Protein 4ZP0 (pdb70)

Secondary structure (DSSP, 8-state):
--S-SSTTHHHHHHHHHHHHHHHHHHTHHHHHHHHHHHTT--TTHHHHHHHHHHHHHTTSHHHHHHHHHHH-HHHHHHHHHHHHHHHHHHGGG--SHHHHHHHHHHHHGGGHHIIIIIHHHHHHHS-HHHHHHHHHHHHHHHHHHHHHHHHHHHHHHTTS-HHHHHHHHHHHHHHHHHHHHHH-----SSTT----HHHHHHHHHHHHT-HHHHHHHHHHHHHHHHHHHHHHHHHIIIIIIS---HHHHHHHHHHHHHHHHHHHHHHHHHGGGT-HHHHHHHHHHHHHHHHHHHHHHHHH-TT-HHHHHHHHHHHHHHHHHHHHHHHHHHHTT--S-HHHHHHHHHHHHHHHHHHHHHHHHHHHHHHHHHHHHHHHHHHHHHHHHHHHHHT-

Organism: Escherichia coli (strain K12) (NCBI:txid83333)

Radius of gyration: 20.48 Å; Cα contacts (8 Å, |Δi|>4): 606; chains: 1; bounding box: 51×46×53 Å

Sequence (392 aa):
ARLGRQALLFPLCLVLYEFSTYIGNDMIQPGMLAVVEQYQAGIDWVPTSMTAYLAGGMFLQWLLGPLSDRIGRRPVMLAGVVWFIVTCLAILLAQNIEQFTLLRFLQGISLCFIGAVGYAAIRESFEEAVCIKITALMANVALIAPLLGPLVGAAWIHVLPWEGMFVLFAALAAISFFGLQRAMPETATRIGEKLSLKELGRDYKLVLKNGRFVAGALALGFVSLPLLAWIAQSPIIIITGEQLSSYEYGLLQVPIFGALIAGNLLLARLTSRRTVRSLIIMGGWPIMIGLLVAAAATVISSHAYLWMTAGLSIYAFGIGLANAGLVRLTLFASDMSKGTVSAAMGMLQMLIFTVGIEISKHAWLNGGNGLFNLFNLVNGILWLSLMVIFLK

B-factor: mean 58.43, std 13.48, range [38.25, 130.11]

GO terms:
  GO:0015385 sodium:proton antiporter activity (F, IDA)
  GO:0015386 potassium:proton antiporter activity (F, IDA)
  GO:0005886 plasma membrane (C, IDA)
  GO:1990961 xenobiotic detoxification by transmembrane export across the plasma membrane (P, IDA)
  GO:1990961 xenobiotic detoxification by transmembrane export across the plasma membrane (P, IMP)
  GO:0046677 response to antibiotic (P, IMP)

Foldseek 3Di:
DADDDPLVLQLVLLLLLLLLLLLVQQLCLLQVVVVCVVQVHDPLLSLLLVLLLLLLQLPCLLPQQVVCLAAWLLVSLLVLLVQLLVLLLVLVVQNHSVSNSNSSNSNSVSNNNSVRRSLVLLVQRHDPVVNVVSVVSSVVSSLVSNLVNLQVSLVDVVPHHSSVSSNVSSVSSVVSSVSNNVRRDTRRPNYNDDDDPVVSVVLLVVCVVQPLLLLLLLLLLLLCQLVSLCSRCLSCQACVVLVHDSVVSSVLSCLQSVLLVVLLVVLVVCPVPAAALRQQVVLLVLLLQLLVQQQVVCVVPVNPVVSNSRSSSSNSSSCSRHNVSSVVLSQVSDPDDSSNSVSSSSSSSSVSNSVSSSVLSVQCVPPNSNSNSVSSNVSSVSSVVSSVVSVD

Structure (mmCIF, N/CA/C/O backbone):
data_4ZP0
#
_entry.id   4ZP0
#
_cell.length_a   94.652
_cell.length_b   64.235
_cell.length_c   101.350
_cell.angle_alpha   90.000
_cell.angle_beta   110.020
_cell.angle_gamma   90.000
#
_symmetry.space_group_name_H-M   'C 1 2 1'
#
loop_
_entity.id
_entity.type
_entity.pdbx_description
1 polymer 'Multidrug transporter MdfA'
2 non-polymer '(3ALPHA,5BETA,12ALPHA)-3,12-DIHYDROXYCHOLAN-24-OIC ACID'
3 non-polymer 'LAURYL DIMETHYLAMINE-N-OXIDE'
4 water water
#
loop_
_atom_site.group_PDB
_atom_site.id
_atom_site.type_symbol
_atom_site.label_atom_id
_atom_site.label_alt_id
_atom_site.label_comp_id
_atom_site.label_asym_id
_atom_site.label_entity_id
_atom_site.label_seq_id
_atom_site.pdbx_PDB_ins_code
_atom_site.Cartn_x
_atom_site.Cartn_y
_atom_site.Cartn_z
_atom_site.occupancy
_atom_site.B_iso_or_equiv
_atom_site.auth_seq_id
_atom_site.auth_comp_id
_atom_site.auth_asym_id
_atom_site.auth_atom_id
_atom_site.pdbx_PDB_model_num
ATOM 1 N N . ALA A 1 1 ? -1.322 4.717 -0.689 1.00 119.22 9 ALA A N 1
ATOM 2 C CA . ALA A 1 1 ? -1.758 6.039 -1.122 1.00 114.62 9 ALA A CA 1
ATOM 3 C C . ALA A 1 1 ? -2.289 6.859 0.048 1.00 115.94 9 ALA A C 1
ATOM 4 O O . ALA A 1 1 ? -3.497 6.894 0.289 1.00 121.92 9 ALA A O 1
ATOM 6 N N . ARG A 1 2 ? -1.385 7.513 0.774 1.00 114.59 10 ARG A N 1
ATOM 7 C CA . ARG A 1 2 ? -1.781 8.370 1.888 1.00 108.53 10 ARG A CA 1
ATOM 8 C C . ARG A 1 2 ? -2.629 9.544 1.398 1.00 123.48 10 ARG A C 1
ATOM 9 O O . ARG A 1 2 ? -2.236 10.277 0.488 1.00 130.11 10 ARG A O 1
ATOM 17 N N . LEU A 1 3 ? -3.793 9.698 2.023 1.00 105.49 11 LEU A N 1
ATOM 18 C CA . LEU A 1 3 ? -4.828 10.645 1.614 1.00 105.41 11 LEU A CA 1
ATOM 19 C C . LEU A 1 3 ? -5.269 10.475 0.161 1.00 117.31 11 LEU A C 1
ATOM 20 O O . LEU A 1 3 ? -5.341 9.357 -0.351 1.00 120.03 11 LEU A O 1
ATOM 22 N N . GLY A 1 4 ? -5.558 11.593 -0.497 1.00 119.48 12 GLY A N 1
ATOM 23 C CA . GLY A 1 4 ? -5.978 11.582 -1.887 1.00 118.37 12 GLY A CA 1
ATOM 24 C C . GLY A 1 4 ? -6.939 12.719 -2.185 1.00 127.59 12 GLY A C 1
ATOM 25 O O . GLY A 1 4 ? -7.335 13.459 -1.282 1.00 119.35 12 GLY A O 1
ATOM 26 N N . ARG A 1 5 ? -7.319 12.858 -3.452 1.00 128.60 13 ARG A N 1
ATOM 27 C CA . ARG A 1 5 ? -8.333 13.833 -3.847 1.00 128.72 13 ARG A CA 1
ATOM 28 C C . ARG A 1 5 ? -9.755 13.307 -3.638 1.00 127.32 13 ARG A C 1
ATOM 29 O O . ARG A 1 5 ? -10.624 14.018 -3.129 1.00 125.14 13 ARG A O 1
ATOM 31 N N . GLN A 1 6 ? -9.980 12.058 -4.039 1.00 127.75 14 GLN A N 1
ATOM 32 C CA . GLN A 1 6 ? -11.300 11.432 -3.965 1.00 118.56 14 GLN A CA 1
ATOM 33 C C . GLN A 1 6 ? -11.476 10.573 -2.712 1.00 114.77 14 GLN A C 1
ATOM 34 O O . GLN A 1 6 ? -12.503 9.914 -2.537 1.00 109.00 14 GLN A O 1
ATOM 36 N N . ALA A 1 7 ? -10.466 10.580 -1.849 1.00 113.04 15 ALA A N 1
ATOM 37 C CA . ALA A 1 7 ? -10.465 9.733 -0.661 1.00 106.09 15 ALA A CA 1
ATOM 38 C C . ALA A 1 7 ? -11.111 10.402 0.552 1.00 94.27 15 ALA A C 1
ATOM 39 O O . ALA A 1 7 ? -11.099 9.842 1.648 1.00 90.75 15 ALA A O 1
ATOM 41 N N . LEU A 1 8 ? -11.660 11.598 0.360 1.00 98.87 16 LEU A N 1
ATOM 42 C CA . LEU A 1 8 ? -12.299 12.328 1.456 1.00 89.08 16 LEU A CA 1
ATOM 43 C C . LEU A 1 8 ? -13.699 11.810 1.790 1.00 79.34 16 LEU A C 1
ATOM 44 O O . LEU A 1 8 ? -14.286 12.200 2.799 1.00 74.49 16 LEU A O 1
ATOM 49 N N . LEU A 1 9 ? -14.229 10.932 0.944 1.00 72.86 17 LEU A N 1
ATOM 50 C CA . LEU A 1 9 ? -15.537 10.341 1.191 1.00 68.72 17 LEU A CA 1
ATOM 51 C C . LEU A 1 9 ? -15.478 9.446 2.427 1.00 77.34 17 LEU A C 1
ATOM 52 O O . LEU A 1 9 ? -16.454 9.328 3.168 1.00 69.53 17 LEU A O 1
ATOM 57 N N . PHE A 1 10 ? -14.322 8.824 2.644 1.00 70.54 18 PHE A N 1
ATOM 58 C CA . PHE A 1 10 ? -14.110 7.967 3.809 1.00 65.43 18 PHE A CA 1
ATOM 59 C C . PHE A 1 10 ? -14.226 8.728 5.146 1.00 70.70 18 PHE A C 1
ATOM 60 O O . PHE A 1 10 ? -15.052 8.359 5.986 1.00 66.89 18 PHE A O 1
ATOM 68 N N . PRO A 1 11 ? -13.425 9.795 5.350 1.00 67.45 19 PRO A N 1
ATOM 69 C CA . PRO A 1 11 ? -13.579 10.505 6.626 1.00 63.93 19 PRO A CA 1
ATOM 70 C C . PRO A 1 11 ? -14.930 11.202 6.756 1.00 67.47 19 PRO A C 1
ATOM 71 O O . PRO A 1 11 ? -15.456 11.296 7.864 1.00 63.74 19 PRO A O 1
ATOM 75 N N . LEU A 1 12 ? -15.476 11.684 5.643 1.00 64.97 20 LEU A N 1
ATOM 76 C CA . LEU A 1 12 ? -16.762 12.371 5.665 1.00 64.14 20 LEU A CA 1
ATOM 77 C C . LEU A 1 12 ? -17.870 11.446 6.162 1.00 63.98 20 LEU A C 1
ATOM 78 O O . LEU A 1 12 ? -18.689 11.837 6.987 1.00 60.96 20 LEU A O 1
ATOM 83 N N . CYS A 1 13 ? -17.886 10.216 5.663 1.00 58.24 21 CYS A N 1
ATOM 84 C CA . CYS A 1 13 ? -18.883 9.246 6.092 1.00 63.04 21 CYS A CA 1
ATOM 85 C C . CYS A 1 13 ? -18.668 8.808 7.537 1.00 64.47 21 CYS A C 1
ATOM 86 O O . CYS A 1 13 ? -19.626 8.532 8.262 1.00 58.72 21 CYS A O 1
ATOM 89 N N . LEU A 1 14 ? -17.408 8.753 7.953 1.00 58.15 22 LEU A N 1
ATOM 90 C CA . LEU A 1 14 ? -17.082 8.446 9.338 1.00 59.55 22 LEU A CA 1
ATOM 91 C C . LEU A 1 14 ? -17.622 9.541 10.254 1.00 57.15 22 LEU A C 1
ATOM 92 O O . LEU A 1 14 ? -18.151 9.261 11.331 1.00 51.25 22 LEU A O 1
ATOM 97 N N . VAL A 1 15 ? -17.490 10.789 9.813 1.00 52.35 23 VAL A N 1
ATOM 98 C CA . VAL A 1 15 ? -18.012 11.923 10.564 1.00 57.31 23 VAL A CA 1
ATOM 99 C C . VAL A 1 15 ? -19.536 11.852 10.649 1.00 51.98 23 VAL A C 1
ATOM 100 O O . VAL A 1 15 ? -20.113 12.120 11.700 1.00 52.66 23 VAL A O 1
ATOM 104 N N . LEU A 1 16 ? -20.176 11.475 9.545 1.00 55.86 24 LEU A N 1
ATOM 105 C CA . LEU A 1 16 ? -21.635 11.363 9.501 1.00 56.07 24 LEU A CA 1
ATOM 106 C C . LEU A 1 16 ? -22.129 10.297 10.472 1.00 57.08 24 LEU A C 1
ATOM 107 O O . LEU A 1 16 ? -23.147 10.474 11.151 1.00 53.65 24 LEU A O 1
ATOM 112 N N . TYR A 1 17 ? -21.406 9.185 10.526 1.00 54.91 25 TYR A N 1
ATOM 113 C CA . TYR A 1 17 ? -21.723 8.109 11.455 1.00 52.79 25 TYR A CA 1
ATOM 114 C C . TYR A 1 17 ? -21.543 8.562 12.902 1.00 49.78 25 TYR A C 1
ATOM 115 O O . TYR A 1 17 ? -22.365 8.254 13.769 1.00 51.84 25 TYR A O 1
ATOM 124 N N . GLU A 1 18 ? -20.462 9.292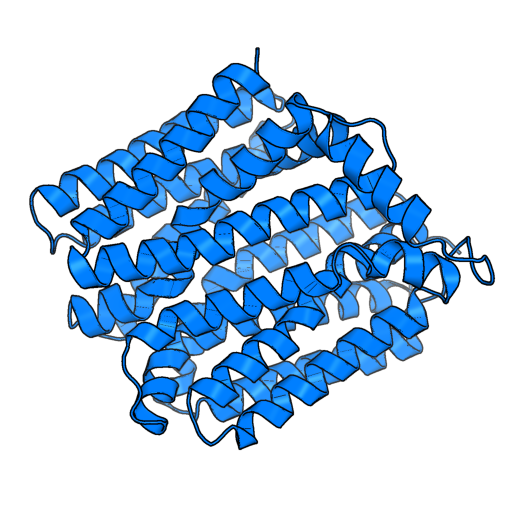 13.151 1.00 46.97 26 GLU A N 1
ATOM 125 C CA . GLU A 1 18 ? -20.185 9.859 14.464 1.00 53.47 26 GLU A CA 1
ATOM 126 C C . GLU A 1 18 ? -21.333 10.762 14.908 1.00 55.79 26 GLU A C 1
ATOM 127 O O . GLU A 1 18 ? -21.837 10.657 16.028 1.00 51.58 26 GLU A O 1
ATOM 133 N N . PHE A 1 19 ? -21.746 11.646 14.010 1.00 47.64 27 PHE A N 1
ATOM 134 C CA . PHE A 1 19 ? -22.846 12.561 14.277 1.00 43.85 27 PHE A CA 1
ATOM 135 C C . PHE A 1 19 ? -24.127 11.790 14.605 1.00 48.63 27 PHE A C 1
ATOM 136 O O . PHE A 1 19 ? -24.864 12.146 15.528 1.00 46.10 27 PHE A O 1
ATOM 144 N N . SER A 1 20 ? -24.389 10.727 13.854 1.00 46.47 28 SER A N 1
ATOM 145 C CA . SER A 1 20 ? -25.622 9.967 14.053 1.00 51.34 28 SER A CA 1
ATOM 146 C C . SER A 1 20 ? -25.651 9.285 15.422 1.00 50.71 28 SER A C 1
ATOM 147 O O . SER A 1 20 ? -26.703 9.211 16.063 1.00 49.14 28 SER A O 1
ATOM 150 N N . THR A 1 21 ? -24.502 8.783 15.870 1.00 47.96 29 THR A N 1
ATOM 151 C CA . THR A 1 21 ? -24.435 8.142 17.183 1.00 47.11 29 THR A CA 1
ATOM 152 C C . THR A 1 21 ? -24.499 9.167 18.317 1.00 49.62 29 THR A C 1
ATOM 153 O O . THR A 1 21 ? -24.967 8.859 19.412 1.00 49.74 29 THR A O 1
ATOM 157 N N . TYR A 1 22 ? -24.026 10.384 18.061 1.00 46.56 30 TYR A N 1
ATOM 158 C CA . TYR A 1 22 ? -24.049 11.413 19.094 1.00 43.89 30 TYR A CA 1
ATOM 159 C C . TYR A 1 22 ? -25.463 11.954 19.313 1.00 47.38 30 TYR A C 1
ATOM 160 O O . TYR A 1 22 ? -25.901 12.091 20.452 1.00 48.80 30 TYR A O 1
ATOM 169 N N . ILE A 1 23 ? -26.181 12.246 18.230 1.00 43.42 31 ILE A N 1
ATOM 170 C CA . ILE A 1 23 ? -27.577 12.674 18.365 1.00 44.77 31 ILE A CA 1
ATOM 171 C C . ILE A 1 23 ? -28.441 11.486 18.796 1.00 50.54 31 ILE A C 1
ATOM 172 O O . ILE A 1 23 ? -29.537 11.660 19.331 1.00 43.72 31 ILE A O 1
ATOM 177 N N . GLY A 1 24 ? -27.926 10.279 18.578 1.00 50.27 32 GLY A N 1
ATOM 178 C CA . GLY A 1 24 ? -28.581 9.070 19.046 1.00 47.19 32 GLY A CA 1
ATOM 179 C C . GLY A 1 24 ? -28.692 9.078 20.555 1.00 50.86 32 GLY A C 1
ATOM 180 O O . GLY A 1 24 ? -29.510 8.362 21.121 1.00 45.87 32 GLY A O 1
ATOM 181 N N . ASN A 1 25 ? -27.791 9.799 21.218 1.00 48.05 33 ASN A N 1
ATOM 182 C CA . ASN A 1 25 ? -28.019 10.236 22.595 1.00 44.50 33 ASN A CA 1
ATOM 183 C C . ASN A 1 25 ? -28.752 11.573 22.771 1.00 48.81 33 ASN A C 1
ATOM 184 O O . ASN A 1 25 ? -29.728 11.679 23.524 1.00 48.41 33 ASN A O 1
ATOM 189 N N . ASP A 1 26 ? -28.275 12.594 22.063 1.00 45.84 34 ASP A N 1
ATOM 190 C CA . ASP A 1 26 ? -28.640 13.976 22.383 1.00 49.96 34 ASP A CA 1
ATOM 191 C C . ASP A 1 26 ? -30.028 14.389 21.894 1.00 47.39 34 ASP A C 1
ATOM 192 O O . ASP A 1 26 ? -30.651 15.271 22.482 1.00 47.95 34 ASP A O 1
ATOM 197 N N . MET A 1 27 ? -30.496 13.770 20.815 1.00 47.92 35 MET A N 1
ATOM 198 C CA . MET A 1 27 ? -31.863 13.995 20.349 1.00 50.36 35 MET A CA 1
ATOM 199 C C . MET A 1 27 ? -32.850 13.192 21.183 1.00 50.35 35 MET A C 1
ATOM 200 O O . MET A 1 27 ? -33.998 13.592 21.360 1.00 45.92 35 MET A O 1
ATOM 205 N N . ILE A 1 28 ? -32.390 12.055 21.696 1.00 46.63 36 ILE A N 1
ATOM 206 C CA . ILE A 1 28 ? -33.256 11.126 22.421 1.00 50.15 36 ILE A CA 1
ATOM 207 C C . ILE A 1 28 ? -33.657 11.610 23.813 1.00 51.63 36 ILE A C 1
ATOM 208 O O . ILE A 1 28 ? -34.813 11.459 24.203 1.00 47.07 36 ILE A O 1
ATOM 213 N N . GLN A 1 29 ? -32.714 12.191 24.553 1.00 45.49 37 GLN A N 1
ATOM 214 C CA . GLN A 1 29 ? -32.990 12.624 25.932 1.00 48.91 37 GLN A CA 1
ATOM 215 C C . GLN A 1 29 ? -34.271 13.456 26.106 1.00 50.35 37 GLN A C 1
ATOM 216 O O . GLN A 1 29 ? -35.099 13.124 26.951 1.00 51.90 37 GLN A O 1
ATOM 222 N N . PRO A 1 30 ? -34.447 14.527 25.308 1.00 45.69 38 PRO A N 1
ATOM 223 C CA . PRO A 1 30 ? -35.726 15.241 25.442 1.00 45.13 38 PRO A CA 1
ATOM 224 C C . PRO A 1 30 ? -36.909 14.401 24.970 1.00 52.45 38 PRO A C 1
ATOM 225 O O . PRO A 1 30 ? -38.025 14.608 25.436 1.00 51.87 38 PRO A O 1
ATOM 229 N N . GLY A 1 31 ? -36.661 13.455 24.070 1.00 52.60 39 GLY A N 1
ATOM 230 C CA . GLY A 1 31 ? -37.704 12.568 23.591 1.00 52.95 39 GLY A CA 1
ATOM 231 C C . GLY A 1 31 ? -38.133 11.525 24.611 1.00 54.73 39 GLY A C 1
ATOM 232 O O . GLY A 1 31 ? -39.172 10.880 24.450 1.00 49.81 39 GLY A O 1
ATOM 233 N N . MET A 1 32 ? -37.345 11.373 25.671 1.00 48.23 40 MET A N 1
ATOM 234 C CA . MET A 1 32 ? -37.597 10.356 26.695 1.00 49.62 40 MET A CA 1
ATOM 235 C C . MET A 1 32 ? -38.837 10.635 27.539 1.00 46.73 40 MET A C 1
ATOM 236 O O . MET A 1 32 ? -39.391 9.723 28.155 1.00 45.47 40 MET A O 1
ATOM 241 N N . LEU A 1 33 ? -39.273 11.888 27.585 1.00 46.94 41 LEU A N 1
ATOM 242 C CA . LEU A 1 33 ? -40.534 12.187 28.264 1.00 46.49 41 LEU A CA 1
ATOM 243 C C . LEU A 1 33 ? -41.710 11.554 27.515 1.00 41.89 41 LEU A C 1
ATOM 244 O O . LEU A 1 33 ? -42.612 10.993 28.129 1.00 49.29 41 LEU A O 1
ATOM 249 N N . ALA A 1 34 ? -41.687 11.639 26.189 1.00 48.86 42 ALA A N 1
ATOM 250 C CA . ALA A 1 34 ? -42.686 10.964 25.361 1.00 51.63 42 ALA A CA 1
ATOM 251 C C . ALA A 1 34 ? -42.585 9.442 25.467 1.00 50.11 42 ALA A C 1
ATOM 252 O O . ALA A 1 34 ? -43.606 8.761 25.529 1.00 47.06 42 ALA A O 1
ATOM 254 N N . VAL A 1 35 ? -41.358 8.913 25.478 1.00 47.93 43 VAL A N 1
ATOM 255 C CA . VAL A 1 35 ? -41.132 7.466 25.567 1.00 44.15 43 VAL A CA 1
ATOM 256 C C . VAL A 1 35 ? -41.721 6.903 26.855 1.00 49.16 43 VAL A C 1
ATOM 257 O O . VAL A 1 35 ? -42.495 5.937 26.853 1.00 50.86 43 VAL A O 1
ATOM 261 N N . VAL A 1 36 ? -41.337 7.523 27.960 1.00 41.16 44 VAL A N 1
ATOM 262 C CA . VAL A 1 36 ? -41.775 7.107 29.283 1.00 46.03 44 VAL A CA 1
ATOM 263 C C . VAL A 1 36 ? -43.312 7.204 29.409 1.00 55.11 44 VAL A C 1
ATOM 264 O O . VAL A 1 36 ? -43.953 6.376 30.066 1.00 47.90 44 VAL A O 1
ATOM 268 N N . GLU A 1 37 ? -43.901 8.189 28.740 1.00 53.25 45 GLU A N 1
ATOM 269 C CA . GLU A 1 37 ? -45.356 8.338 28.750 1.00 54.60 45 GLU A CA 1
ATOM 270 C C . GLU A 1 37 ? -46.028 7.228 27.943 1.00 56.34 45 GLU A C 1
ATOM 271 O O . GLU A 1 37 ? -47.041 6.669 28.367 1.00 55.12 45 GLU A O 1
ATOM 277 N N . GLN A 1 38 ? -45.452 6.912 26.786 1.00 55.37 46 GLN A N 1
ATOM 278 C CA . GLN A 1 38 ? -45.957 5.839 25.935 1.00 59.66 46 GLN A CA 1
ATOM 279 C C . GLN A 1 38 ? -45.973 4.478 26.643 1.00 62.21 46 GLN A C 1
ATOM 280 O O . GLN A 1 38 ? -46.925 3.706 26.498 1.00 53.30 46 GLN A O 1
ATOM 286 N N . TYR A 1 39 ? -44.920 4.191 27.406 1.00 51.53 47 TYR A N 1
ATOM 287 C CA . TYR A 1 39 ? -44.808 2.923 28.132 1.00 50.28 47 TYR A CA 1
ATOM 288 C C . TYR A 1 39 ? -45.440 2.971 29.521 1.00 54.29 47 TYR A C 1
ATOM 289 O O . TYR A 1 39 ? -45.458 1.963 30.233 1.00 54.92 47 TYR A O 1
ATOM 298 N N . GLN A 1 40 ? -45.951 4.141 29.896 1.00 52.76 48 GLN A N 1
ATOM 299 C CA . GLN A 1 40 ? -46.407 4.403 31.263 1.00 63.11 48 GLN A CA 1
ATOM 300 C C . GLN A 1 40 ? -45.356 4.008 32.296 1.00 61.07 48 GLN A C 1
ATOM 301 O O . GLN A 1 40 ? -45.633 3.285 33.257 1.00 59.07 48 GLN A O 1
ATOM 307 N N . ALA A 1 41 ? -44.146 4.518 32.091 1.00 58.03 49 ALA A N 1
ATOM 308 C CA . ALA A 1 41 ? -43.022 4.228 32.964 1.00 53.64 49 ALA A CA 1
ATOM 309 C C . ALA A 1 41 ? -42.697 5.488 33.750 1.00 57.77 49 ALA A C 1
ATOM 310 O O . ALA A 1 41 ? -43.040 6.593 33.326 1.00 51.89 49 ALA A O 1
ATOM 312 N N . GLY A 1 42 ? -42.089 5.314 34.919 1.00 46.46 50 GLY A N 1
ATOM 313 C CA . GLY A 1 42 ? -41.731 6.439 35.763 1.00 53.92 50 GLY A CA 1
ATOM 314 C C . GLY A 1 42 ? -40.627 7.285 35.159 1.00 62.66 50 GLY A C 1
ATOM 315 O O . GLY A 1 42 ? -39.878 6.821 34.291 1.00 49.67 50 GLY A O 1
ATOM 316 N N . ILE A 1 43 ? -40.517 8.528 35.628 1.00 48.56 51 ILE A N 1
ATOM 317 C CA . ILE A 1 43 ? -39.541 9.470 35.091 1.00 58.63 51 ILE A CA 1
ATOM 318 C C . ILE A 1 43 ? -38.110 9.093 35.476 1.00 52.70 51 ILE A C 1
ATOM 319 O O . ILE A 1 43 ? -37.153 9.635 34.925 1.00 50.09 51 ILE A O 1
ATOM 324 N N . ASP A 1 44 ? -37.963 8.164 36.418 1.00 52.63 52 ASP A N 1
ATOM 325 C CA . ASP A 1 44 ? -36.636 7.696 36.804 1.00 48.90 52 ASP A CA 1
ATOM 326 C C . ASP A 1 44 ? -35.955 6.904 35.680 1.00 51.19 52 ASP A C 1
ATOM 327 O O . ASP A 1 44 ? -34.760 6.631 35.741 1.00 55.24 52 ASP A O 1
ATOM 332 N N . TRP A 1 45 ? -36.715 6.560 34.644 1.00 47.53 53 TRP A N 1
ATOM 333 C CA . TRP A 1 45 ? -36.163 5.862 33.487 1.00 48.30 53 TRP A CA 1
ATOM 334 C C . TRP A 1 45 ? -35.579 6.810 32.436 1.00 44.99 53 TRP A C 1
ATOM 335 O O . TRP A 1 45 ? -34.892 6.374 31.512 1.00 43.66 53 TRP A O 1
ATOM 346 N N . VAL A 1 46 ? -35.874 8.099 32.564 1.00 43.46 54 VAL A N 1
ATOM 347 C CA . VAL A 1 46 ? -35.343 9.087 31.628 1.00 45.56 54 VAL A CA 1
ATOM 348 C C . VAL A 1 46 ? -33.797 9.166 31.643 1.00 44.71 54 VAL A C 1
ATOM 349 O O . VAL A 1 46 ? -33.169 8.988 30.604 1.00 42.54 54 VAL A O 1
ATOM 353 N N . PRO A 1 47 ? -33.176 9.412 32.811 1.00 45.68 55 PRO A N 1
ATOM 354 C CA . PRO A 1 47 ? -31.699 9.447 32.775 1.00 51.66 55 PRO A CA 1
ATOM 355 C C . PRO A 1 47 ? -31.082 8.088 32.440 1.00 49.67 55 PRO A C 1
ATOM 356 O O . PRO A 1 47 ? -30.019 8.024 31.826 1.00 47.15 55 PRO A O 1
ATOM 360 N N . THR A 1 48 ? -31.761 7.014 32.834 1.00 45.31 56 THR A N 1
ATOM 361 C CA . THR A 1 48 ? -31.245 5.661 32.650 1.00 47.67 56 THR A CA 1
ATOM 362 C C . THR A 1 48 ? -31.065 5.296 31.173 1.00 45.57 56 THR A C 1
ATOM 363 O O . THR A 1 48 ? -30.207 4.483 30.821 1.00 49.74 56 THR A O 1
ATOM 367 N N . SER A 1 49 ? -31.864 5.919 30.312 1.00 45.84 57 SER A N 1
ATOM 368 C CA . SER A 1 49 ? -31.705 5.783 28.867 1.00 44.03 57 SER A CA 1
ATOM 369 C C . SER A 1 49 ? -30.277 6.152 28.433 1.00 47.81 57 SER A C 1
ATOM 370 O O . SER A 1 49 ? -29.645 5.457 27.627 1.00 42.56 57 SER A O 1
ATOM 373 N N . MET A 1 50 ? -29.772 7.249 28.980 1.00 43.16 58 MET A N 1
ATOM 374 C CA . MET A 1 50 ? -28.406 7.676 28.684 1.00 41.33 58 MET A CA 1
ATOM 375 C C . MET A 1 50 ? -27.368 6.786 29.372 1.00 45.84 58 MET A C 1
ATOM 376 O O . MET A 1 50 ? -26.329 6.471 28.796 1.00 50.48 58 MET A O 1
ATOM 381 N N . THR A 1 51 ? -27.650 6.410 30.617 1.00 44.72 59 THR A N 1
ATOM 382 C CA . THR A 1 51 ? -26.790 5.503 31.363 1.00 45.76 59 THR A CA 1
ATOM 383 C C . THR A 1 51 ? -26.525 4.227 30.565 1.00 51.03 59 THR A C 1
ATOM 384 O O . THR A 1 51 ? -25.385 3.766 30.456 1.00 45.88 59 THR A O 1
ATOM 388 N N . ALA A 1 52 ? -27.588 3.677 29.995 1.00 41.30 60 ALA A N 1
ATOM 389 C CA . ALA A 1 52 ? -27.523 2.420 29.263 1.00 43.06 60 ALA A CA 1
ATOM 390 C C . ALA A 1 52 ? -26.765 2.575 27.956 1.00 48.40 60 ALA A C 1
ATOM 391 O O . ALA A 1 52 ? -25.976 1.708 27.579 1.00 47.81 60 ALA A O 1
ATOM 393 N N . TYR A 1 53 ? -27.006 3.687 27.271 1.00 41.55 61 TYR A N 1
ATOM 394 C CA . TYR A 1 53 ? -26.328 3.991 26.017 1.00 46.86 61 TYR A CA 1
ATOM 395 C C . TYR A 1 53 ? -24.826 4.051 26.259 1.00 52.67 61 TYR A C 1
ATOM 396 O O . TYR A 1 53 ? -24.044 3.433 25.535 1.00 50.30 61 TYR A O 1
ATOM 405 N N . LEU A 1 54 ? -24.440 4.793 27.295 1.00 47.09 62 LEU A N 1
ATOM 406 C CA . LEU A 1 54 ? -23.033 4.942 27.679 1.00 45.02 62 LEU A CA 1
ATOM 407 C C . LEU A 1 54 ? -22.391 3.620 28.091 1.00 50.11 62 LEU A C 1
ATOM 408 O O . LEU A 1 54 ? -21.257 3.319 27.697 1.00 56.43 62 LEU A O 1
ATOM 413 N N . ALA A 1 55 ? -23.113 2.850 28.902 1.00 48.29 63 ALA A N 1
ATOM 414 C CA . ALA A 1 55 ? -22.645 1.547 29.370 1.00 58.45 63 ALA A CA 1
ATOM 415 C C . ALA A 1 55 ? -22.325 0.611 28.208 1.00 62.59 63 ALA A C 1
ATOM 416 O O . ALA A 1 55 ? -21.370 -0.160 28.272 1.00 57.02 63 ALA A O 1
ATOM 418 N N . GLY A 1 56 ? -23.123 0.683 27.145 1.00 56.06 64 GLY A N 1
ATOM 419 C CA . GLY A 1 56 ? -22.867 -0.108 25.953 1.00 53.40 64 GLY A CA 1
ATOM 420 C C . GLY A 1 56 ? -21.592 0.317 25.247 1.00 61.05 64 GLY A C 1
ATOM 421 O O . GLY A 1 56 ? -20.914 -0.490 24.607 1.00 57.54 64 GLY A O 1
ATOM 422 N N . GLY A 1 57 ? -21.265 1.599 25.364 1.00 58.89 65 GLY A N 1
ATOM 423 C CA . GLY A 1 57 ? -20.047 2.129 24.783 1.00 62.90 65 GLY A CA 1
ATOM 424 C C . GLY A 1 57 ? -18.793 1.450 25.310 1.00 72.81 65 GLY A C 1
ATOM 425 O O . GLY A 1 57 ? -17.856 1.190 24.554 1.00 76.04 65 GLY A O 1
ATOM 426 N N . MET A 1 58 ? -18.781 1.138 26.602 1.00 63.53 66 MET A N 1
ATOM 427 C CA . MET A 1 58 ? -17.591 0.564 27.229 1.00 70.02 66 MET A CA 1
ATOM 428 C C . MET A 1 58 ? -17.556 -0.955 27.164 1.00 70.29 66 MET A C 1
ATOM 429 O O . MET A 1 58 ? -16.668 -1.590 27.733 1.00 68.22 66 MET A O 1
ATOM 434 N N . PHE A 1 59 ? -18.507 -1.535 26.443 1.00 69.12 67 PHE A N 1
ATOM 435 C CA . PHE A 1 59 ? -18.627 -2.986 26.374 1.00 68.82 67 PHE A CA 1
ATOM 436 C C . PHE A 1 59 ? -17.493 -3.619 25.557 1.00 67.68 67 PHE A C 1
ATOM 437 O O . PHE A 1 59 ? -16.756 -4.455 26.072 1.00 71.32 67 PHE A O 1
ATOM 445 N N . LEU A 1 60 ? -17.389 -3.259 24.280 1.00 60.29 68 LEU A N 1
ATOM 446 C CA . LEU A 1 60 ? -16.335 -3.786 23.410 1.00 66.90 68 LEU A CA 1
ATOM 447 C C . LEU A 1 60 ? -15.111 -2.871 23.284 1.00 64.56 68 LEU A C 1
ATOM 448 O O . LEU A 1 60 ? -14.179 -3.171 22.532 1.00 57.55 68 LEU A O 1
ATOM 453 N N . GLN A 1 61 ? -15.127 -1.762 24.017 1.00 59.66 69 GLN A N 1
ATOM 454 C CA . GLN A 1 61 ? -14.109 -0.718 23.913 1.00 66.56 69 GLN A CA 1
ATOM 455 C C . GLN A 1 61 ? -12.666 -1.239 23.956 1.00 67.78 69 GLN A C 1
ATOM 456 O O . GLN A 1 61 ? -11.819 -0.838 23.158 1.00 56.05 69 GLN A O 1
ATOM 462 N N . TRP A 1 62 ? -12.409 -2.142 24.892 1.00 59.25 70 TRP A N 1
ATOM 463 C CA . TRP A 1 62 ? -11.090 -2.724 25.107 1.00 61.23 70 TRP A CA 1
ATOM 464 C C . TRP A 1 62 ? -10.712 -3.706 23.995 1.00 65.53 70 TRP A C 1
ATOM 465 O O . TRP A 1 62 ? -9.547 -4.080 23.843 1.00 64.84 70 TRP A O 1
ATOM 476 N N . LEU A 1 63 ? -11.712 -4.109 23.221 1.00 58.22 71 LEU A N 1
ATOM 477 C CA . LEU A 1 63 ? -11.600 -5.196 22.245 1.00 59.86 71 LEU A CA 1
ATOM 478 C C . LEU A 1 63 ? -11.287 -4.707 20.828 1.00 64.15 71 LEU A C 1
ATOM 479 O O . LEU A 1 63 ? -10.341 -5.171 20.196 1.00 59.13 71 LEU A O 1
ATOM 484 N N . LEU A 1 64 ? -12.154 -3.841 20.312 1.00 57.27 72 LEU A N 1
ATOM 485 C CA . LEU A 1 64 ? -12.216 -3.502 18.888 1.00 60.76 72 LEU A CA 1
ATOM 486 C C . LEU A 1 64 ? -10.909 -3.119 18.194 1.00 54.18 72 LEU A C 1
ATOM 487 O O . LEU A 1 64 ? -10.693 -3.492 17.044 1.00 59.99 72 LEU A O 1
ATOM 492 N N . GLY A 1 65 ? -10.052 -2.367 18.874 1.00 54.29 73 GLY A N 1
ATOM 493 C CA . GLY A 1 65 ? -8.809 -1.927 18.266 1.00 54.56 73 GLY A CA 1
ATOM 494 C C . GLY A 1 65 ? -7.895 -3.084 17.898 1.00 60.74 73 GLY A C 1
ATOM 495 O O . GLY A 1 65 ? -7.548 -3.255 16.726 1.00 53.69 73 GLY A O 1
ATOM 496 N N . PRO A 1 66 ? -7.515 -3.903 18.890 1.00 55.45 74 PRO A N 1
ATOM 497 C CA . PRO A 1 66 ? -6.632 -5.035 18.572 1.00 64.04 74 PRO A CA 1
ATOM 498 C C . PRO A 1 66 ? -7.290 -6.065 17.655 1.00 61.68 74 PRO A C 1
ATOM 499 O O . PRO A 1 66 ? -6.610 -6.637 16.811 1.00 65.02 74 PRO A O 1
ATOM 503 N N . LEU A 1 67 ? -8.593 -6.278 17.803 1.00 57.00 75 LEU A N 1
ATOM 504 C CA . LEU A 1 67 ? -9.315 -7.203 16.936 1.00 58.91 75 LEU A CA 1
ATOM 505 C C . LEU A 1 67 ? -9.326 -6.720 15.490 1.00 68.63 75 LEU A C 1
ATOM 506 O O . LEU A 1 67 ? -9.026 -7.484 14.571 1.00 60.98 75 LEU A O 1
ATOM 511 N N . SER A 1 68 ? -9.689 -5.453 15.290 1.00 58.20 76 SER A N 1
ATOM 512 C CA . SER A 1 68 ? -9.757 -4.894 13.943 1.00 59.32 76 SER A CA 1
ATOM 513 C C . SER A 1 68 ? -8.370 -4.855 13.316 1.00 57.53 76 SER A C 1
ATOM 514 O O . SER A 1 68 ? -8.228 -4.907 12.100 1.00 55.81 76 SER A O 1
ATOM 517 N N . ASP A 1 69 ? -7.348 -4.747 14.154 1.00 58.30 77 ASP A N 1
ATOM 518 C CA . ASP A 1 69 ? -5.977 -4.810 13.670 1.00 64.18 77 ASP A CA 1
ATOM 519 C C . ASP A 1 69 ? -5.692 -6.189 13.063 1.00 61.70 77 ASP A C 1
ATOM 520 O O . ASP A 1 69 ? -4.929 -6.306 12.103 1.00 67.73 77 ASP A O 1
ATOM 525 N N . ARG A 1 70 ? -6.292 -7.228 13.644 1.00 64.19 78 ARG A N 1
ATOM 526 C CA . ARG A 1 70 ? -6.126 -8.601 13.157 1.00 67.36 78 ARG A CA 1
ATOM 527 C C . ARG A 1 70 ? -7.043 -9.012 11.997 1.00 71.45 78 ARG A C 1
ATOM 528 O O . ARG A 1 70 ? -6.610 -9.699 11.080 1.00 73.89 78 ARG A O 1
ATOM 536 N N . ILE A 1 71 ? -8.323 -8.658 12.064 1.00 68.43 79 ILE A N 1
ATOM 537 C CA . ILE A 1 71 ? -9.249 -9.068 11.005 1.00 61.36 79 ILE A CA 1
ATOM 538 C C . ILE A 1 71 ? -9.555 -7.980 9.968 1.00 67.94 79 ILE A C 1
ATOM 539 O O . ILE A 1 71 ? -10.248 -8.227 8.982 1.00 72.35 79 ILE A O 1
ATOM 544 N N . GLY A 1 72 ? -8.991 -6.796 10.183 1.00 65.08 80 GLY A N 1
ATOM 545 C CA . GLY A 1 72 ? -9.186 -5.648 9.313 1.00 62.77 80 GLY A CA 1
ATOM 546 C C . GLY A 1 72 ? -10.135 -4.592 9.862 1.00 67.06 80 GLY A C 1
ATOM 547 O O . GLY A 1 72 ? -11.144 -4.888 10.507 1.00 56.51 80 GLY A O 1
ATOM 548 N N . ARG A 1 73 ? -9.814 -3.338 9.570 1.00 63.44 81 ARG A N 1
ATOM 549 C CA . ARG A 1 73 ? -10.556 -2.218 10.120 1.00 61.63 81 ARG A CA 1
ATOM 550 C C . ARG A 1 73 ? -11.851 -2.083 9.350 1.00 63.66 81 ARG A C 1
ATOM 551 O O . ARG A 1 73 ? -12.874 -1.688 9.901 1.00 60.37 81 ARG A O 1
ATOM 559 N N . ARG A 1 74 ? -11.792 -2.431 8.070 1.00 60.42 82 ARG A N 1
ATOM 560 C CA . ARG A 1 74 ? -12.956 -2.363 7.195 1.00 60.92 82 ARG A CA 1
ATOM 561 C C . ARG A 1 74 ? -14.128 -3.263 7.625 1.00 64.14 82 ARG A C 1
ATOM 562 O O . ARG A 1 74 ? -15.232 -2.756 7.820 1.00 67.35 82 ARG A O 1
ATOM 570 N N . PRO A 1 75 ? -13.901 -4.584 7.795 1.00 67.42 83 PRO A N 1
ATOM 571 C CA . PRO A 1 75 ? -15.055 -5.414 8.183 1.00 65.56 83 PRO A CA 1
ATOM 572 C C . PRO A 1 75 ? -15.600 -5.104 9.579 1.00 61.40 83 PRO A C 1
ATOM 573 O O . PRO A 1 75 ? -16.812 -5.172 9.787 1.00 60.30 83 PRO A O 1
ATOM 577 N N . VAL A 1 76 ? -14.719 -4.766 10.515 1.00 58.09 84 VAL A N 1
ATOM 578 C CA . VAL A 1 76 ? -15.141 -4.426 11.872 1.00 57.68 84 VAL A CA 1
ATOM 579 C C . VAL A 1 76 ? -15.938 -3.120 11.911 1.00 59.45 84 VAL A C 1
ATOM 580 O O . VAL A 1 76 ? -16.999 -3.054 12.543 1.00 58.88 84 VAL A O 1
ATOM 584 N N . MET A 1 77 ? -15.430 -2.090 11.235 1.00 55.65 85 MET A N 1
ATOM 585 C CA . MET A 1 77 ? -16.121 -0.801 11.174 1.00 58.82 85 MET A CA 1
ATOM 586 C C . MET A 1 77 ? -17.497 -0.943 10.535 1.00 59.89 85 MET A C 1
ATOM 587 O O . MET A 1 77 ? -18.494 -0.440 11.061 1.00 54.91 85 MET A O 1
ATOM 592 N N . LEU A 1 78 ? -17.546 -1.625 9.395 1.00 56.34 86 LEU A N 1
ATOM 593 C CA . LEU A 1 78 ? -18.809 -1.857 8.704 1.00 58.58 86 LEU A CA 1
ATOM 594 C C . LEU A 1 78 ? -19.788 -2.653 9.569 1.00 59.42 86 LEU A C 1
ATOM 595 O O . LEU A 1 78 ? -20.993 -2.396 9.554 1.00 56.45 86 LEU A O 1
ATOM 600 N N . ALA A 1 79 ? -19.264 -3.609 10.330 1.00 55.92 87 ALA A N 1
ATOM 601 C CA . ALA A 1 79 ? -20.084 -4.381 11.256 1.00 66.31 87 ALA A CA 1
ATOM 602 C C . ALA A 1 79 ? -20.758 -3.476 12.282 1.00 56.44 87 ALA A C 1
ATOM 603 O O . ALA A 1 79 ? -21.944 -3.626 12.569 1.00 53.63 87 ALA A O 1
ATOM 605 N N . GLY A 1 80 ? -19.991 -2.540 12.832 1.00 56.01 88 GLY A N 1
ATOM 606 C CA . GLY A 1 80 ? -20.500 -1.628 13.840 1.00 61.51 88 GLY A CA 1
ATOM 607 C C . GLY A 1 80 ? -21.603 -0.720 13.330 1.00 53.72 88 GLY A C 1
ATOM 608 O O . GLY A 1 80 ? -22.579 -0.463 14.033 1.00 55.70 88 GLY A O 1
ATOM 609 N N . VAL A 1 81 ? -21.441 -0.225 12.107 1.00 46.86 89 VAL A N 1
ATOM 610 C CA . VAL A 1 81 ? -22.442 0.642 11.498 1.00 59.21 89 VAL A CA 1
ATOM 611 C C . VAL A 1 81 ? -23.747 -0.127 11.271 1.00 52.77 89 VAL A C 1
ATOM 612 O O . VAL A 1 81 ? -24.833 0.388 11.531 1.00 55.10 89 VAL A O 1
ATOM 616 N N . VAL A 1 82 ? -23.632 -1.363 10.794 1.00 51.80 90 VAL A N 1
ATOM 617 C CA . VAL A 1 82 ? -24.807 -2.208 10.572 1.00 53.11 90 VAL A CA 1
ATOM 618 C C . VAL A 1 82 ? -25.509 -2.539 11.886 1.00 50.95 90 VAL A C 1
ATOM 619 O O . VAL A 1 82 ? -26.744 -2.526 11.970 1.00 55.28 90 VAL A O 1
ATOM 623 N N . TRP A 1 83 ? -24.718 -2.832 12.912 1.00 49.86 91 TRP A N 1
ATOM 624 C CA . TRP A 1 83 ? -25.257 -3.120 14.233 1.00 52.29 91 TRP A CA 1
ATOM 625 C C . TRP A 1 83 ? -26.054 -1.928 14.762 1.00 52.59 91 TRP A C 1
ATOM 626 O O . TRP A 1 83 ? -27.076 -2.103 15.416 1.00 49.19 91 TRP A O 1
ATOM 637 N N . PHE A 1 84 ? -25.573 -0.721 14.473 1.00 49.63 92 PHE A N 1
ATOM 638 C CA . PHE A 1 84 ? -26.239 0.506 14.901 1.00 52.48 92 PHE A CA 1
ATOM 639 C C . PHE A 1 84 ? -27.567 0.669 14.181 1.00 46.96 92 PHE A C 1
ATOM 640 O O . PHE A 1 84 ? -28.580 1.005 14.793 1.00 50.98 92 PHE A O 1
ATOM 648 N N . ILE A 1 85 ? -27.555 0.434 12.872 1.00 51.38 93 ILE A N 1
ATOM 649 C CA . ILE A 1 85 ? -28.776 0.495 12.081 1.00 52.00 93 ILE A CA 1
ATOM 650 C C . ILE A 1 85 ? -29.816 -0.480 12.626 1.00 52.64 93 ILE A C 1
ATOM 651 O O . ILE A 1 85 ? -30.958 -0.102 12.895 1.00 55.81 93 ILE A O 1
ATOM 656 N N . VAL A 1 86 ? -29.398 -1.729 12.814 1.00 47.67 94 VAL A N 1
ATOM 657 C CA . VAL A 1 86 ? -30.292 -2.803 13.232 1.00 51.87 94 VAL A CA 1
ATOM 658 C C . VAL A 1 86 ? -30.903 -2.563 14.612 1.00 48.89 94 VAL A C 1
ATOM 659 O O . VAL A 1 86 ? -32.100 -2.774 14.816 1.00 51.31 94 VAL A O 1
ATOM 663 N N . THR A 1 87 ? -30.078 -2.119 15.557 1.00 50.07 95 THR A N 1
ATOM 664 C CA . THR A 1 87 ? -30.545 -1.893 16.924 1.00 43.89 95 THR A CA 1
ATOM 665 C C . THR A 1 87 ? -31.377 -0.620 17.039 1.00 47.58 95 THR A C 1
ATOM 666 O O . THR A 1 87 ? -32.251 -0.529 17.899 1.00 44.53 95 THR A O 1
ATOM 670 N N . CYS A 1 88 ? -31.103 0.364 16.181 1.00 47.41 96 CYS A N 1
ATOM 671 C CA . CYS A 1 88 ? -31.947 1.556 16.131 1.00 47.09 96 CYS A CA 1
ATOM 672 C C . CYS A 1 88 ? -33.349 1.172 15.672 1.00 49.40 96 CYS A C 1
ATOM 673 O O . CYS A 1 88 ? -34.342 1.638 16.222 1.00 47.70 96 CYS A O 1
ATOM 676 N N . LEU A 1 89 ? -33.425 0.313 14.662 1.00 44.21 97 LEU A N 1
ATOM 677 C CA . LEU A 1 89 ? -34.716 -0.117 14.147 1.00 51.79 97 LEU A CA 1
ATOM 678 C C . LEU A 1 89 ? -35.424 -1.075 15.105 1.00 53.22 97 LEU A C 1
ATOM 679 O O . LEU A 1 89 ? -36.648 -1.044 15.229 1.00 54.48 97 LEU A O 1
ATOM 684 N N . ALA A 1 90 ? -34.648 -1.911 15.786 1.00 46.19 98 ALA A N 1
ATOM 685 C CA . ALA A 1 90 ? -35.191 -2.926 16.689 1.00 51.65 98 ALA A CA 1
ATOM 686 C C . ALA A 1 90 ? -35.906 -2.339 17.904 1.00 60.33 98 ALA A C 1
ATOM 687 O O . ALA A 1 90 ? -36.803 -2.967 18.465 1.00 52.03 98 ALA A O 1
ATOM 689 N N . ILE A 1 91 ? -35.506 -1.139 18.312 1.00 54.55 99 ILE A N 1
ATOM 690 C CA . ILE A 1 91 ? -36.052 -0.538 19.528 1.00 50.25 99 ILE A CA 1
ATOM 691 C C . ILE A 1 91 ? -37.523 -0.158 19.366 1.00 48.68 99 ILE A C 1
ATOM 692 O O . ILE A 1 91 ? -38.258 -0.007 20.351 1.00 46.00 99 ILE A O 1
ATOM 697 N N . LEU A 1 92 ? -37.962 -0.040 18.119 1.00 44.91 100 LEU A N 1
ATOM 698 C CA . LEU A 1 92 ? -39.371 0.235 17.842 1.00 53.23 100 LEU A CA 1
ATOM 699 C C . LEU A 1 92 ? -40.288 -0.904 18.317 1.00 48.46 100 LEU A C 1
ATOM 700 O O . LEU A 1 92 ? -41.500 -0.720 18.437 1.00 50.31 100 LEU A O 1
ATOM 705 N N . LEU A 1 93 ? -39.707 -2.072 18.582 1.00 50.59 101 LE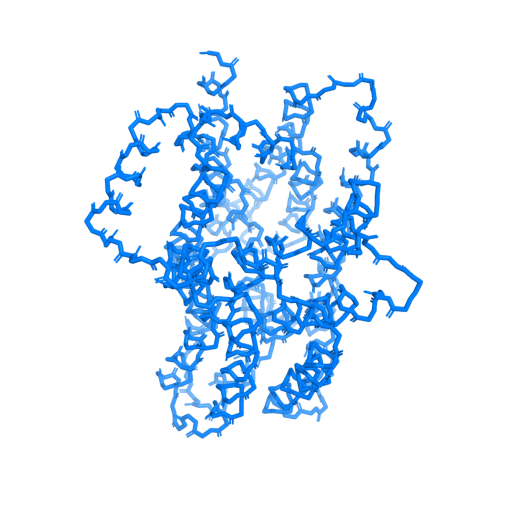U A N 1
ATOM 706 C CA . LEU A 1 93 ? -40.474 -3.242 19.024 1.00 52.28 101 LEU A CA 1
ATOM 707 C C . LEU A 1 93 ? -40.475 -3.497 20.541 1.00 59.50 101 LEU A C 1
ATOM 708 O O . LEU A 1 93 ? -41.069 -4.469 20.996 1.00 49.38 101 LEU A O 1
ATOM 713 N N . ALA A 1 94 ? -39.820 -2.628 21.310 1.00 50.96 102 ALA A N 1
ATOM 714 C CA . ALA A 1 94 ? -39.478 -2.8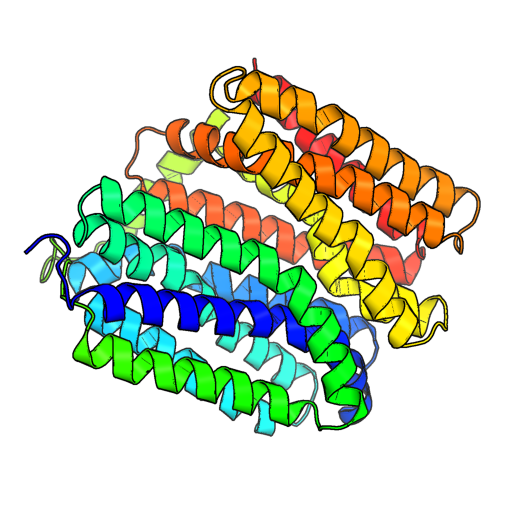88 22.726 1.00 52.20 102 ALA A CA 1
ATOM 715 C C . ALA A 1 94 ? -40.575 -3.296 23.751 1.00 64.62 102 ALA A C 1
ATOM 716 O O . ALA A 1 94 ? -40.262 -3.885 24.763 1.00 87.22 102 ALA A O 1
ATOM 718 N N . GLN A 1 95 ? -41.822 -2.897 23.568 1.00 56.74 103 GLN A N 1
ATOM 719 C CA . GLN A 1 95 ? -42.942 -3.377 24.420 1.00 55.46 103 GLN A CA 1
ATOM 720 C C . GLN A 1 95 ? -42.951 -2.986 25.917 1.00 56.12 103 GLN A C 1
ATOM 721 O O . GLN A 1 95 ? -44.016 -2.953 26.535 1.00 60.50 103 GLN A O 1
ATOM 727 N N . ASN A 1 96 ? -41.797 -2.632 26.478 1.00 56.81 104 ASN A N 1
ATOM 728 C CA . ASN A 1 96 ? -41.725 -2.023 27.816 1.00 57.81 104 ASN A CA 1
ATOM 729 C C . ASN A 1 96 ? -40.430 -1.232 28.002 1.00 50.21 104 ASN A C 1
ATOM 730 O O . ASN A 1 96 ? -39.526 -1.346 27.191 1.00 44.78 104 ASN A O 1
ATOM 735 N N . ILE A 1 97 ? -40.369 -0.420 29.051 1.00 51.18 105 ILE A N 1
ATOM 736 C CA . ILE A 1 97 ? -39.214 0.435 29.307 1.00 51.98 105 ILE A CA 1
ATOM 737 C C . ILE A 1 97 ? -37.940 -0.371 29.618 1.00 52.70 105 ILE A C 1
ATOM 738 O O . ILE A 1 97 ? -36.826 0.114 29.406 1.00 49.53 105 ILE A O 1
ATOM 743 N N . GLU A 1 98 ? -38.100 -1.601 30.106 1.00 53.01 106 GLU A N 1
ATOM 744 C CA . GLU A 1 98 ? -36.945 -2.468 30.356 1.00 49.47 106 GLU A CA 1
ATOM 745 C C . GLU A 1 98 ? -36.300 -2.922 29.055 1.00 48.16 106 GLU A C 1
ATOM 746 O O . GLU A 1 98 ? -35.069 -2.936 28.929 1.00 46.97 106 GLU A O 1
ATOM 752 N N . GLN A 1 99 ? -37.133 -3.294 28.088 1.00 48.22 107 GLN A N 1
ATOM 753 C CA . GLN A 1 99 ? -36.638 -3.747 26.792 1.00 48.70 107 GLN A CA 1
ATOM 754 C C . GLN A 1 99 ? -36.128 -2.557 25.969 1.00 45.94 107 GLN A C 1
ATOM 755 O O . GLN A 1 99 ? -35.162 -2.685 25.216 1.00 51.94 107 GLN A O 1
ATOM 761 N N . PHE A 1 100 ? -36.790 -1.410 26.110 1.00 46.52 108 PHE A N 1
ATOM 762 C CA . PHE A 1 100 ? -36.294 -0.165 25.522 1.00 50.73 108 PHE A CA 1
ATOM 763 C C . PHE A 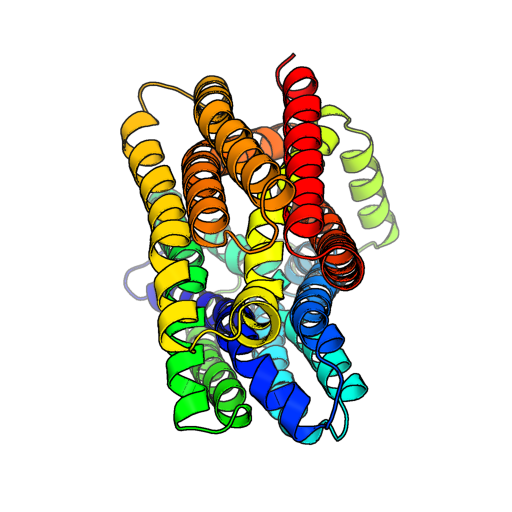1 100 ? -34.869 0.097 26.015 1.00 44.62 108 PHE A C 1
ATOM 764 O O . PHE A 1 100 ? -33.966 0.349 25.221 1.00 50.03 108 PHE A O 1
ATOM 772 N N . THR A 1 101 ? -34.681 0.023 27.331 1.00 48.24 109 THR A N 1
ATOM 773 C CA . THR A 1 101 ? -33.391 0.323 27.948 1.00 49.07 109 THR A CA 1
ATOM 774 C C . THR A 1 101 ? -32.319 -0.676 27.522 1.00 51.97 109 THR A C 1
ATOM 775 O O . THR A 1 101 ? -31.171 -0.300 27.265 1.00 49.52 109 THR A O 1
ATOM 779 N N . LEU A 1 102 ? -32.697 -1.950 27.443 1.00 48.64 110 LEU A N 1
ATOM 780 C CA . LEU A 1 102 ? -31.789 -2.975 26.943 1.00 52.53 110 LEU A CA 1
ATOM 781 C C . LEU A 1 102 ? -31.296 -2.619 25.543 1.00 48.56 110 LEU A C 1
ATOM 782 O O . LEU A 1 102 ? -30.112 -2.747 25.239 1.00 48.48 110 LEU A O 1
ATOM 787 N N . LEU A 1 103 ? -32.210 -2.154 24.699 1.00 45.05 111 LEU A N 1
ATOM 788 C CA . LEU A 1 103 ? -31.857 -1.809 23.329 1.00 47.27 111 LEU A CA 1
ATOM 789 C C . LEU A 1 103 ? -30.990 -0.542 23.241 1.00 47.78 111 LEU A C 1
ATOM 790 O O . LEU A 1 103 ? -30.191 -0.393 22.320 1.00 49.97 111 LEU A O 1
ATOM 795 N N . ARG A 1 104 ? -31.148 0.359 24.207 1.00 46.25 112 ARG A N 1
ATOM 796 C CA . ARG A 1 104 ? -30.263 1.515 24.334 1.00 44.41 112 ARG A CA 1
ATOM 797 C C . ARG A 1 104 ? -28.830 1.036 24.581 1.00 45.22 112 ARG A C 1
ATOM 798 O O . ARG A 1 104 ? -27.876 1.519 23.959 1.00 46.41 112 ARG A O 1
ATOM 806 N N . PHE A 1 105 ? -28.695 0.076 25.489 1.00 48.41 113 PHE A N 1
ATOM 807 C CA . PHE A 1 105 ? -27.403 -0.542 25.784 1.00 47.25 113 PHE A CA 1
ATOM 808 C C . PHE A 1 105 ? -26.798 -1.168 24.531 1.00 46.00 113 PHE A C 1
ATOM 809 O O . PHE A 1 105 ? -25.632 -0.932 24.201 1.00 48.59 113 PHE A O 1
ATOM 817 N N . LEU A 1 106 ? -27.603 -1.961 23.834 1.00 47.85 114 LEU A N 1
ATOM 818 C CA . LEU A 1 106 ? -27.172 -2.592 22.593 1.00 49.36 114 LEU A CA 1
ATOM 819 C C . LEU A 1 106 ? -26.767 -1.562 21.535 1.00 46.33 114 LEU A C 1
ATOM 820 O O . LEU A 1 106 ? -25.750 -1.729 20.866 1.00 52.80 114 LEU A O 1
ATOM 825 N N . GLN A 1 107 ? -27.550 -0.494 21.389 1.00 43.97 115 GLN A N 1
ATOM 826 C CA . GLN A 1 107 ? -27.204 0.564 20.431 1.00 47.21 115 GLN A CA 1
ATOM 827 C C . GLN A 1 107 ? -25.874 1.223 20.782 1.00 47.42 115 GLN A C 1
ATOM 828 O O . GLN A 1 107 ? -25.088 1.569 19.899 1.00 43.12 115 GLN A O 1
ATOM 834 N N . GLY A 1 108 ? -25.645 1.404 22.079 1.00 44.54 116 GLY A N 1
ATOM 835 C CA . GLY A 1 108 ? -24.476 2.109 22.573 1.00 47.52 116 GLY A CA 1
ATOM 836 C C . GLY A 1 108 ? -23.173 1.392 22.269 1.00 49.32 116 GLY A C 1
ATOM 837 O O . GLY A 1 108 ? -22.115 2.015 22.222 1.00 49.90 116 GLY A O 1
ATOM 838 N N . ILE A 1 109 ? -23.249 0.083 22.052 1.00 53.28 117 ILE A N 1
ATOM 839 C CA . ILE A 1 109 ? -22.076 -0.695 21.658 1.00 54.39 117 ILE A CA 1
ATOM 840 C C . ILE A 1 109 ? -21.437 -0.100 20.396 1.00 55.62 117 ILE A C 1
ATOM 841 O O . ILE A 1 109 ? -20.218 -0.147 20.213 1.00 55.78 117 ILE A O 1
ATOM 846 N N . SER A 1 110 ? -22.269 0.502 19.552 1.00 51.10 118 SER A N 1
ATOM 847 C CA . SER A 1 110 ? -21.807 1.167 18.334 1.00 52.05 118 SER A CA 1
ATOM 848 C C . SER A 1 110 ? -20.872 2.352 18.600 1.00 54.94 118 SER A C 1
ATOM 849 O O . SER A 1 110 ? -20.145 2.781 17.701 1.00 55.00 118 SER A O 1
ATOM 852 N N . LEU A 1 111 ? -20.896 2.883 19.821 1.00 49.10 119 LEU A N 1
ATOM 853 C CA . LEU A 1 111 ? -20.114 4.076 20.161 1.00 50.83 119 LEU A CA 1
ATOM 854 C C . LEU A 1 111 ? -18.606 3.889 20.031 1.00 60.84 119 LEU A C 1
ATOM 855 O O . LEU A 1 111 ? -17.905 4.788 19.578 1.00 63.19 119 LEU A O 1
ATOM 860 N N . CYS A 1 112 ? -18.102 2.737 20.454 1.00 52.88 120 CYS A N 1
ATOM 861 C CA . CYS A 1 112 ? -16.652 2.559 20.531 1.00 66.51 120 CYS A CA 1
ATOM 862 C C . CYS A 1 112 ? -15.981 2.250 19.198 1.00 64.37 120 CYS A C 1
ATOM 863 O O . CYS A 1 112 ? -14.756 2.258 19.105 1.00 70.19 120 CYS A O 1
ATOM 866 N N . PHE A 1 113 ? -16.777 1.981 18.169 1.00 55.90 121 PHE A N 1
ATOM 867 C CA . PHE A 1 113 ? -16.227 1.757 16.838 1.00 62.96 121 PHE A CA 1
ATOM 868 C C . PHE A 1 113 ? -15.569 3.023 16.294 1.00 61.99 121 PHE A C 1
ATOM 869 O O . PHE A 1 113 ? -14.648 2.957 15.486 1.00 59.87 121 PHE A O 1
ATOM 877 N N . ILE A 1 114 ? -16.048 4.174 16.749 1.00 60.89 122 ILE A N 1
ATOM 878 C CA . ILE A 1 114 ? -15.560 5.455 16.259 1.00 51.28 122 ILE A CA 1
ATOM 879 C C . ILE A 1 114 ? -14.084 5.661 16.578 1.00 60.32 122 ILE A C 1
ATOM 880 O O . ILE A 1 114 ? -13.258 5.801 15.677 1.00 52.26 122 ILE A O 1
ATOM 885 N N . GLY A 1 115 ? -13.754 5.645 17.863 1.00 53.53 123 GLY A N 1
ATOM 886 C CA . GLY A 1 115 ? -12.391 5.883 18.297 1.00 56.89 123 GLY A CA 1
ATOM 887 C C . GLY A 1 115 ? -11.448 4.712 18.086 1.00 61.90 123 GLY A C 1
ATOM 888 O O . GLY A 1 115 ? -10.302 4.901 17.682 1.00 63.95 123 GLY A O 1
ATOM 889 N N . ALA A 1 116 ? -11.931 3.503 18.354 1.00 55.77 124 ALA A N 1
ATOM 890 C CA . ALA A 1 116 ? -11.080 2.315 18.369 1.00 59.84 124 ALA A CA 1
ATOM 891 C C . ALA A 1 116 ? -10.741 1.763 16.985 1.00 61.90 124 ALA A C 1
ATOM 892 O O . ALA A 1 116 ? -9.706 1.122 16.808 1.00 57.95 124 ALA A O 1
ATOM 894 N N . VAL A 1 117 ? -11.606 1.996 16.005 1.00 51.58 125 VAL A N 1
ATOM 895 C CA . VAL A 1 117 ? -11.359 1.466 14.661 1.00 57.21 125 VAL A CA 1
ATOM 896 C C . VAL A 1 117 ? -11.355 2.526 13.553 1.00 60.55 125 VAL A C 1
ATOM 897 O O . VAL A 1 117 ? -10.368 2.659 12.831 1.00 59.56 125 VAL A O 1
ATOM 901 N N . GLY A 1 118 ? -12.458 3.250 13.395 1.00 54.50 126 GLY A N 1
ATOM 902 C CA . GLY A 1 118 ? -12.520 4.319 12.410 1.00 58.55 126 GLY A CA 1
ATOM 903 C C . GLY A 1 118 ? -11.378 5.317 12.515 1.00 61.52 126 GLY A C 1
ATOM 904 O O . GLY A 1 118 ? -10.693 5.609 11.527 1.00 53.12 126 GLY A O 1
ATOM 905 N N . TYR A 1 119 ? -11.162 5.833 13.721 1.00 54.37 127 TYR A N 1
ATOM 906 C CA . TYR A 1 119 ? -10.130 6.833 13.941 1.00 57.31 127 TYR A CA 1
ATOM 907 C C . TYR A 1 119 ? -8.730 6.255 13.767 1.00 61.47 127 TYR A C 1
ATOM 908 O O . TYR A 1 119 ? -7.836 6.927 13.257 1.00 57.67 127 TYR A O 1
ATOM 917 N N . ALA A 1 120 ? -8.542 5.015 14.207 1.00 60.38 128 ALA A N 1
ATOM 918 C CA . ALA A 1 120 ? -7.274 4.328 14.007 1.00 63.47 128 ALA A CA 1
ATOM 919 C C . ALA A 1 120 ? -6.980 4.217 12.512 1.00 66.72 128 ALA A C 1
ATOM 920 O O . ALA A 1 120 ? -5.843 4.396 12.079 1.00 76.44 128 ALA A O 1
ATOM 922 N N . ALA A 1 121 ? -8.021 3.950 11.729 1.00 55.79 129 ALA A N 1
ATOM 923 C CA . ALA A 1 121 ? -7.900 3.872 10.275 1.00 59.06 129 ALA A CA 1
ATOM 924 C C . ALA A 1 121 ? -7.587 5.233 9.654 1.00 70.57 129 ALA A C 1
ATOM 925 O O . ALA A 1 121 ? -6.844 5.315 8.676 1.00 70.84 129 ALA A O 1
ATOM 927 N N . ILE A 1 122 ? -8.158 6.295 10.219 1.00 61.80 130 ILE A N 1
ATOM 928 C CA . ILE A 1 122 ? -7.876 7.655 9.762 1.00 65.26 130 ILE A CA 1
ATOM 929 C C . ILE A 1 122 ? -6.385 7.976 9.883 1.00 73.47 130 ILE A C 1
ATOM 930 O O . ILE A 1 122 ? -5.758 8.441 8.929 1.00 68.29 130 ILE A O 1
ATOM 935 N N . ARG A 1 123 ? -5.831 7.721 11.064 1.00 65.34 131 ARG A N 1
ATOM 936 C CA . ARG A 1 123 ? -4.432 8.015 11.357 1.00 70.00 131 ARG A CA 1
ATOM 937 C C . ARG A 1 123 ? -3.491 7.240 10.434 1.00 82.95 131 ARG A C 1
ATOM 938 O O . ARG A 1 123 ? -2.434 7.738 10.042 1.00 80.51 131 ARG A O 1
ATOM 940 N N . GLU A 1 124 ? -3.885 6.018 10.093 1.00 72.67 132 GLU A N 1
ATOM 941 C CA . GLU A 1 124 ? -3.102 5.174 9.199 1.00 73.65 132 GLU A CA 1
ATOM 942 C C . GLU A 1 124 ? -3.300 5.529 7.719 1.00 73.30 132 GLU A C 1
ATOM 943 O O . GLU A 1 124 ? -2.428 5.268 6.893 1.00 85.41 132 GLU A O 1
ATOM 949 N N . SER A 1 125 ? -4.445 6.121 7.388 1.00 81.48 133 SER A N 1
ATOM 950 C CA . SER A 1 125 ? -4.777 6.436 5.996 1.00 80.31 133 SER A CA 1
ATOM 951 C C . SER A 1 125 ? -4.321 7.813 5.516 1.00 83.90 133 SER A C 1
ATOM 952 O O . SER A 1 125 ? -4.333 8.082 4.315 1.00 79.81 133 SER A O 1
ATOM 955 N N . PHE A 1 126 ? -3.922 8.684 6.437 1.00 76.33 134 PHE A N 1
ATOM 956 C CA . PHE A 1 126 ? -3.747 10.090 6.078 1.00 80.14 134 PHE A CA 1
ATOM 957 C C . PHE A 1 126 ? -2.472 10.734 6.601 1.00 75.14 134 PHE A C 1
ATOM 958 O O . PHE A 1 126 ? -2.015 10.434 7.706 1.00 74.66 134 PHE A O 1
ATOM 966 N N . GLU A 1 127 ? -1.913 11.631 5.791 1.00 82.41 135 GLU A N 1
ATOM 967 C CA . GLU A 1 127 ? -0.784 12.454 6.204 1.00 89.29 135 GLU A CA 1
ATOM 968 C C . GLU A 1 127 ? -1.203 13.230 7.440 1.00 86.02 135 GLU A C 1
ATOM 969 O O . GLU A 1 127 ? -2.378 13.571 7.586 1.00 78.31 135 GLU A O 1
ATOM 975 N N . GLU A 1 128 ? -0.250 13.494 8.330 1.00 82.46 136 GLU A N 1
ATOM 976 C CA . GLU A 1 128 ? -0.537 14.179 9.588 1.00 86.44 136 GLU A CA 1
ATOM 977 C C . GLU A 1 128 ? -1.310 15.474 9.365 1.00 85.40 136 GLU A C 1
ATOM 978 O O . GLU A 1 128 ? -2.195 15.814 10.147 1.00 78.00 136 GLU A O 1
ATOM 984 N N . ALA A 1 129 ? -0.978 16.175 8.284 1.00 80.55 137 ALA A N 1
ATOM 985 C CA . ALA A 1 129 ? -1.666 17.405 7.902 1.00 89.32 137 ALA A CA 1
ATOM 986 C C . ALA A 1 129 ? -3.173 17.196 7.771 1.00 82.33 137 ALA A C 1
ATOM 987 O O . ALA A 1 129 ? -3.958 17.813 8.490 1.00 83.96 137 ALA A O 1
ATOM 989 N N . VAL A 1 130 ? -3.568 16.335 6.837 1.00 78.34 138 VAL A N 1
ATOM 990 C CA . VAL A 1 130 ? -4.975 16.023 6.619 1.00 75.99 138 VAL A CA 1
ATOM 991 C C . VAL A 1 130 ? -5.613 15.397 7.863 1.00 78.99 138 VAL A C 1
ATOM 992 O O . VAL A 1 130 ? -6.755 15.707 8.202 1.00 75.55 138 VAL A O 1
ATOM 996 N N . CYS A 1 131 ? -4.869 14.526 8.539 1.00 75.36 139 CYS A N 1
ATOM 997 C CA . CYS A 1 131 ? -5.355 13.874 9.752 1.00 75.36 139 CYS A CA 1
ATOM 998 C C . CYS A 1 131 ? -5.780 14.898 10.800 1.00 79.23 139 CYS A C 1
ATOM 999 O O . CYS A 1 131 ? -6.873 14.804 11.359 1.00 72.25 139 CYS A O 1
ATOM 1002 N N . ILE A 1 132 ? -4.913 15.878 11.042 1.00 65.47 140 ILE A N 1
ATOM 1003 C CA . ILE A 1 132 ? -5.181 16.956 11.994 1.00 74.22 140 ILE A CA 1
ATOM 1004 C C . ILE A 1 132 ? -6.496 17.684 11.699 1.00 71.25 140 ILE A C 1
ATOM 1005 O O . ILE A 1 132 ? -7.273 17.969 12.611 1.00 66.75 140 ILE A O 1
ATOM 1010 N N . LYS A 1 133 ? -6.745 17.975 10.427 1.00 62.69 141 LYS A N 1
ATOM 1011 C CA . LYS A 1 133 ? -7.962 18.674 10.039 1.00 61.94 141 LYS A CA 1
ATOM 1012 C C . LYS A 1 133 ? -9.196 17.800 10.260 1.00 72.38 141 LYS A C 1
ATOM 1013 O O . LYS A 1 133 ? -10.230 18.286 10.714 1.00 58.82 141 LYS A O 1
ATOM 1019 N N . ILE A 1 134 ? -9.078 16.515 9.933 1.00 58.94 142 ILE A N 1
ATOM 1020 C CA . ILE A 1 134 ? -10.170 15.565 10.111 1.00 62.24 142 ILE A CA 1
ATOM 1021 C C . ILE A 1 134 ? -10.519 15.428 11.588 1.00 63.31 142 ILE A C 1
ATOM 1022 O O . ILE A 1 134 ? -11.695 15.345 11.952 1.00 63.89 142 ILE A O 1
ATOM 1027 N N . THR A 1 135 ? -9.492 15.415 12.434 1.00 58.68 143 THR A N 1
ATOM 1028 C CA . THR A 1 135 ? -9.691 15.350 13.877 1.00 64.27 143 THR A CA 1
ATOM 1029 C C . THR A 1 135 ? -10.468 16.566 14.368 1.00 67.90 143 THR A C 1
ATOM 1030 O O . THR A 1 135 ? -11.366 16.434 15.199 1.00 62.80 143 THR A O 1
ATOM 1034 N N . ALA A 1 136 ? -10.123 17.744 13.845 1.00 64.47 144 ALA A N 1
ATOM 1035 C CA . ALA A 1 136 ? -10.810 18.981 14.213 1.00 59.16 144 ALA A CA 1
ATOM 1036 C C . ALA A 1 136 ? -12.283 18.928 13.838 1.00 58.70 144 ALA A C 1
ATOM 1037 O O . ALA A 1 136 ? -13.139 19.298 14.639 1.00 60.62 144 ALA A O 1
ATOM 1039 N N . LEU A 1 137 ? -12.574 18.473 12.620 1.00 63.39 145 LEU A N 1
ATOM 1040 C CA . LEU A 1 137 ? -13.957 18.330 12.175 1.00 64.95 145 LEU A CA 1
ATOM 1041 C C . LEU A 1 137 ? -14.721 17.390 13.100 1.00 66.71 145 LEU A C 1
ATOM 1042 O O . LEU A 1 137 ? -15.859 17.672 13.474 1.00 62.91 145 LEU A O 1
ATOM 1047 N N . MET A 1 138 ? -14.088 16.281 13.473 1.00 56.57 146 MET A N 1
ATOM 1048 C CA . MET A 1 138 ? -14.712 15.326 14.386 1.00 61.28 146 MET A CA 1
ATOM 1049 C C . MET A 1 138 ? -14.943 15.936 15.762 1.00 63.74 146 MET A C 1
ATOM 1050 O O . MET A 1 138 ? -15.984 15.714 16.374 1.00 55.10 146 MET A O 1
ATOM 1055 N N . ALA A 1 139 ? -13.969 16.698 16.246 1.00 55.73 147 ALA A N 1
ATOM 1056 C CA . ALA A 1 139 ? -14.109 17.369 17.533 1.00 54.74 147 ALA A CA 1
ATOM 1057 C C . ALA A 1 139 ? -15.221 18.411 17.474 1.00 60.41 147 ALA A C 1
ATOM 1058 O O . ALA A 1 139 ? -15.966 18.591 18.436 1.00 54.26 147 ALA A O 1
ATOM 1060 N N . ASN A 1 140 ? -15.329 19.098 16.340 1.00 58.30 148 ASN A N 1
ATOM 1061 C CA . ASN A 1 140 ? -16.375 20.094 16.159 1.00 55.59 148 ASN A CA 1
ATOM 1062 C C . ASN A 1 140 ? -17.770 19.473 16.128 1.00 57.67 148 ASN A C 1
ATOM 1063 O O . ASN A 1 140 ? -18.726 20.054 16.637 1.00 57.65 148 ASN A O 1
ATOM 1068 N N . VAL A 1 141 ? -17.886 18.290 15.533 1.00 56.49 149 VAL A N 1
ATOM 1069 C CA . VAL A 1 141 ? -19.160 17.576 15.522 1.00 55.79 149 VAL A CA 1
ATOM 1070 C C . VAL A 1 141 ? -19.580 17.226 16.946 1.00 52.72 149 VAL A C 1
ATOM 1071 O O . VAL A 1 141 ? -20.746 17.376 17.317 1.00 52.40 149 VAL A O 1
ATOM 1075 N N . ALA A 1 142 ? -18.615 16.791 17.751 1.00 50.89 150 ALA A N 1
ATOM 1076 C CA . ALA A 1 142 ? -18.881 16.444 19.144 1.00 54.78 150 ALA A CA 1
ATOM 1077 C C . ALA A 1 142 ? -19.306 17.662 19.957 1.00 58.74 150 ALA A C 1
ATOM 1078 O O . ALA A 1 142 ? -19.969 17.532 20.986 1.00 54.73 150 ALA A O 1
ATOM 1080 N N . LEU A 1 143 ? -18.906 18.843 19.498 1.00 56.62 151 LEU A N 1
ATOM 1081 C CA . LEU A 1 143 ? -19.270 20.092 20.160 1.00 58.29 151 LEU A CA 1
ATOM 1082 C C . LEU A 1 143 ? -20.674 20.549 19.779 1.00 54.92 151 LEU A C 1
ATOM 1083 O O . LEU A 1 143 ? -21.405 21.090 20.606 1.00 60.21 151 LEU A O 1
ATOM 1088 N N . ILE A 1 144 ? -21.035 20.329 18.518 1.00 52.68 152 ILE A N 1
ATOM 1089 C CA . ILE A 1 144 ? -22.314 20.770 17.971 1.00 53.82 152 ILE A CA 1
ATOM 1090 C C . ILE A 1 144 ? -23.481 19.892 18.437 1.00 57.34 152 ILE A C 1
ATOM 1091 O O . ILE A 1 144 ? -24.591 20.380 18.646 1.00 52.36 152 ILE A O 1
ATOM 1096 N N . ALA A 1 145 ? -23.216 18.600 18.611 1.00 52.61 153 ALA A N 1
ATOM 1097 C CA . ALA A 1 145 ? -24.256 17.628 18.957 1.00 50.08 153 ALA A CA 1
ATOM 1098 C C . ALA A 1 145 ? -25.060 17.922 20.240 1.00 51.09 153 ALA A C 1
ATOM 1099 O O . ALA A 1 145 ? -26.291 17.868 20.216 1.00 50.98 153 ALA A O 1
ATOM 1101 N N . PRO A 1 146 ? -24.381 18.198 21.370 1.00 48.55 154 PRO A N 1
ATOM 1102 C CA . PRO A 1 146 ? -25.176 18.465 22.576 1.00 47.34 154 PRO A CA 1
ATOM 1103 C C . PRO A 1 146 ? -25.902 19.806 22.543 1.00 49.69 154 PRO A C 1
ATOM 1104 O O . PRO A 1 146 ? -26.756 20.039 23.396 1.00 51.59 154 PRO A O 1
ATOM 1108 N N . LEU A 1 147 ? -25.506 20.704 21.648 1.00 50.67 155 LEU A N 1
ATOM 1109 C CA . LEU A 1 147 ? -26.259 21.938 21.437 1.00 56.53 155 LEU A CA 1
ATOM 1110 C C . LEU A 1 147 ? -27.451 21.731 20.500 1.00 52.99 155 LEU A C 1
ATOM 1111 O O . LEU A 1 147 ? -28.585 22.075 20.827 1.00 56.58 155 LEU A O 1
ATOM 1116 N N . LEU A 1 148 ? -27.184 21.125 19.349 1.00 56.55 156 LEU A N 1
ATOM 1117 C CA . LEU A 1 148 ? -28.199 20.930 18.319 1.00 57.77 156 LEU A CA 1
ATOM 1118 C C . LEU A 1 148 ? -29.211 19.873 18.746 1.00 55.98 156 LEU A C 1
ATOM 1119 O O . LEU A 1 148 ? -30.419 20.030 18.537 1.00 54.91 156 LEU A O 1
ATOM 1124 N N . GLY A 1 149 ? -28.705 18.804 19.354 1.00 52.25 157 GLY A N 1
ATOM 1125 C CA . GLY A 1 149 ? -29.519 17.655 19.711 1.00 49.83 157 GLY A CA 1
ATOM 1126 C C . GLY A 1 149 ? -30.763 17.906 20.550 1.00 48.09 157 GLY A C 1
ATOM 1127 O O . GLY A 1 149 ? -31.854 17.511 20.154 1.00 51.83 157 GLY A O 1
ATOM 1128 N N . PRO A 1 150 ? -30.613 18.544 21.722 1.00 47.23 158 PRO A N 1
ATOM 1129 C CA . PRO A 1 150 ? -31.800 18.762 22.559 1.00 52.11 158 PRO A CA 1
ATOM 1130 C C . PRO A 1 150 ? -32.798 19.712 21.903 1.00 54.72 158 PRO A C 1
ATOM 1131 O O . PRO A 1 150 ? -33.996 19.580 22.123 1.00 52.07 158 PRO A O 1
ATOM 1135 N N . LEU A 1 151 ? -32.301 20.649 21.104 1.00 51.52 159 LEU A N 1
ATOM 1136 C CA . LEU A 1 151 ? -33.161 21.616 20.431 1.00 55.51 159 LEU A CA 1
ATOM 1137 C C . LEU A 1 151 ? -34.004 20.924 19.365 1.00 53.27 159 LEU A C 1
ATOM 1138 O O . LEU A 1 151 ? -35.226 21.078 19.320 1.00 56.78 159 LEU A O 1
ATOM 1143 N N . VAL A 1 152 ? -33.336 20.149 18.519 1.00 53.95 160 VAL A N 1
ATOM 1144 C CA . VAL A 1 152 ? -33.994 19.434 17.434 1.00 52.06 160 VAL A CA 1
ATOM 1145 C C . VAL A 1 152 ? -34.881 18.321 17.991 1.00 51.39 160 VAL A C 1
ATOM 1146 O O . VAL A 1 152 ? -35.969 18.067 17.473 1.00 51.83 160 VAL A O 1
ATOM 1150 N N . GLY A 1 153 ? -34.425 17.681 19.066 1.00 51.04 161 GLY A N 1
ATOM 1151 C CA . GLY A 1 153 ? -35.200 16.637 19.718 1.00 49.50 161 GLY A CA 1
ATOM 1152 C C . GLY A 1 153 ? -36.472 17.165 20.365 1.00 51.33 161 GLY A C 1
ATOM 1153 O O . GLY A 1 153 ? -37.526 16.525 20.304 1.00 54.53 161 GLY A O 1
ATOM 1154 N N . ALA A 1 154 ? -36.370 18.327 21.005 1.00 49.83 162 ALA A N 1
ATOM 1155 C CA . ALA A 1 154 ? -37.535 18.969 21.605 1.00 56.80 162 ALA A CA 1
ATOM 1156 C C . ALA A 1 154 ? -38.531 19.362 20.518 1.00 55.21 162 ALA A C 1
ATOM 1157 O O . ALA A 1 154 ? -39.738 19.143 20.653 1.00 55.97 162 ALA A O 1
ATOM 1159 N N . ALA A 1 155 ? -38.008 19.936 19.441 1.00 51.74 163 ALA A N 1
ATOM 1160 C CA . ALA A 1 155 ? -38.816 20.330 18.294 1.00 58.89 163 ALA A CA 1
ATOM 1161 C C . ALA A 1 155 ? -39.475 19.118 17.630 1.00 63.23 163 ALA A C 1
ATOM 1162 O O . ALA A 1 155 ? -40.584 19.211 17.099 1.00 57.37 163 ALA A O 1
ATOM 1164 N N . TRP A 1 156 ? -38.811 17.970 17.715 1.00 56.70 164 TRP A N 1
ATOM 1165 C CA . TRP A 1 156 ? -39.255 16.757 17.028 1.00 54.43 164 TRP A CA 1
ATOM 1166 C C . TRP A 1 156 ? -40.511 16.169 17.668 1.00 57.31 164 TRP A C 1
ATOM 1167 O O . TRP A 1 156 ? -41.541 16.051 17.003 1.00 52.55 164 TRP A O 1
ATOM 1178 N N . ILE A 1 157 ? -40.426 15.774 18.938 1.00 59.03 165 ILE A N 1
ATOM 117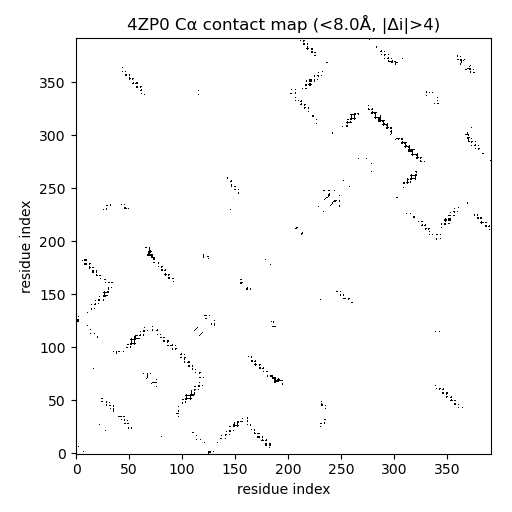9 C CA . ILE A 1 157 ? -41.554 15.105 19.604 1.00 63.67 165 ILE A CA 1
ATOM 1180 C C . ILE A 1 157 ? -42.784 15.987 19.773 1.00 58.28 165 ILE A C 1
ATOM 1181 O O . ILE A 1 157 ? -43.844 15.512 20.166 1.00 57.96 165 ILE A O 1
ATOM 1186 N N . HIS A 1 158 ? -42.632 17.277 19.502 1.00 66.69 166 HIS A N 1
ATOM 1187 C CA . HIS A 1 158 ? -43.768 18.186 19.517 1.00 72.54 166 HIS A CA 1
ATOM 1188 C C . HIS A 1 158 ? -44.668 17.890 18.323 1.00 60.94 166 HIS A C 1
ATOM 1189 O O . HIS A 1 158 ? -45.870 18.134 18.357 1.00 75.13 166 HIS A O 1
ATOM 1196 N N . VAL A 1 159 ? -44.063 17.343 17.275 1.00 60.48 167 VAL A N 1
ATOM 1197 C CA . VAL A 1 159 ? -44.738 17.047 16.011 1.00 54.18 167 VAL A CA 1
ATOM 1198 C C . VAL A 1 159 ? -44.761 15.546 15.698 1.00 65.93 167 VAL A C 1
ATOM 1199 O O . VAL A 1 159 ? -45.805 14.994 15.356 1.00 66.46 167 VAL A O 1
ATOM 1203 N N . LEU A 1 160 ? -43.591 14.914 15.749 1.00 59.17 168 LEU A N 1
ATOM 1204 C CA . LEU A 1 160 ? -43.411 13.540 15.290 1.00 58.23 168 LEU A CA 1
ATOM 1205 C C . LEU A 1 160 ? -43.158 12.550 16.442 1.00 55.75 168 LEU A C 1
ATOM 1206 O O . LEU A 1 160 ? -42.716 12.943 17.519 1.00 56.83 168 LEU A O 1
ATOM 1211 N N . PRO A 1 161 ? -43.466 11.259 16.223 1.00 54.04 169 PRO A N 1
ATOM 1212 C CA . PRO A 1 161 ? -43.296 10.255 17.281 1.00 53.63 169 PRO A CA 1
ATOM 1213 C C . PRO A 1 161 ? -41.829 9.993 17.597 1.00 52.44 169 PRO A C 1
ATOM 1214 O O . PRO A 1 161 ? -40.966 10.206 16.740 1.00 51.28 169 PRO A O 1
ATOM 1218 N N . TRP A 1 162 ? -41.550 9.532 18.813 1.00 46.02 170 TRP A N 1
ATOM 1219 C CA . TRP A 1 162 ? -40.172 9.240 19.204 1.00 49.34 170 TRP A CA 1
ATOM 1220 C C . TRP A 1 162 ? -39.547 8.167 18.311 1.00 46.94 170 TRP A C 1
ATOM 1221 O O . TRP A 1 162 ? -38.338 8.189 18.043 1.00 49.42 170 TRP A O 1
ATOM 1232 N N . GLU A 1 163 ? -40.375 7.243 17.829 1.00 46.86 171 GLU A N 1
ATOM 1233 C CA . GLU A 1 163 ? -39.892 6.165 16.967 1.00 51.74 171 GLU A CA 1
ATOM 1234 C C . GLU A 1 163 ? -39.223 6.715 15.709 1.00 45.02 171 GLU A C 1
ATOM 1235 O O . GLU A 1 163 ? -38.280 6.124 15.188 1.00 50.04 171 GLU A O 1
ATOM 1241 N N . GLY A 1 164 ? -39.726 7.849 15.226 1.00 49.47 172 GLY A N 1
ATOM 1242 C CA . GLY A 1 164 ? -39.177 8.487 14.043 1.00 48.62 172 GLY A CA 1
ATOM 1243 C C . GLY A 1 164 ? -37.722 8.899 14.188 1.00 47.17 172 GLY A C 1
ATOM 1244 O O . GLY A 1 164 ? -36.975 8.890 13.212 1.00 47.83 172 GLY A O 1
ATOM 1245 N N . MET A 1 165 ? -37.317 9.271 15.400 1.00 45.73 173 MET A N 1
ATOM 1246 C CA . MET A 1 165 ? -35.926 9.655 15.643 1.00 50.94 173 MET A CA 1
ATOM 1247 C C . MET A 1 165 ? -34.990 8.492 15.343 1.00 46.13 173 MET A C 1
ATOM 1248 O O . MET A 1 165 ? -33.937 8.678 14.730 1.00 50.41 173 MET A O 1
ATOM 1253 N N . PHE A 1 166 ? -35.378 7.297 15.778 1.00 46.23 174 PHE A N 1
ATOM 1254 C CA . PHE A 1 166 ? -34.557 6.106 15.562 1.00 49.77 174 PHE A CA 1
ATOM 1255 C C . PHE A 1 166 ? -34.492 5.709 14.096 1.00 50.34 174 PHE A C 1
ATOM 1256 O O . PHE A 1 166 ? -33.489 5.162 13.647 1.00 50.08 174 PHE A O 1
ATOM 1264 N N . VAL A 1 167 ? -35.561 5.978 13.351 1.00 48.36 175 VAL A N 1
ATOM 1265 C CA . VAL A 1 167 ? -35.534 5.753 11.911 1.00 53.71 175 VAL A CA 1
ATOM 1266 C C . VAL A 1 167 ? -34.548 6.732 11.269 1.00 51.64 175 VAL A C 1
ATOM 1267 O O . VAL A 1 167 ? -33.823 6.382 10.337 1.00 55.20 175 VAL A O 1
ATOM 1271 N N . LEU A 1 168 ? -34.508 7.952 11.797 1.00 52.34 176 LEU A N 1
ATOM 1272 C CA . LEU A 1 168 ? -33.580 8.971 11.313 1.00 50.58 176 LEU A CA 1
ATOM 1273 C C . LEU A 1 168 ? -32.110 8.614 11.577 1.00 55.24 176 LEU A C 1
ATOM 1274 O O . LEU A 1 168 ? -31.269 8.762 10.693 1.00 51.10 176 LEU A O 1
ATOM 1279 N N . PHE A 1 169 ? -31.802 8.150 12.787 1.00 47.19 177 PHE A N 1
ATOM 1280 C CA . PHE A 1 169 ? -30.429 7.735 13.116 1.00 45.63 177 PHE A CA 1
ATOM 1281 C C . PHE A 1 169 ? -29.993 6.611 12.181 1.00 50.96 177 PHE A C 1
ATOM 1282 O O . PHE A 1 169 ? -28.873 6.606 11.670 1.00 60.33 177 PHE A O 1
ATOM 1290 N N . ALA A 1 170 ? -30.891 5.649 11.976 1.00 49.39 178 ALA A N 1
ATOM 1291 C CA . ALA A 1 170 ? -30.612 4.508 11.111 1.00 53.73 178 ALA A CA 1
ATOM 1292 C C . ALA A 1 170 ? -30.411 4.950 9.664 1.00 54.78 178 ALA A C 1
ATOM 1293 O O . ALA A 1 170 ? -29.524 4.451 8.976 1.00 54.81 178 ALA A O 1
ATOM 1295 N N . ALA A 1 171 ? -31.237 5.889 9.209 1.00 50.91 179 ALA A N 1
ATOM 1296 C CA . ALA A 1 171 ? -31.134 6.403 7.847 1.00 52.18 179 ALA A CA 1
ATOM 1297 C C . ALA A 1 171 ? -29.786 7.081 7.617 1.00 59.32 179 ALA A C 1
ATOM 1298 O O . ALA A 1 171 ? -29.132 6.853 6.598 1.00 56.99 179 ALA A O 1
ATOM 1300 N N . LEU A 1 172 ? -29.372 7.904 8.575 1.00 58.68 180 LEU A N 1
ATOM 1301 C CA . LEU A 1 172 ? -28.095 8.601 8.475 1.00 56.73 180 LEU A CA 1
ATOM 1302 C C . LEU A 1 172 ? -26.932 7.617 8.511 1.00 57.10 180 LEU A C 1
ATOM 1303 O O . LEU A 1 172 ? -25.966 7.765 7.761 1.00 56.20 180 LEU A O 1
ATOM 1308 N N . ALA A 1 173 ? -27.028 6.610 9.377 1.00 53.50 181 ALA A N 1
ATOM 1309 C CA . ALA A 1 173 ? -25.977 5.597 9.470 1.00 59.06 181 ALA A CA 1
ATOM 1310 C C . ALA A 1 173 ? -25.930 4.728 8.215 1.00 58.53 181 ALA A C 1
ATOM 1311 O O . ALA A 1 173 ? -24.866 4.268 7.815 1.00 59.17 181 ALA A O 1
ATOM 1313 N N . ALA A 1 174 ? -27.088 4.510 7.597 1.00 52.07 182 ALA A N 1
ATOM 1314 C CA . ALA A 1 174 ? -27.158 3.739 6.358 1.00 56.03 182 ALA A CA 1
ATOM 1315 C C . ALA A 1 174 ? -26.415 4.458 5.235 1.00 59.65 182 ALA A C 1
ATOM 1316 O O . ALA A 1 174 ? -25.706 3.832 4.450 1.00 62.56 182 ALA A O 1
ATOM 1318 N N . ILE A 1 175 ? -26.585 5.775 5.168 1.00 57.14 183 ILE A N 1
ATOM 1319 C CA . ILE A 1 175 ? -25.885 6.588 4.190 1.00 54.78 183 ILE A CA 1
ATOM 1320 C C . ILE A 1 175 ? -24.377 6.469 4.409 1.00 65.56 183 ILE A C 1
ATOM 1321 O O . ILE A 1 175 ? -23.613 6.299 3.461 1.00 64.78 183 ILE A O 1
ATOM 1326 N N . SER A 1 176 ? -23.958 6.541 5.667 1.00 59.04 184 SER A N 1
ATOM 1327 C CA . SER A 1 176 ? -22.545 6.428 5.995 1.00 62.77 184 SER A CA 1
ATOM 1328 C C . SER A 1 176 ? -22.029 5.031 5.666 1.00 63.39 184 SER A C 1
ATOM 1329 O O . SER A 1 176 ? -20.882 4.878 5.257 1.00 67.06 184 SER A O 1
ATOM 1332 N N . PHE A 1 177 ? -22.875 4.016 5.835 1.00 58.51 185 PHE A N 1
ATOM 1333 C CA . PHE A 1 177 ? -22.467 2.645 5.528 1.00 63.60 185 PHE A CA 1
ATOM 1334 C C . PHE A 1 177 ? -22.042 2.486 4.074 1.00 65.09 185 PHE A C 1
ATOM 1335 O O . PHE A 1 177 ? -20.958 1.981 3.787 1.00 64.61 185 PHE A O 1
ATOM 1343 N N . PHE A 1 178 ? -22.915 2.898 3.161 1.00 71.71 186 PHE A N 1
ATOM 1344 C CA . PHE A 1 178 ? -22.644 2.755 1.736 1.00 72.15 186 PHE A CA 1
ATOM 1345 C C . PHE A 1 178 ? -21.455 3.603 1.304 1.00 68.38 186 PHE A C 1
ATOM 1346 O O . PHE A 1 178 ? -20.704 3.224 0.407 1.00 75.04 186 PHE A O 1
ATOM 1354 N N . GLY A 1 179 ? -21.280 4.748 1.954 1.00 66.53 187 GLY A N 1
ATOM 1355 C CA . GLY A 1 179 ? -20.123 5.581 1.694 1.00 64.11 187 GLY A CA 1
ATOM 1356 C C . GLY A 1 179 ? -18.853 4.897 2.158 1.00 77.24 187 GLY A C 1
ATOM 1357 O O . GLY A 1 179 ? -17.881 4.802 1.407 1.00 67.39 187 GLY A O 1
ATOM 1358 N N . LEU A 1 180 ? -18.862 4.408 3.396 1.00 59.34 188 LEU A N 1
ATOM 1359 C CA . LEU A 1 180 ? -17.704 3.709 3.946 1.00 67.22 188 LEU A CA 1
ATOM 1360 C C . LEU A 1 180 ? -17.377 2.455 3.142 1.00 68.02 188 LEU A C 1
ATOM 1361 O O . LEU A 1 180 ? -16.212 2.128 2.939 1.00 66.22 188 LEU A O 1
ATOM 1366 N N . GLN A 1 181 ? -18.411 1.760 2.683 1.00 67.00 189 GLN A N 1
ATOM 1367 C CA . GLN A 1 181 ? -18.224 0.532 1.921 1.00 68.70 189 GLN A CA 1
ATOM 1368 C C . GLN A 1 181 ? -17.405 0.790 0.657 1.00 80.36 189 GLN A C 1
ATOM 1369 O O . GLN A 1 181 ? -16.480 0.043 0.345 1.00 80.12 189 GLN A O 1
ATOM 1375 N N . ARG A 1 182 ? -17.748 1.857 -0.060 1.00 75.27 190 ARG A N 1
ATOM 1376 C CA . ARG A 1 182 ? -17.070 2.199 -1.308 1.00 83.47 190 ARG A CA 1
ATOM 1377 C C . ARG A 1 182 ? -15.763 2.978 -1.100 1.00 82.30 190 ARG A C 1
ATOM 1378 O O . ARG A 1 182 ? -14.883 2.969 -1.961 1.00 75.28 190 ARG A O 1
ATOM 1386 N N . ALA A 1 183 ? -15.629 3.625 0.055 1.00 68.91 191 ALA A N 1
ATOM 1387 C CA . ALA A 1 183 ? -14.518 4.548 0.310 1.00 67.43 191 ALA A CA 1
ATOM 1388 C C . ALA A 1 183 ? -13.396 3.983 1.185 1.00 67.70 191 ALA A C 1
ATOM 1389 O O . ALA A 1 183 ? -12.236 3.981 0.784 1.00 73.73 191 ALA A O 1
ATOM 1391 N N . MET A 1 184 ? -13.745 3.570 2.401 1.00 70.79 192 MET A N 1
ATOM 1392 C CA . MET A 1 184 ? -12.768 3.179 3.421 1.00 67.57 192 MET A CA 1
ATOM 1393 C C . MET A 1 184 ? -11.809 2.063 2.988 1.00 71.29 192 MET A C 1
ATOM 1394 O O . MET A 1 184 ? -12.235 0.940 2.719 1.00 73.31 192 MET A O 1
ATOM 1399 N N . PRO A 1 185 ? -10.503 2.378 2.932 1.00 69.78 193 PRO A N 1
ATOM 1400 C CA . PRO A 1 185 ? -9.438 1.421 2.607 1.00 77.52 193 PRO A CA 1
ATOM 1401 C C . PRO A 1 185 ? -9.095 0.523 3.791 1.00 74.67 193 PRO A C 1
ATOM 1402 O O . PRO A 1 185 ? -9.424 0.864 4.926 1.00 73.22 193 PRO A O 1
ATOM 1406 N N . GLU A 1 186 ? -8.421 -0.595 3.542 1.00 76.17 194 GLU A N 1
ATOM 1407 C CA . GLU A 1 186 ? -8.014 -1.461 4.640 1.00 71.14 194 GLU A CA 1
ATOM 1408 C C . GLU A 1 186 ? -6.614 -1.087 5.108 1.00 69.52 194 GLU A C 1
ATOM 1409 O O . GLU A 1 186 ? -5.633 -1.311 4.403 1.00 79.10 194 GLU A O 1
ATOM 1415 N N . THR A 1 187 ? -6.535 -0.492 6.295 1.00 69.07 195 THR A N 1
ATOM 1416 C CA . THR A 1 187 ? -5.259 -0.066 6.869 1.00 63.64 195 THR A CA 1
ATOM 1417 C C . THR A 1 187 ? -4.664 -0.960 7.959 1.00 62.24 195 THR A C 1
ATOM 1418 O O . THR A 1 187 ? -3.602 -0.648 8.491 1.00 66.18 195 THR A O 1
ATOM 1422 N N . ALA A 1 188 ? -5.353 -2.037 8.324 1.00 65.09 196 ALA A N 1
ATOM 1423 C CA . ALA A 1 188 ? -4.877 -2.890 9.411 1.00 61.94 196 ALA A CA 1
ATOM 1424 C C . ALA A 1 188 ? -3.537 -3.540 9.057 1.00 71.81 196 ALA A C 1
ATOM 1425 O O . ALA A 1 188 ? -3.399 -4.166 8.007 1.00 72.22 196 ALA A O 1
ATOM 1427 N N . THR A 1 189 ? -2.555 -3.363 9.936 1.00 64.89 197 THR A N 1
ATOM 1428 C CA . THR A 1 189 ? -1.204 -3.896 9.733 1.00 79.87 197 THR A CA 1
ATOM 1429 C C . THR A 1 189 ? -1.026 -5.365 10.141 1.00 76.17 197 THR A C 1
ATOM 1430 O O . THR A 1 189 ? -0.187 -6.079 9.593 1.00 87.32 197 THR A O 1
ATOM 1434 N N . ARG A 1 190 ? -1.811 -5.796 11.119 1.00 66.54 198 ARG A N 1
ATOM 1435 C CA . ARG A 1 190 ? -1.675 -7.117 11.738 1.00 68.93 198 ARG A CA 1
ATOM 1436 C C . ARG A 1 190 ? -2.561 -8.241 11.185 1.00 62.40 198 ARG A C 1
ATOM 1437 O O . ARG A 1 190 ? -2.742 -9.263 11.847 1.00 71.11 198 ARG A O 1
ATOM 1445 N N . ILE A 1 191 ? -3.180 -8.018 10.029 1.00 65.84 199 ILE A N 1
ATOM 1446 C CA . ILE A 1 191 ? -4.152 -8.975 9.489 1.00 73.39 199 ILE A CA 1
ATOM 1447 C C . ILE A 1 191 ? -3.659 -10.424 9.422 1.00 79.48 199 ILE A C 1
ATOM 1448 O O . ILE A 1 191 ? -2.594 -10.712 8.871 1.00 77.32 199 ILE A O 1
ATOM 1453 N N . GLY A 1 192 ? -4.457 -11.327 9.989 1.00 65.66 200 GLY A N 1
ATOM 1454 C CA . GLY A 1 192 ? -4.124 -12.739 10.038 1.00 73.27 200 GLY A CA 1
ATOM 1455 C C . GLY A 1 192 ? -3.446 -13.166 11.331 1.00 69.28 200 GLY A C 1
ATOM 1456 O O . GLY A 1 192 ? -3.495 -14.341 11.703 1.00 68.70 200 GLY A O 1
ATOM 1457 N N . GLU A 1 193 ? -2.829 -12.215 12.027 1.00 69.20 201 GLU A N 1
ATOM 1458 C CA . GLU A 1 193 ? -2.134 -12.514 13.278 1.00 72.23 201 GLU A CA 1
ATOM 1459 C C . GLU A 1 193 ? -3.090 -12.959 14.382 1.00 74.54 201 GLU A C 1
ATOM 1460 O O . GLU A 1 193 ? -4.262 -12.576 14.403 1.00 78.48 201 GLU A O 1
ATOM 1466 N N . LYS A 1 194 ? -2.569 -13.759 15.306 1.00 77.60 202 LYS A N 1
ATOM 1467 C CA . LYS A 1 194 ? -3.351 -14.309 16.408 1.00 75.75 202 LYS A CA 1
ATOM 1468 C C . LYS A 1 194 ? -3.626 -13.246 17.473 1.00 75.00 202 LYS A C 1
ATOM 1469 O O . LYS A 1 194 ? -2.833 -12.321 17.656 1.00 68.32 202 LYS A O 1
ATOM 1475 N N . LEU A 1 195 ? -4.750 -13.378 18.173 1.00 73.60 203 LEU A N 1
ATOM 1476 C CA . LEU A 1 195 ? -5.109 -12.424 19.220 1.00 74.68 203 LEU A CA 1
ATOM 1477 C C . LEU A 1 195 ? -5.193 -13.094 20.588 1.00 70.43 203 LEU A C 1
ATOM 1478 O O . LEU A 1 195 ? -6.053 -13.939 20.824 1.00 72.90 203 LEU A O 1
ATOM 1483 N N . SER A 1 196 ? -4.295 -12.707 21.488 1.00 73.73 204 SER A N 1
ATOM 1484 C CA . SER A 1 196 ? -4.264 -13.278 22.830 1.00 73.07 204 SER A CA 1
ATOM 1485 C C . SER A 1 196 ? -4.992 -12.405 23.849 1.00 69.87 204 SER A C 1
ATOM 1486 O O . SER A 1 196 ? -4.548 -11.298 24.165 1.00 65.89 204 SER A O 1
ATOM 1489 N N . LEU A 1 197 ? -6.104 -12.916 24.367 1.00 68.13 205 LEU A N 1
ATOM 1490 C CA . LEU A 1 197 ? -6.891 -12.204 25.365 1.00 69.01 205 LEU A CA 1
ATOM 1491 C C . LEU A 1 197 ? -6.136 -12.027 26.681 1.00 77.35 205 LEU A C 1
ATOM 1492 O O . LEU A 1 197 ? -6.263 -10.995 27.342 1.00 67.39 205 LEU A O 1
ATOM 1497 N N . LYS A 1 198 ? -5.356 -13.034 27.063 1.00 68.79 206 LYS A N 1
ATOM 1498 C CA . LYS A 1 198 ? -4.625 -12.979 28.324 1.00 68.31 206 LYS A CA 1
ATOM 1499 C C . LYS A 1 198 ? -3.517 -11.939 28.239 1.00 64.42 206 LYS A C 1
ATOM 1500 O O . LYS A 1 198 ? -3.186 -11.289 29.227 1.00 68.52 206 LYS A O 1
ATOM 1506 N N . GLU A 1 199 ? -2.955 -11.786 27.044 1.00 64.59 207 GLU A N 1
ATOM 1507 C CA . GLU A 1 199 ? -1.902 -10.815 26.799 1.00 63.17 207 GLU A CA 1
ATOM 1508 C C . GLU A 1 199 ? -2.488 -9.408 26.696 1.00 64.39 207 GLU A C 1
ATOM 1509 O O . GLU A 1 199 ? -1.848 -8.422 27.074 1.00 53.46 207 GLU A O 1
ATOM 1515 N N . LEU A 1 200 ? -3.707 -9.321 26.174 1.00 60.33 208 LEU A N 1
ATOM 1516 C CA . LEU A 1 200 ? -4.417 -8.051 26.132 1.00 63.55 208 LEU A CA 1
ATOM 1517 C C . LEU A 1 200 ? -4.720 -7.611 27.561 1.00 61.71 208 LEU A C 1
ATOM 1518 O O . LEU A 1 200 ? -4.506 -6.452 27.920 1.00 65.00 208 LEU A O 1
ATOM 1523 N N . GLY A 1 201 ? -5.201 -8.553 28.371 1.00 58.65 209 GLY A N 1
ATOM 1524 C CA . GLY A 1 201 ? -5.482 -8.301 29.773 1.00 58.11 209 GLY A CA 1
ATOM 1525 C C . GLY A 1 201 ? -4.285 -7.752 30.528 1.00 61.92 209 GLY A C 1
ATOM 1526 O O . GLY A 1 201 ? -4.421 -6.825 31.331 1.00 53.76 209 GLY A O 1
ATOM 1527 N N . ARG A 1 202 ? -3.114 -8.331 30.258 1.00 55.52 210 ARG A N 1
ATOM 1528 C CA . ARG A 1 202 ? -1.853 -7.915 30.864 1.00 62.61 210 ARG A CA 1
ATOM 1529 C C . ARG A 1 202 ? -1.490 -6.472 30.501 1.00 59.52 210 ARG A C 1
ATOM 1530 O O . ARG A 1 202 ? -1.008 -5.712 31.344 1.00 55.03 210 ARG A O 1
ATOM 1538 N N . ASP A 1 203 ? -1.710 -6.106 29.242 1.00 54.62 211 ASP A N 1
ATOM 1539 C CA . ASP A 1 203 ? -1.515 -4.727 28.800 1.00 56.33 211 ASP A CA 1
ATOM 1540 C C . ASP A 1 203 ? -2.369 -3.751 29.616 1.00 54.81 211 ASP A C 1
ATOM 1541 O O . ASP A 1 203 ? -1.895 -2.691 30.008 1.00 53.34 211 ASP A O 1
ATOM 1546 N N . TYR A 1 204 ? -3.622 -4.113 29.880 1.00 54.21 212 TYR A N 1
ATOM 1547 C CA . TYR A 1 204 ? -4.495 -3.246 30.670 1.00 54.49 212 TYR A CA 1
ATOM 1548 C C . TYR A 1 204 ? -4.095 -3.193 32.146 1.00 62.16 212 TYR A C 1
ATOM 1549 O O . TYR A 1 204 ? -4.140 -2.134 32.759 1.00 51.46 212 TYR A O 1
ATOM 1558 N N . LYS A 1 205 ? -3.684 -4.326 32.709 1.00 51.80 213 LYS A N 1
ATOM 1559 C CA . LYS A 1 205 ? -3.182 -4.341 34.080 1.00 55.21 213 LYS A CA 1
ATOM 1560 C C . LYS A 1 205 ? -2.002 -3.383 34.204 1.00 53.82 213 LYS A C 1
ATOM 1561 O O . LYS A 1 205 ? -1.865 -2.678 35.205 1.00 57.54 213 LYS A O 1
ATOM 1567 N N . LEU A 1 206 ? -1.168 -3.351 33.167 1.00 57.00 214 LEU A N 1
ATOM 1568 C CA . LEU A 1 206 ? 0.013 -2.495 33.143 1.00 61.43 214 LEU A CA 1
ATOM 1569 C C . LEU A 1 206 ? -0.308 -0.999 33.046 1.00 59.76 214 LEU A C 1
ATOM 1570 O O . LEU A 1 206 ? 0.291 -0.196 33.764 1.00 58.67 214 LEU A O 1
ATOM 1575 N N . VAL A 1 207 ? -1.225 -0.612 32.158 1.00 59.10 215 VAL A N 1
ATOM 1576 C CA . VAL A 1 207 ? -1.628 0.800 32.099 1.00 56.79 215 VAL A CA 1
ATOM 1577 C C . VAL A 1 207 ? -2.238 1.247 33.430 1.00 51.75 215 VAL A C 1
ATOM 1578 O O . VAL A 1 207 ? -1.995 2.362 33.888 1.00 59.77 215 VAL A O 1
ATOM 1582 N N . LEU A 1 208 ? -3.006 0.360 34.062 1.00 60.53 216 LEU A N 1
ATOM 1583 C CA . LEU A 1 208 ? -3.692 0.694 35.307 1.00 55.85 216 LEU A CA 1
ATOM 1584 C C . LEU A 1 208 ? -2.757 0.783 36.511 1.00 67.82 216 LEU A C 1
ATOM 1585 O O . LEU A 1 208 ? -3.145 1.295 37.559 1.00 68.17 216 LEU A O 1
ATOM 1590 N N . LYS A 1 209 ? -1.529 0.285 36.359 1.00 59.05 217 LYS A N 1
ATOM 1591 C CA . LYS A 1 209 ? -0.518 0.400 37.410 1.00 65.86 217 LYS A CA 1
ATOM 1592 C C . LYS A 1 209 ? 0.166 1.767 37.388 1.00 64.46 217 LYS A C 1
ATOM 1593 O O . LYS A 1 209 ? 0.932 2.104 38.290 1.00 66.50 217 LYS A O 1
ATOM 1599 N N . ASN A 1 210 ? -0.138 2.564 36.369 1.00 60.80 218 ASN A N 1
ATOM 1600 C CA . ASN A 1 210 ? 0.449 3.889 36.247 1.00 60.89 218 ASN A CA 1
ATOM 1601 C C . ASN A 1 210 ? -0.470 4.883 36.946 1.00 65.62 218 ASN A C 1
ATOM 1602 O O . ASN A 1 210 ? -1.541 5.228 36.435 1.00 58.10 218 ASN A O 1
ATOM 1607 N N . GLY A 1 211 ? -0.015 5.377 38.093 1.00 60.37 219 GLY A N 1
ATOM 1608 C CA . GLY A 1 211 ? -0.843 6.185 38.969 1.00 60.94 219 GLY A CA 1
ATOM 1609 C C . GLY A 1 211 ? -1.160 7.552 38.404 1.00 58.05 219 GLY A C 1
ATOM 1610 O O . GLY A 1 211 ? -2.267 8.056 38.574 1.00 60.23 219 GLY A O 1
ATOM 1611 N N . ARG A 1 212 ? -0.184 8.158 37.741 1.00 53.50 220 ARG A N 1
ATOM 1612 C CA . ARG A 1 212 ? -0.386 9.470 37.148 1.00 62.56 220 ARG A CA 1
ATOM 1613 C C . ARG A 1 212 ? -1.397 9.384 36.012 1.00 57.49 220 ARG A C 1
ATOM 1614 O O . ARG A 1 212 ? -2.269 10.244 35.882 1.00 52.25 220 ARG A O 1
ATOM 1622 N N . PHE A 1 213 ? -1.281 8.341 35.194 1.00 52.70 221 PHE A N 1
ATOM 1623 C CA . PHE A 1 213 ? -2.239 8.122 34.118 1.00 53.85 221 PHE A CA 1
ATOM 1624 C C . PHE A 1 213 ? -3.651 7.937 34.664 1.00 54.20 221 PHE A C 1
ATOM 1625 O O . PHE A 1 213 ? -4.601 8.534 34.155 1.00 48.88 221 PHE A O 1
ATOM 1633 N N . VAL A 1 214 ? -3.783 7.098 35.689 1.00 50.89 222 VAL A N 1
ATOM 1634 C CA . VAL A 1 214 ? -5.091 6.806 36.275 1.00 56.00 222 VAL A CA 1
ATOM 1635 C C . VAL A 1 214 ? -5.742 8.063 36.849 1.00 53.93 222 VAL A C 1
ATOM 1636 O O . VAL A 1 214 ? -6.945 8.273 36.696 1.00 50.92 222 VAL A O 1
ATOM 1640 N N . ALA A 1 215 ? -4.940 8.900 37.503 1.00 54.38 223 ALA A N 1
ATOM 1641 C CA . ALA A 1 215 ? -5.443 10.141 38.087 1.00 53.73 223 ALA A CA 1
ATOM 1642 C C . ALA A 1 215 ? -6.027 11.057 37.014 1.00 50.72 223 ALA A C 1
ATOM 1643 O O . ALA A 1 215 ? -7.107 11.617 37.189 1.00 55.33 223 ALA A O 1
ATOM 1645 N N . GLY A 1 216 ? -5.313 11.203 35.902 1.00 49.08 224 GLY A N 1
ATOM 1646 C CA . GLY A 1 216 ? -5.780 12.046 34.816 1.00 47.16 224 GLY A CA 1
ATOM 1647 C C . GLY A 1 216 ? -7.023 11.480 34.156 1.00 50.74 224 GLY A C 1
ATOM 1648 O O . GLY A 1 216 ? -7.965 12.213 33.855 1.00 46.77 224 GLY A O 1
ATOM 1649 N N . ALA A 1 217 ? -7.030 10.168 33.940 1.00 51.46 225 ALA A N 1
ATOM 1650 C CA . ALA A 1 217 ? -8.184 9.502 33.345 1.00 50.17 225 ALA A CA 1
ATOM 1651 C C . ALA A 1 217 ? -9.421 9.622 34.233 1.00 50.46 225 ALA A C 1
ATOM 1652 O O . ALA A 1 217 ? -10.516 9.902 33.746 1.00 50.91 225 ALA A O 1
ATOM 1654 N N . LEU A 1 218 ? -9.243 9.417 35.535 1.00 49.75 226 LEU A N 1
ATOM 1655 C CA . LEU A 1 218 ? -10.348 9.541 36.477 1.00 51.95 226 LEU A CA 1
ATOM 1656 C C . LEU A 1 218 ? -10.824 10.989 36.551 1.00 49.02 226 LEU A C 1
ATOM 1657 O O . LEU A 1 218 ? -12.028 11.256 36.595 1.00 46.38 226 LEU A O 1
ATOM 1662 N N . ALA A 1 219 ? -9.868 11.916 36.561 1.00 43.01 227 ALA A N 1
ATOM 1663 C CA . ALA A 1 219 ? -10.167 13.342 36.613 1.00 47.68 227 ALA A CA 1
ATOM 1664 C C . ALA A 1 219 ? -11.061 13.767 35.453 1.00 44.30 227 ALA A C 1
ATOM 1665 O O . ALA A 1 219 ? -12.011 14.527 35.635 1.00 45.19 227 ALA A O 1
ATOM 1667 N N . LEU A 1 220 ? -10.744 13.275 34.261 1.00 47.62 228 LEU A N 1
ATOM 1668 C CA . LEU A 1 220 ? -11.535 13.568 33.070 1.00 50.81 228 LEU A CA 1
ATOM 1669 C C . LEU A 1 220 ? -12.973 13.071 33.211 1.00 50.99 228 LEU A C 1
ATOM 1670 O O . LEU A 1 220 ? -13.901 13.716 32.741 1.00 48.23 228 LEU A O 1
ATOM 1675 N N . GLY A 1 221 ? -13.150 11.920 33.856 1.00 44.33 229 GLY A N 1
ATOM 1676 C CA . GLY A 1 221 ? -14.485 11.401 34.108 1.00 38.41 229 GLY A CA 1
ATOM 1677 C C . GLY A 1 221 ? -15.251 12.306 35.055 1.00 49.79 229 GLY A C 1
ATOM 1678 O O . GLY A 1 221 ? -16.364 12.748 34.753 1.00 45.25 229 GLY A O 1
ATOM 1679 N N . PHE A 1 222 ? -14.640 12.592 36.201 1.00 46.61 230 PHE A N 1
ATOM 1680 C CA . PHE A 1 222 ? -15.286 13.378 37.249 1.00 48.95 230 PHE A CA 1
ATOM 1681 C C . PHE A 1 222 ? -15.662 14.781 36.772 1.00 46.00 230 PHE A C 1
ATOM 1682 O O . PHE A 1 222 ? -16.749 15.277 37.070 1.00 41.99 230 PHE A O 1
ATOM 1690 N N . VAL A 1 223 ? -14.759 15.416 36.030 1.00 44.68 231 VAL A N 1
ATOM 1691 C CA . VAL A 1 223 ? -14.951 16.811 35.643 1.00 47.80 231 VAL A CA 1
ATOM 1692 C C . VAL A 1 223 ? -16.037 16.985 34.579 1.00 47.52 231 VAL A C 1
ATOM 1693 O O . VAL A 1 223 ? -16.678 18.032 34.503 1.00 46.41 231 VAL A O 1
ATOM 1697 N N . SER A 1 224 ? -16.244 15.957 33.762 1.00 44.46 232 SER A N 1
ATOM 1698 C CA . SER A 1 224 ? -17.253 16.027 32.716 1.00 45.44 232 SER A CA 1
ATOM 1699 C C . SER A 1 224 ? -18.618 15.508 33.168 1.00 45.75 232 SER A C 1
ATOM 1700 O O . SER A 1 224 ? -19.620 15.744 32.503 1.00 44.65 232 SER A O 1
ATOM 1703 N N . LEU A 1 225 ? -18.651 14.821 34.307 1.00 42.07 233 LEU A N 1
ATOM 1704 C CA . LEU A 1 225 ? -19.900 14.269 34.832 1.00 41.71 233 LEU A CA 1
ATOM 1705 C C . LEU A 1 225 ? -21.045 15.283 35.039 1.00 44.36 233 LEU A C 1
ATOM 1706 O O . LEU A 1 225 ? -22.173 15.001 34.644 1.00 45.37 233 LEU A O 1
ATOM 1711 N N . PRO A 1 226 ? -20.769 16.453 35.658 1.00 44.55 234 PRO A N 1
ATOM 1712 C CA . PRO A 1 226 ? -21.866 17.428 35.797 1.00 41.54 234 PRO A CA 1
ATOM 1713 C C . PRO A 1 226 ? -22.526 17.791 34.462 1.00 43.13 234 PRO A C 1
ATOM 1714 O O . PRO A 1 226 ? -23.753 17.908 34.394 1.00 43.65 234 PRO A O 1
ATOM 1718 N N . LEU A 1 227 ? -21.719 17.959 33.419 1.00 45.87 235 LEU A N 1
ATOM 1719 C CA . LEU A 1 227 ? -22.241 18.263 32.091 1.00 45.60 235 LEU A CA 1
ATOM 1720 C C . LEU A 1 227 ? -23.119 17.131 31.560 1.00 48.02 235 LEU A C 1
ATOM 1721 O O . LEU A 1 227 ? -24.198 17.369 31.019 1.00 43.94 235 LEU A O 1
ATOM 1726 N N . LEU A 1 228 ? -22.658 15.895 31.708 1.00 43.85 236 LEU A N 1
ATOM 1727 C CA . LEU A 1 228 ? -23.427 14.765 31.191 1.00 43.46 236 LEU A CA 1
ATOM 1728 C C . LEU A 1 228 ? -24.661 14.521 32.058 1.00 41.71 236 LEU A C 1
ATOM 1729 O O . LEU A 1 228 ? -25.703 14.089 31.565 1.00 45.80 236 LEU A O 1
ATOM 1734 N N . ALA A 1 229 ? -24.537 14.791 33.354 1.00 43.47 237 ALA A N 1
ATOM 1735 C CA . ALA A 1 229 ? -25.674 14.672 34.259 1.00 43.35 237 ALA A CA 1
ATOM 1736 C C . ALA A 1 229 ? -26.769 15.661 33.846 1.00 38.25 237 ALA A C 1
ATOM 1737 O O . ALA A 1 229 ? -27.966 15.348 33.910 1.00 44.98 237 ALA A O 1
ATOM 1739 N N . TRP A 1 230 ? -26.350 16.852 33.427 1.00 43.11 238 TRP A N 1
ATOM 1740 C CA . TRP A 1 230 ? -27.285 17.848 32.915 1.00 45.56 238 TRP A CA 1
ATOM 1741 C C . TRP A 1 230 ? -27.954 17.336 31.648 1.00 46.03 238 TRP A C 1
ATOM 1742 O O . TRP A 1 230 ? -29.170 17.425 31.506 1.00 43.65 238 TRP A O 1
ATOM 1753 N N . ILE A 1 231 ? -27.163 16.786 30.732 1.00 45.73 239 ILE A N 1
ATOM 1754 C CA . ILE A 1 231 ? -27.730 16.204 29.512 1.00 43.16 239 ILE A CA 1
ATOM 1755 C C . ILE A 1 231 ? -28.745 15.112 29.856 1.00 51.46 239 ILE A C 1
ATOM 1756 O O . ILE A 1 231 ? -29.853 15.083 29.312 1.00 43.62 239 ILE A O 1
ATOM 1761 N N . ALA A 1 232 ? -28.369 14.230 30.779 1.00 43.82 240 ALA A N 1
ATOM 1762 C CA . ALA A 1 232 ? -29.232 13.126 31.165 1.00 41.51 240 ALA A CA 1
ATOM 1763 C C . ALA A 1 232 ? -30.533 13.612 31.789 1.00 44.11 240 ALA A C 1
ATOM 1764 O O . ALA A 1 232 ? -31.613 13.138 31.442 1.00 46.38 240 ALA A O 1
ATOM 1766 N N . GLN A 1 233 ? -30.408 14.518 32.751 1.00 45.94 241 GLN A N 1
ATOM 1767 C CA . GLN A 1 233 ? -31.537 14.900 33.587 1.00 43.26 241 GLN A CA 1
ATOM 1768 C C . GLN A 1 233 ? -32.260 16.218 33.283 1.00 49.98 241 GLN A C 1
ATOM 1769 O O . GLN A 1 233 ? -33.325 16.472 33.853 1.00 46.35 241 GLN A O 1
ATOM 1775 N N . SER A 1 234 ? -31.727 17.038 32.379 1.00 43.62 242 SER A N 1
ATOM 1776 C CA . SER A 1 234 ? -32.359 18.332 32.115 1.00 43.31 242 SER A CA 1
ATOM 1777 C C . SER A 1 234 ? -33.856 18.265 31.710 1.00 42.97 242 SER A C 1
ATOM 1778 O O . SER A 1 234 ? -34.632 19.129 32.115 1.00 49.65 242 SER A O 1
ATOM 1781 N N . PRO A 1 235 ? -34.268 17.243 30.929 1.00 48.96 243 PRO A N 1
ATOM 1782 C CA . PRO A 1 235 ? -35.712 17.159 30.649 1.00 47.72 243 PRO A CA 1
ATOM 1783 C C . PRO A 1 235 ? -36.589 17.025 31.896 1.00 50.33 243 PRO A C 1
ATOM 1784 O O . PRO A 1 235 ? -37.617 17.703 31.978 1.00 48.58 243 PRO A O 1
ATOM 1788 N N . ILE A 1 236 ? -36.201 16.178 32.846 1.00 44.47 244 ILE A N 1
ATOM 1789 C CA . ILE A 1 236 ? -37.000 16.014 34.059 1.00 47.21 244 ILE A CA 1
ATOM 1790 C C . ILE A 1 236 ? -36.837 17.157 35.068 1.00 50.80 244 ILE A C 1
ATOM 1791 O O . ILE A 1 236 ? -37.811 17.561 35.706 1.00 48.16 244 ILE A O 1
ATOM 1796 N N . ILE A 1 237 ? -35.625 17.692 35.195 1.00 44.75 245 ILE A N 1
ATOM 1797 C CA . ILE A 1 237 ? -35.399 18.857 36.057 1.00 44.23 245 ILE A CA 1
ATOM 1798 C C . ILE A 1 237 ? -36.267 20.058 35.635 1.00 45.96 245 ILE A C 1
ATOM 1799 O O . ILE A 1 237 ? -36.923 20.695 36.459 1.00 49.88 245 ILE A O 1
ATOM 1804 N N . ILE A 1 238 ? -36.269 20.342 34.338 1.00 43.51 246 ILE A N 1
ATOM 1805 C CA . ILE A 1 238 ? -36.919 21.526 33.779 1.00 46.35 246 ILE A CA 1
ATOM 1806 C C . ILE A 1 238 ? -38.424 21.341 33.557 1.00 54.43 246 ILE A C 1
ATOM 1807 O O . ILE A 1 238 ? -39.243 22.117 34.059 1.00 52.75 246 ILE A O 1
ATOM 1812 N N . ILE A 1 239 ? -38.774 20.352 32.744 1.00 50.31 247 ILE A N 1
ATOM 1813 C CA . ILE A 1 239 ? -40.168 20.101 32.409 1.00 52.28 247 ILE A CA 1
ATOM 1814 C C . ILE A 1 239 ? -40.975 19.483 33.553 1.00 57.50 247 ILE A C 1
ATOM 1815 O O . ILE A 1 239 ? -42.038 19.993 33.902 1.00 57.47 247 ILE A O 1
ATOM 1820 N N . THR A 1 240 ? -40.486 18.400 34.151 1.00 53.44 248 THR A N 1
ATOM 1821 C CA . THR A 1 240 ? -41.253 17.770 35.227 1.00 55.26 248 THR A CA 1
ATOM 1822 C C . THR A 1 240 ? -41.074 18.501 36.556 1.00 64.66 248 THR A C 1
ATOM 1823 O O . THR A 1 240 ? -42.044 18.752 37.271 1.00 59.29 248 THR A O 1
ATOM 1827 N N . GLY A 1 241 ? -39.831 18.853 36.871 1.00 54.96 249 GLY A N 1
ATOM 1828 C CA . GLY A 1 241 ? -39.496 19.467 38.147 1.00 56.94 249 GLY A CA 1
ATOM 1829 C C . GLY A 1 241 ? -39.875 20.932 38.287 1.00 53.88 249 GLY A C 1
ATOM 1830 O O . GLY A 1 241 ? -40.449 21.336 39.297 1.00 60.15 249 GLY A O 1
ATOM 1831 N N . GLU A 1 242 ? -39.552 21.738 37.283 1.00 52.91 250 GLU A N 1
ATOM 1832 C CA . GLU A 1 242 ? -39.869 23.161 37.350 1.00 63.06 250 GLU A CA 1
ATOM 1833 C C . GLU A 1 242 ? -41.178 23.510 36.652 1.00 55.04 250 GLU A C 1
ATOM 1834 O O . GLU A 1 242 ? -41.613 24.664 36.687 1.00 52.49 250 GLU A O 1
ATOM 1840 N N . GLN A 1 243 ? -41.791 22.512 36.021 1.00 51.85 251 GLN A N 1
ATOM 1841 C CA . GLN A 1 243 ? -43.061 22.687 35.312 1.00 67.57 251 GLN A CA 1
ATOM 1842 C C . GLN A 1 243 ? -42.974 23.781 34.249 1.00 58.05 251 GLN A C 1
ATOM 1843 O O . GLN A 1 243 ? -43.915 24.543 34.045 1.00 63.47 251 GLN A O 1
ATOM 1849 N N . LEU A 1 244 ? -41.834 23.845 33.576 1.00 50.06 252 LEU A N 1
ATOM 1850 C CA . LEU A 1 244 ? -41.593 24.835 32.535 1.00 50.69 252 LEU A CA 1
ATOM 1851 C C . LEU A 1 244 ? -41.991 24.246 31.187 1.00 49.21 252 LEU A C 1
ATOM 1852 O O . LEU A 1 244 ? -42.381 23.080 31.106 1.00 53.82 252 LEU A O 1
ATOM 1857 N N . SER A 1 245 ? -41.881 25.037 30.125 1.00 49.41 253 SER A N 1
ATOM 1858 C CA . SER A 1 245 ? -42.235 24.541 28.801 1.00 59.08 253 SER A CA 1
ATOM 1859 C C . SER A 1 245 ? -41.034 23.920 28.090 1.00 53.53 253 SER A C 1
ATOM 1860 O O . SER A 1 245 ? -39.892 24.047 28.544 1.00 51.24 253 SER A O 1
ATOM 1863 N N . SER A 1 246 ? -41.298 23.314 26.934 1.00 50.92 254 SER A N 1
ATOM 1864 C CA . SER A 1 246 ? -40.270 22.673 26.123 1.00 59.71 254 SER A CA 1
ATOM 1865 C C . SER A 1 246 ? -39.383 23.728 25.488 1.00 61.30 254 SER A C 1
ATOM 1866 O O . SER A 1 246 ? -38.186 23.509 25.275 1.00 54.75 254 SER A O 1
ATOM 1869 N N . TYR A 1 247 ? -39.982 24.871 25.176 1.00 55.37 255 TYR A N 1
ATOM 1870 C CA . TYR A 1 247 ? -39.239 25.993 24.617 1.00 57.48 255 TYR A CA 1
ATOM 1871 C C . TYR A 1 247 ? -38.185 26.488 25.602 1.00 55.72 255 TYR A C 1
ATOM 1872 O O . TYR A 1 247 ? -37.059 26.808 25.217 1.00 58.39 255 TYR A O 1
ATOM 1881 N N . GLU A 1 248 ? -38.552 26.551 26.878 1.00 51.86 256 GLU A N 1
ATOM 1882 C CA . GLU A 1 248 ? -37.612 26.989 27.900 1.00 52.74 256 GLU A CA 1
ATOM 1883 C C . GLU A 1 248 ? -36.510 25.952 28.110 1.00 53.50 256 GLU A C 1
ATOM 1884 O O . GLU A 1 248 ? -35.346 26.308 28.280 1.00 49.03 256 GLU A O 1
ATOM 1890 N N . TYR A 1 249 ? -36.883 24.674 28.095 1.00 48.98 257 TYR A N 1
ATOM 1891 C CA . TYR A 1 249 ? -35.899 23.597 28.141 1.00 55.72 257 TYR A CA 1
ATOM 1892 C C . TYR A 1 249 ? -34.823 23.799 27.070 1.00 51.12 257 TYR A C 1
ATOM 1893 O O . TYR A 1 249 ? -33.631 23.758 27.367 1.00 48.54 257 TYR A O 1
ATOM 1902 N N . GLY A 1 250 ? -35.251 24.034 25.831 1.00 53.37 258 GLY A N 1
ATOM 1903 C CA . GLY A 1 250 ? -34.328 24.266 24.733 1.00 50.05 258 GLY A CA 1
ATOM 1904 C C . GLY A 1 250 ? -33.469 25.504 24.908 1.00 54.38 258 GLY A C 1
ATOM 1905 O O . GLY A 1 250 ? -32.280 25.508 24.578 1.00 50.16 258 GLY A O 1
ATOM 1906 N N . LEU A 1 251 ? -34.076 26.557 25.438 1.00 56.78 259 LEU A N 1
ATOM 1907 C CA . LEU A 1 251 ? -33.401 27.837 25.597 1.00 57.86 259 LEU A CA 1
ATOM 1908 C C . LEU A 1 251 ? -32.298 27.763 26.645 1.00 47.37 259 LEU A C 1
ATOM 1909 O O . LEU A 1 251 ? -31.258 28.405 26.510 1.00 50.27 259 LEU A O 1
ATOM 1914 N N . LEU A 1 252 ? -32.536 26.992 27.700 1.00 47.95 260 LEU A N 1
ATOM 1915 C CA . LEU A 1 252 ? -31.551 26.857 28.764 1.00 51.00 260 LEU A CA 1
ATOM 1916 C C . LEU A 1 252 ? -30.295 26.115 28.288 1.00 47.98 260 LEU A C 1
ATOM 1917 O O . LEU A 1 252 ? -29.226 26.260 28.880 1.00 51.39 260 LEU A O 1
ATOM 1922 N N . GLN A 1 253 ? -30.422 25.340 27.210 1.00 45.04 261 GLN A N 1
ATOM 1923 C CA . GLN A 1 253 ? -29.270 24.628 26.638 1.00 44.80 261 GLN A CA 1
ATOM 1924 C C . GLN A 1 253 ? -28.291 25.587 25.973 1.00 49.32 261 GLN A C 1
ATOM 1925 O O . GLN A 1 253 ? -27.085 25.312 25.888 1.00 45.10 261 GLN A O 1
ATOM 1931 N N . VAL A 1 254 ? -28.817 26.712 25.497 1.00 49.92 262 VAL A N 1
ATOM 1932 C CA . VAL A 1 254 ? -28.022 27.662 24.721 1.00 42.67 262 VAL A CA 1
ATOM 1933 C C . VAL A 1 254 ? -26.842 28.287 25.478 1.00 47.79 262 VAL A C 1
ATOM 1934 O O . VAL A 1 254 ? -25.720 28.264 24.975 1.00 51.09 262 VAL A O 1
ATOM 1938 N N . PRO A 1 255 ? -27.083 28.848 26.679 1.00 48.37 263 PRO A N 1
ATOM 1939 C CA . PRO A 1 255 ? -25.918 29.407 27.368 1.00 46.33 263 PRO A CA 1
ATOM 1940 C C . PRO A 1 255 ? -24.928 28.329 27.795 1.00 50.01 263 PRO A C 1
ATOM 1941 O O . PRO A 1 255 ? -23.729 28.583 27.782 1.00 48.14 263 PRO A O 1
ATOM 1945 N N . ILE A 1 256 ? -25.423 27.147 28.149 1.00 48.10 264 ILE A N 1
ATOM 1946 C CA . ILE A 1 256 ? -24.558 26.087 28.662 1.00 48.79 264 ILE A CA 1
ATOM 1947 C C . ILE A 1 256 ? -23.642 25.522 27.590 1.00 49.03 264 ILE A C 1
ATOM 1948 O O . ILE A 1 256 ? -22.431 25.496 27.765 1.00 46.58 264 ILE A O 1
ATOM 1953 N N . PHE A 1 257 ? -24.209 25.080 26.473 1.00 45.61 265 PHE A N 1
ATOM 1954 C CA . PHE A 1 257 ? -23.376 24.517 25.419 1.00 49.03 265 PHE A CA 1
ATOM 1955 C C . PHE A 1 257 ? -22.759 25.588 24.517 1.00 52.41 265 PHE A C 1
ATOM 1956 O O . PHE A 1 257 ? -21.778 25.331 23.819 1.00 50.28 265 PHE A O 1
ATOM 1964 N N . GLY A 1 258 ? -23.316 26.794 24.563 1.00 51.69 266 GLY A N 1
ATOM 1965 C CA . GLY A 1 258 ? -22.682 27.936 23.931 1.00 52.31 266 GLY A CA 1
ATOM 1966 C C . GLY A 1 258 ? -21.399 28.266 24.672 1.00 47.35 266 GLY A C 1
ATOM 1967 O O . GLY A 1 258 ? -20.370 28.542 24.060 1.00 48.53 266 GLY A O 1
ATOM 1968 N N . ALA A 1 259 ? -21.455 28.224 26.001 1.00 49.10 267 ALA A N 1
ATOM 1969 C CA . ALA A 1 259 ? -20.263 28.473 26.810 1.00 50.80 267 ALA A CA 1
ATOM 1970 C C . ALA A 1 259 ? -19.185 27.414 26.579 1.00 52.42 267 ALA A C 1
ATOM 1971 O O . ALA A 1 259 ? -17.994 27.727 26.571 1.00 49.40 267 ALA A O 1
ATOM 1973 N N . LEU A 1 260 ? -19.610 26.162 26.400 1.00 46.36 268 LEU A N 1
ATOM 1974 C CA . LEU A 1 260 ? -18.688 25.060 26.113 1.00 45.66 268 LEU A CA 1
ATOM 1975 C C . LEU A 1 260 ? -17.906 25.372 24.843 1.00 47.73 268 LEU A C 1
ATOM 1976 O O . LEU A 1 260 ? -16.676 25.228 24.787 1.00 49.20 268 LEU A O 1
ATOM 1981 N N . ILE A 1 261 ? -18.638 25.802 23.823 1.00 46.02 269 ILE A N 1
ATOM 1982 C CA . ILE A 1 261 ? -18.065 26.163 22.538 1.00 47.70 269 ILE A CA 1
ATOM 1983 C C . ILE A 1 261 ? -17.123 27.360 22.695 1.00 54.61 269 ILE A C 1
ATOM 1984 O O . ILE A 1 261 ? -16.013 27.359 22.172 1.00 54.11 269 ILE A O 1
ATOM 1989 N N . ALA A 1 262 ? -17.567 28.362 23.444 1.00 53.62 270 ALA A N 1
ATOM 1990 C CA . ALA A 1 262 ? -16.780 29.570 23.664 1.00 52.32 270 ALA A CA 1
ATOM 1991 C C . ALA A 1 262 ? -15.459 29.278 24.379 1.00 51.53 270 ALA A C 1
ATOM 1992 O O . ALA A 1 262 ? -14.425 29.890 24.078 1.00 53.81 270 ALA A O 1
ATOM 1994 N N . GLY A 1 263 ? -15.493 28.344 25.325 1.00 51.25 271 GLY A N 1
ATOM 1995 C CA . GLY A 1 263 ? -14.287 27.920 26.017 1.00 49.59 271 GLY A CA 1
ATOM 1996 C C . GLY A 1 263 ? -13.296 27.278 25.070 1.00 52.33 271 GLY A C 1
ATOM 1997 O O . GLY A 1 263 ? -12.087 27.510 25.165 1.00 52.69 271 GLY A O 1
ATOM 1998 N N . ASN A 1 264 ? -13.812 26.463 24.154 1.00 52.39 272 ASN A N 1
ATOM 1999 C CA . ASN A 1 264 ? -12.992 25.856 23.107 1.00 57.75 272 ASN A CA 1
ATOM 2000 C C . ASN A 1 264 ? -12.419 26.893 22.152 1.00 53.60 272 ASN A C 1
ATOM 2001 O O . ASN A 1 264 ? -11.282 26.768 21.701 1.00 50.29 272 ASN A O 1
ATOM 2006 N N . LEU A 1 265 ? -13.209 27.919 21.851 1.00 49.65 273 LEU A N 1
ATOM 2007 C CA . LEU A 1 265 ? -12.741 28.988 20.973 1.00 54.62 273 LEU A CA 1
ATOM 2008 C C . LEU A 1 265 ? -11.594 29.761 21.614 1.00 55.94 273 LEU A C 1
ATOM 2009 O O . LEU A 1 265 ? -10.610 30.079 20.952 1.00 55.65 273 LEU A O 1
ATOM 2014 N N . LEU A 1 266 ? -11.732 30.063 22.902 1.00 52.98 274 LEU A N 1
ATOM 2015 C CA . LEU A 1 266 ? -10.687 30.754 23.639 1.00 55.33 274 LEU A CA 1
ATOM 2016 C C . LEU A 1 266 ? -9.442 29.879 23.736 1.00 57.46 274 LEU A C 1
ATOM 2017 O O . LEU A 1 266 ? -8.319 30.372 23.652 1.00 51.99 274 LEU A O 1
ATOM 2022 N N . LEU A 1 267 ? -9.655 28.578 23.905 1.00 54.53 275 LEU A N 1
ATOM 2023 C CA . LEU A 1 267 ? -8.560 27.617 23.942 1.00 48.73 275 LEU A CA 1
ATOM 2024 C C . LEU A 1 267 ? -7.729 27.707 22.667 1.00 58.36 275 LEU A C 1
ATOM 2025 O O . LEU A 1 267 ? -6.500 27.747 22.719 1.00 52.59 275 LEU A O 1
ATOM 2030 N N . ALA A 1 268 ? -8.409 27.756 21.526 1.00 54.01 276 ALA A N 1
ATOM 2031 C CA . ALA A 1 268 ? -7.735 27.810 20.232 1.00 59.65 276 ALA A CA 1
ATOM 2032 C C . ALA A 1 268 ? -6.892 29.078 20.070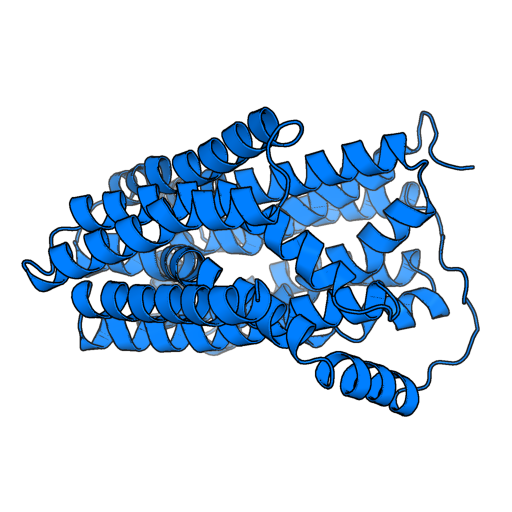 1.00 59.80 276 ALA A C 1
ATOM 2033 O O . ALA A 1 268 ? -5.799 29.040 19.508 1.00 58.95 276 ALA A O 1
ATOM 2035 N N . ARG A 1 269 ? -7.402 30.199 20.570 1.00 59.42 277 ARG A N 1
ATOM 2036 C CA . ARG A 1 269 ? -6.684 31.468 20.479 1.00 61.82 277 ARG A CA 1
ATOM 2037 C C . ARG A 1 269 ? -5.488 31.521 21.432 1.00 58.57 277 ARG A C 1
ATOM 2038 O O . ARG A 1 269 ? -4.508 32.214 21.164 1.00 60.11 277 ARG A O 1
ATOM 2046 N N . LEU A 1 270 ? -5.578 30.798 22.545 1.00 47.31 278 LEU A N 1
ATOM 2047 C CA . LEU A 1 270 ? -4.542 30.829 23.580 1.00 49.89 278 LEU A CA 1
ATOM 2048 C C . LEU A 1 270 ? -3.460 29.749 23.483 1.00 57.05 278 LEU A C 1
ATOM 2049 O O . LEU A 1 270 ? -2.440 29.834 24.174 1.00 53.65 278 LEU A O 1
ATOM 2054 N N . THR A 1 271 ? -3.662 28.750 22.628 1.00 53.51 279 THR A N 1
ATOM 2055 C CA . THR A 1 271 ? -2.822 27.547 22.666 1.00 50.83 279 THR A CA 1
ATOM 2056 C C . THR A 1 271 ? -1.324 27.795 22.417 1.00 53.77 279 THR A C 1
ATOM 2057 O O . THR A 1 271 ? -0.472 27.160 23.041 1.00 53.20 279 THR A O 1
ATOM 2061 N N . SER A 1 272 ? -1.006 28.720 21.518 1.00 55.79 280 SER A N 1
ATOM 2062 C CA . SER A 1 272 ? 0.391 28.988 21.180 1.00 53.65 280 SER A CA 1
ATOM 2063 C C . SER A 1 272 ? 1.152 29.741 22.283 1.00 53.66 280 SER A C 1
ATOM 2064 O O . SER A 1 272 ? 2.388 29.732 22.313 1.00 59.86 280 SER A O 1
ATOM 2067 N N . ARG A 1 273 ? 0.405 30.459 23.117 1.00 52.84 281 ARG A N 1
ATOM 2068 C CA . ARG A 1 273 ? 0.929 31.252 24.243 1.00 46.74 281 ARG A CA 1
ATOM 2069 C C . ARG A 1 273 ? 0.765 30.748 25.704 1.00 57.03 281 ARG A C 1
ATOM 2070 O O . ARG A 1 273 ? 0.958 31.517 26.642 1.00 51.54 281 ARG A O 1
ATOM 2078 N N . ARG A 1 274 ? 0.318 29.513 25.899 1.00 50.92 282 ARG A N 1
ATOM 2079 C CA . ARG A 1 274 ? -0.071 29.022 27.237 1.00 56.44 282 ARG A CA 1
ATOM 2080 C C . ARG A 1 274 ? 0.568 27.697 27.705 1.00 64.19 282 ARG A C 1
ATOM 2081 O O . ARG A 1 274 ? 1.090 27.590 28.816 1.00 83.92 282 ARG A O 1
ATOM 2089 N N . THR A 1 275 ? 0.474 26.709 26.826 1.00 65.00 283 THR A N 1
ATOM 2090 C CA . THR A 1 275 ? 0.565 25.257 27.033 1.00 68.25 283 THR A CA 1
ATOM 2091 C C . THR A 1 275 ? -0.525 24.676 27.910 1.00 60.89 283 THR A C 1
ATOM 2092 O O . THR A 1 275 ? -1.483 25.357 28.258 1.00 64.97 283 THR A O 1
ATOM 2096 N N . VAL A 1 276 ? -0.299 23.459 28.383 1.00 53.38 284 VAL A N 1
ATOM 2097 C CA . VAL A 1 276 ? -1.422 22.678 28.897 1.00 61.30 284 VAL A CA 1
ATOM 2098 C C . VAL A 1 276 ? -1.721 22.900 30.364 1.00 59.42 284 VAL A C 1
ATOM 2099 O O . VAL A 1 276 ? -2.867 23.127 30.746 1.00 54.50 284 VAL A O 1
ATOM 2103 N N . ARG A 1 277 ? -0.668 22.875 31.172 1.00 50.80 285 ARG A N 1
ATOM 2104 C CA . ARG A 1 277 ? -0.796 23.028 32.614 1.00 66.44 285 ARG A CA 1
ATOM 2105 C C . ARG A 1 277 ? -1.493 24.336 32.946 1.00 62.49 285 ARG A C 1
ATOM 2106 O O . ARG A 1 277 ? -2.415 24.364 33.757 1.00 58.75 285 ARG A O 1
ATOM 2108 N N . SER A 1 278 ? -1.058 25.416 32.306 1.00 50.31 286 SER A N 1
ATOM 2109 C CA . SER A 1 278 ? -1.634 26.728 32.568 1.00 47.91 286 SER A CA 1
ATOM 2110 C C . SER A 1 278 ? -3.092 26.814 32.100 1.00 44.91 286 SER A C 1
ATOM 2111 O O . SER A 1 278 ? -3.898 27.530 32.689 1.00 48.40 286 SER A O 1
ATOM 2114 N N . LEU A 1 279 ? -3.428 26.084 31.042 1.00 49.34 287 LEU A N 1
ATOM 2115 C CA . LEU A 1 279 ? -4.791 26.111 30.516 1.00 53.85 287 LEU A CA 1
ATOM 2116 C C . LEU A 1 279 ? -5.746 25.320 31.411 1.00 56.73 287 LEU A C 1
ATOM 2117 O O . LEU A 1 279 ? -6.899 25.707 31.598 1.00 47.89 287 LEU A O 1
ATOM 2122 N N . ILE A 1 280 ? -5.258 24.219 31.975 1.00 56.55 288 ILE A N 1
ATOM 2123 C CA . ILE A 1 280 ? -6.045 23.467 32.945 1.00 59.30 288 ILE A CA 1
ATOM 2124 C C . ILE A 1 280 ? -6.281 24.295 34.206 1.00 56.19 288 ILE A C 1
ATOM 2125 O O . ILE A 1 280 ? -7.390 24.340 34.733 1.00 52.70 288 ILE A O 1
ATOM 2130 N N . ILE A 1 281 ? -5.237 24.965 34.676 1.00 49.90 289 ILE A N 1
ATOM 2131 C CA . ILE A 1 281 ? -5.358 25.833 35.845 1.00 56.52 289 ILE A CA 1
ATOM 2132 C C . ILE A 1 281 ? -6.287 27.013 35.551 1.00 61.27 289 ILE A C 1
ATOM 2133 O O . ILE A 1 281 ? -7.069 27.432 36.408 1.00 63.73 289 ILE A O 1
ATOM 2138 N N . MET A 1 282 ? -6.213 27.531 34.329 1.00 51.30 290 MET A N 1
ATOM 2139 C CA . MET A 1 282 ? -7.064 28.646 33.920 1.00 55.90 290 MET A CA 1
ATOM 2140 C C . MET A 1 282 ? -8.537 28.228 33.878 1.00 60.23 290 MET A C 1
ATOM 2141 O O . MET A 1 282 ? -9.408 28.930 34.395 1.00 55.90 290 MET A O 1
ATOM 2146 N N . GLY A 1 283 ? -8.808 27.082 33.261 1.00 53.85 291 GLY A N 1
ATOM 2147 C CA . GLY A 1 283 ? -10.164 26.562 33.187 1.00 52.95 291 GLY A CA 1
ATOM 2148 C C . GLY A 1 283 ? -10.694 26.152 34.548 1.00 51.63 291 GLY A C 1
ATOM 2149 O O . GLY A 1 283 ? -11.905 26.139 34.779 1.00 52.11 291 GLY A O 1
ATOM 2150 N N . GLY A 1 284 ? -9.777 25.806 35.445 1.00 52.72 292 GLY A N 1
ATOM 2151 C CA . GLY A 1 284 ? -10.119 25.427 36.801 1.00 54.66 292 GLY A CA 1
ATOM 2152 C C . GLY A 1 284 ? -10.925 26.486 37.524 1.00 53.07 292 GLY A C 1
ATOM 2153 O O . GLY A 1 284 ? -11.842 26.165 38.280 1.00 49.18 292 GLY A O 1
ATOM 2154 N N . TRP A 1 285 ? -10.592 27.753 37.296 1.00 50.42 293 TRP A N 1
ATOM 2155 C CA . TRP A 1 285 ? -11.337 28.836 37.931 1.00 51.93 293 TRP A CA 1
ATOM 2156 C C . TRP A 1 285 ? -12.839 28.834 37.592 1.00 44.20 293 TRP A C 1
ATOM 2157 O O . TRP A 1 285 ? -13.659 28.739 38.496 1.00 49.55 293 TRP A O 1
ATOM 2168 N N . PRO A 1 286 ? -13.209 28.920 36.297 1.00 46.88 294 PRO A N 1
ATOM 2169 C CA . PRO A 1 286 ? -14.653 28.863 36.029 1.00 46.36 294 PRO A CA 1
ATOM 2170 C C . PRO A 1 286 ? -15.279 27.497 36.316 1.00 46.11 294 PRO A C 1
ATOM 2171 O O . PRO A 1 286 ? -16.474 27.442 36.604 1.00 45.98 294 PRO A O 1
ATOM 2175 N N . ILE A 1 287 ? -14.497 26.419 36.240 1.00 47.16 295 ILE A N 1
ATOM 2176 C CA . ILE A 1 287 ? -15.016 25.096 36.584 1.00 50.76 295 ILE A CA 1
ATOM 2177 C C . ILE A 1 287 ? -15.509 25.061 38.031 1.00 47.12 295 ILE A C 1
ATOM 2178 O O . ILE A 1 287 ? -16.652 24.687 38.300 1.00 45.49 295 ILE A O 1
ATOM 2183 N N . MET A 1 288 ? -14.653 25.474 38.959 1.00 47.32 296 MET A N 1
ATOM 2184 C CA . MET A 1 288 ? -15.001 25.428 40.378 1.00 49.09 296 MET A CA 1
ATOM 2185 C C . MET A 1 288 ? -16.033 26.491 40.771 1.00 41.98 296 MET A C 1
ATOM 2186 O O . MET A 1 288 ? -16.948 26.210 41.533 1.00 46.73 296 MET A O 1
ATOM 2191 N N . ILE A 1 289 ? -15.872 27.709 40.259 1.00 52.28 297 ILE A N 1
ATOM 2192 C CA . ILE A 1 289 ? -16.794 28.799 40.573 1.00 45.40 297 ILE A CA 1
ATOM 2193 C C . ILE A 1 289 ? -18.212 28.499 40.073 1.00 45.67 297 ILE A C 1
ATOM 2194 O O . ILE A 1 289 ? -19.194 28.718 40.785 1.00 47.41 297 ILE A O 1
ATOM 2199 N N . GLY A 1 290 ? -18.315 28.006 38.843 1.00 45.57 298 GLY A N 1
ATOM 2200 C CA . GLY A 1 290 ? -19.612 27.707 38.266 1.00 43.84 298 GLY A CA 1
ATOM 2201 C C . GLY A 1 290 ? -20.346 26.629 39.032 1.00 47.49 298 GLY A C 1
ATOM 2202 O O . GLY A 1 290 ? -21.546 26.741 39.285 1.00 46.64 298 GLY A O 1
ATOM 2203 N N . LEU A 1 291 ? -19.624 25.577 39.408 1.00 42.01 299 LEU A N 1
ATOM 2204 C CA . LEU A 1 291 ? -20.225 24.503 40.187 1.00 48.19 299 LEU A CA 1
ATOM 2205 C C . LEU A 1 291 ? -20.609 24.997 41.585 1.00 45.72 299 LEU A C 1
ATOM 2206 O O . LEU A 1 291 ? -21.641 24.608 42.127 1.00 45.56 299 LEU A O 1
ATOM 2211 N N . LEU A 1 292 ? -19.774 25.855 42.165 1.00 47.19 300 LEU A N 1
ATOM 2212 C CA . LEU A 1 292 ? -20.081 26.442 43.470 1.00 47.59 300 LEU A CA 1
ATOM 2213 C C . LEU A 1 292 ? -21.338 27.307 43.395 1.00 44.86 300 LEU A C 1
ATOM 2214 O O . LEU A 1 292 ? -22.193 27.263 44.285 1.00 47.76 300 LEU A O 1
ATOM 2219 N N . VAL A 1 293 ? -21.444 28.091 42.328 1.00 45.16 301 VAL A N 1
ATOM 2220 C CA . VAL A 1 293 ? -22.606 28.965 42.127 1.00 43.36 301 VAL A CA 1
ATOM 2221 C C . VAL A 1 293 ? -23.915 28.179 41.988 1.00 50.02 301 VAL A C 1
ATOM 2222 O O . VAL A 1 293 ? -24.924 28.527 42.605 1.00 47.72 301 VAL A O 1
ATOM 2226 N N . ALA A 1 294 ? -23.901 27.117 41.185 1.00 50.94 302 ALA A N 1
ATOM 2227 C CA . ALA A 1 294 ? -25.102 26.304 40.997 1.00 46.19 302 ALA A CA 1
ATOM 2228 C C . ALA A 1 294 ? -25.536 25.637 42.300 1.00 47.13 302 ALA A C 1
ATOM 2229 O O . ALA A 1 294 ? -26.729 25.553 42.600 1.00 50.49 302 ALA A O 1
ATOM 2231 N N . ALA A 1 295 ? -24.560 25.167 43.072 1.00 48.48 303 ALA A N 1
ATOM 2232 C CA . ALA A 1 295 ? -24.846 24.487 44.331 1.00 44.50 303 ALA A CA 1
ATOM 2233 C C . ALA A 1 295 ? -25.377 25.441 45.399 1.00 47.63 303 ALA A C 1
ATOM 2234 O O . ALA A 1 295 ? -26.428 25.193 45.991 1.00 50.75 303 ALA A O 1
ATOM 2236 N N . ALA A 1 296 ? -24.648 26.527 45.643 1.00 50.43 304 ALA A N 1
ATOM 2237 C CA . ALA A 1 296 ? -25.031 27.495 46.669 1.00 46.74 304 ALA A CA 1
ATOM 2238 C C . ALA A 1 296 ? -26.430 28.039 46.415 1.00 48.20 304 ALA A C 1
ATOM 2239 O O . ALA A 1 296 ? -27.272 28.067 47.316 1.00 52.27 304 ALA A O 1
ATOM 2241 N N . ALA A 1 297 ? -26.679 28.453 45.177 1.00 52.75 305 ALA A N 1
ATOM 2242 C CA . ALA A 1 297 ? -27.968 29.029 44.806 1.00 46.47 305 ALA A CA 1
ATOM 2243 C C . ALA A 1 297 ? -29.142 28.091 45.043 1.00 57.67 305 ALA A C 1
ATOM 2244 O O . ALA A 1 297 ? -30.178 28.507 45.575 1.00 50.73 305 ALA A O 1
ATOM 2246 N N . THR A 1 298 ? -28.990 26.832 44.642 1.00 49.51 306 THR A N 1
ATOM 2247 C CA . THR A 1 298 ? -30.106 25.889 44.725 1.00 44.94 306 THR A CA 1
ATOM 2248 C C . THR A 1 298 ? -30.254 25.252 46.106 1.00 52.46 306 THR A C 1
ATOM 2249 O O . THR A 1 298 ? -31.260 24.603 46.384 1.00 49.16 306 THR A O 1
ATOM 2253 N N . VAL A 1 299 ? -29.249 25.432 46.961 1.00 54.79 307 VAL A N 1
ATOM 2254 C CA . VAL A 1 299 ? -29.386 25.084 48.374 1.00 54.67 307 VAL A CA 1
ATOM 2255 C C . VAL A 1 299 ? -30.173 26.189 49.083 1.00 55.58 307 VAL A C 1
ATOM 2256 O O . VAL A 1 299 ? -31.061 25.914 49.893 1.00 55.42 307 VAL A O 1
ATOM 2260 N N . ILE A 1 300 ? -29.859 27.438 48.748 1.00 55.84 308 ILE A N 1
ATOM 2261 C CA . ILE A 1 300 ? -30.623 28.588 49.231 1.00 61.19 308 ILE A CA 1
ATOM 2262 C C . ILE A 1 300 ? -32.087 28.509 48.800 1.00 58.68 308 ILE A C 1
ATOM 2263 O O . ILE A 1 300 ? -32.987 28.592 49.632 1.00 61.04 308 ILE A O 1
ATOM 2268 N N . SER A 1 301 ? -32.318 28.373 47.496 1.00 58.41 309 SER A N 1
ATOM 2269 C CA . SER A 1 301 ? -33.662 28.154 46.971 1.00 58.26 309 SER A CA 1
ATOM 2270 C C . SER A 1 301 ? -33.651 27.052 45.923 1.00 53.01 309 SER A C 1
ATOM 2271 O O . SER A 1 301 ? -33.058 27.213 44.855 1.00 59.19 309 SER A O 1
ATOM 2274 N N . SER A 1 302 ? -34.331 25.948 46.218 1.00 54.16 310 SER A N 1
ATOM 2275 C CA . SER A 1 302 ? -34.321 24.769 45.351 1.00 48.17 310 SER A CA 1
ATOM 2276 C C . SER A 1 302 ? -34.740 25.079 43.917 1.00 60.31 310 SER A C 1
ATOM 2277 O O . SER A 1 302 ? -34.288 24.436 42.972 1.00 58.25 310 SER A O 1
ATOM 2280 N N . HIS A 1 303 ? -35.598 26.080 43.760 1.00 52.85 311 HIS A N 1
ATOM 2281 C CA . HIS A 1 303 ? -36.175 26.397 42.461 1.00 53.16 311 HIS A CA 1
ATOM 2282 C C . HIS A 1 303 ? -35.439 27.455 41.641 1.00 54.84 311 HIS A C 1
ATOM 2283 O O . HIS A 1 303 ? -35.945 27.888 40.599 1.00 53.60 311 HIS A O 1
ATOM 2290 N N . ALA A 1 304 ? -34.255 27.885 42.071 1.00 52.06 312 ALA A N 1
ATOM 2291 C CA . ALA A 1 304 ? -33.618 28.922 41.271 1.00 57.79 312 ALA A CA 1
ATOM 2292 C C . ALA A 1 304 ? -32.797 28.227 40.207 1.00 56.30 312 ALA A C 1
ATOM 2293 O O . ALA A 1 304 ? -31.602 27.961 40.380 1.00 59.85 312 ALA A O 1
ATOM 2295 N N . TYR A 1 305 ? -33.430 28.068 39.049 1.00 52.80 313 TYR A N 1
ATOM 2296 C CA . TYR A 1 305 ? -32.896 27.254 37.974 1.00 57.74 313 TYR A CA 1
ATOM 2297 C C . TYR A 1 305 ? -32.119 28.124 37.009 1.00 53.92 313 TYR A C 1
ATOM 2298 O O . TYR A 1 305 ? -31.339 27.627 36.195 1.00 49.91 313 TYR A O 1
ATOM 2307 N N . LEU A 1 306 ? -32.318 29.435 37.124 1.00 51.51 314 LEU A N 1
ATOM 2308 C CA . LEU A 1 306 ? -31.586 30.376 36.289 1.00 55.31 314 LEU A CA 1
ATOM 2309 C C . LEU A 1 306 ? -30.170 30.533 36.826 1.00 48.59 314 LEU A C 1
ATOM 2310 O O . LEU A 1 306 ? -29.212 30.640 36.059 1.00 52.10 314 LEU A O 1
ATOM 2315 N N . TRP A 1 307 ? -30.045 30.540 38.150 1.00 50.36 315 TRP A N 1
ATOM 2316 C CA . TRP A 1 307 ? -28.735 30.532 38.793 1.00 51.41 315 TRP A CA 1
ATOM 2317 C C . TRP A 1 307 ? -28.028 29.200 38.547 1.00 51.09 315 TRP A C 1
ATOM 2318 O O . TRP A 1 307 ? -26.811 29.154 38.373 1.00 50.57 315 TRP A O 1
ATOM 2329 N N . MET A 1 308 ? -28.798 28.117 38.542 1.00 49.56 316 MET A N 1
ATOM 2330 C CA . MET A 1 308 ? -28.255 26.797 38.236 1.00 49.60 316 MET A CA 1
ATOM 2331 C C . MET A 1 308 ? -27.694 26.791 36.821 1.00 46.16 316 MET A C 1
ATOM 2332 O O . MET A 1 308 ? -26.557 26.377 36.592 1.00 49.58 316 MET A O 1
ATOM 2337 N N . THR A 1 309 ? -28.498 27.277 35.880 1.00 48.97 317 THR A N 1
ATOM 2338 C CA . THR A 1 309 ? -28.102 27.378 34.478 1.00 48.16 317 THR A CA 1
ATOM 2339 C C . THR A 1 309 ? -26.870 28.264 34.295 1.00 48.91 317 THR A C 1
ATOM 2340 O O . THR A 1 309 ? -25.995 27.967 33.474 1.00 50.14 317 THR A O 1
ATOM 2344 N N . ALA A 1 310 ? -26.798 29.347 35.064 1.00 50.40 318 ALA A N 1
ATOM 2345 C CA . ALA A 1 310 ? -25.659 30.262 34.986 1.00 47.84 318 ALA A CA 1
ATOM 2346 C C . ALA A 1 310 ? -24.379 29.596 35.482 1.00 44.57 318 ALA A C 1
ATOM 2347 O O . ALA A 1 310 ? -23.316 29.752 34.883 1.00 45.20 318 ALA A O 1
ATOM 2349 N N . GLY A 1 311 ? -24.490 28.873 36.593 1.00 47.55 319 GLY A N 1
ATOM 2350 C CA . GLY A 1 311 ? -23.350 28.179 37.165 1.00 46.90 319 GLY A CA 1
ATOM 2351 C C . GLY A 1 311 ? -22.832 27.099 36.234 1.00 46.24 319 GLY A C 1
ATOM 2352 O O . GLY A 1 311 ? -21.628 26.934 36.059 1.00 47.31 319 GLY A O 1
ATOM 2353 N N . LEU A 1 312 ? -23.752 26.355 35.637 1.00 41.78 320 LEU A N 1
ATOM 2354 C CA . LEU A 1 312 ? -23.389 25.322 34.676 1.00 44.61 320 LEU A CA 1
ATOM 2355 C C . LEU A 1 312 ? -22.735 25.915 33.432 1.00 43.80 320 LEU A C 1
ATOM 2356 O O . LEU A 1 312 ? -21.832 25.315 32.862 1.00 45.42 320 LEU A O 1
ATOM 2361 N N . SER A 1 313 ? -23.193 27.095 33.018 1.00 42.79 321 SER A N 1
ATOM 2362 C CA . SER A 1 313 ? -22.614 27.776 31.859 1.00 43.32 321 SER A CA 1
ATOM 2363 C C . SER A 1 313 ? -21.173 28.177 32.133 1.00 42.93 321 SER A C 1
ATOM 2364 O O . SER A 1 313 ? -20.291 27.974 31.297 1.00 47.16 321 SER A O 1
ATOM 2367 N N . ILE A 1 314 ? -20.938 28.758 33.307 1.00 45.83 322 ILE A N 1
ATOM 2368 C CA . ILE A 1 314 ? -19.592 29.156 33.707 1.00 45.57 322 ILE A CA 1
ATOM 2369 C C . ILE A 1 314 ? -18.685 27.926 33.785 1.00 43.70 322 ILE A C 1
ATOM 2370 O O . ILE A 1 314 ? -17.557 27.938 33.288 1.00 40.89 322 ILE A O 1
ATOM 2375 N N . TYR A 1 315 ? -19.205 26.860 34.392 1.00 48.61 323 TYR A N 1
ATOM 2376 C CA . TYR A 1 315 ? -18.481 25.594 34.500 1.00 44.73 323 TYR A CA 1
ATOM 2377 C C . TYR A 1 315 ? -18.159 25.037 33.116 1.00 46.27 323 TYR A C 1
ATOM 2378 O O . TYR A 1 315 ? -17.046 24.567 32.871 1.00 47.60 323 TYR A O 1
ATOM 2387 N N . ALA A 1 316 ? -19.130 25.109 32.209 1.00 45.54 324 ALA A N 1
ATOM 2388 C CA . ALA A 1 316 ? -18.953 24.577 30.856 1.00 49.11 324 ALA A CA 1
ATOM 2389 C C . ALA A 1 316 ? -17.874 25.333 30.082 1.00 47.80 324 ALA A C 1
ATOM 2390 O O . ALA A 1 316 ? -17.161 24.754 29.255 1.00 45.34 324 ALA A O 1
ATOM 2392 N N . PHE A 1 317 ? -17.759 26.630 30.345 1.00 45.80 325 PHE A N 1
ATOM 2393 C CA . PHE A 1 317 ? -16.715 27.435 29.716 1.00 45.45 325 PHE A CA 1
ATOM 2394 C C . PHE A 1 317 ? -15.333 26.912 30.140 1.00 46.77 325 PHE A C 1
ATOM 2395 O O . PHE A 1 317 ? -14.426 26.772 29.317 1.00 48.59 325 PHE A O 1
ATOM 2403 N N . GLY A 1 318 ? -15.196 26.600 31.426 1.00 42.86 326 GLY A N 1
ATOM 2404 C CA . GLY A 1 318 ? -13.953 26.083 31.966 1.00 47.26 326 GLY A CA 1
ATOM 2405 C C . GLY A 1 318 ? -13.587 24.744 31.362 1.00 43.26 326 GLY A C 1
ATOM 2406 O O . GLY A 1 318 ? -12.424 24.491 31.059 1.00 42.32 326 GLY A O 1
ATOM 2407 N N . ILE A 1 319 ? -14.601 23.898 31.182 1.00 45.57 327 ILE A N 1
ATOM 2408 C CA . ILE A 1 319 ? -14.459 22.580 30.571 1.00 48.75 327 ILE A CA 1
ATOM 2409 C C . ILE A 1 319 ? -13.947 22.700 29.150 1.00 50.98 327 ILE A C 1
ATOM 2410 O O . ILE A 1 319 ? -13.043 21.968 28.738 1.00 49.88 327 ILE A O 1
ATOM 2415 N N . GLY A 1 320 ? -14.535 23.624 28.394 1.00 42.61 328 GLY A N 1
ATOM 2416 C CA . GLY A 1 320 ? -14.096 23.864 27.033 1.00 47.40 328 GLY A CA 1
ATOM 2417 C C . GLY A 1 320 ? -12.646 24.316 27.000 1.00 47.80 328 GLY A C 1
ATOM 2418 O O . GLY A 1 320 ? -11.906 24.005 26.071 1.00 51.33 328 GLY A O 1
ATOM 2419 N N . LEU A 1 321 ? -12.240 25.049 28.028 1.00 48.96 329 LEU A N 1
ATOM 2420 C CA . LEU A 1 321 ? -10.880 25.571 28.111 1.00 45.99 329 LEU A CA 1
ATOM 2421 C C . LEU A 1 321 ? -9.864 24.508 28.562 1.00 51.80 329 LEU A C 1
ATOM 2422 O O . LEU A 1 321 ? -8.784 24.388 27.987 1.00 49.57 329 LEU A O 1
ATOM 2427 N N . ALA A 1 322 ? -10.219 23.775 29.616 1.00 49.04 330 ALA A N 1
ATOM 2428 C CA . ALA A 1 322 ? -9.346 22.807 30.287 1.00 51.27 330 ALA A CA 1
ATOM 2429 C C . ALA A 1 322 ? -9.260 21.378 29.715 1.00 50.24 330 ALA A C 1
ATOM 2430 O O . ALA A 1 322 ? -8.203 20.747 29.760 1.00 52.19 330 ALA A O 1
ATOM 2432 N N . ASN A 1 323 ? -10.375 20.850 29.226 1.00 50.62 331 ASN A N 1
ATOM 2433 C CA . ASN A 1 323 ? -10.468 19.407 28.974 1.00 52.38 331 ASN A CA 1
ATOM 2434 C C . ASN A 1 323 ? -9.522 18.818 27.934 1.00 59.13 331 ASN A C 1
ATOM 2435 O O . ASN A 1 323 ? -8.873 17.807 28.203 1.00 50.29 331 ASN A O 1
ATOM 2440 N N . ALA A 1 324 ? -9.456 19.442 26.758 1.00 48.20 332 ALA A N 1
ATOM 2441 C CA . ALA A 1 324 ? -8.643 18.927 25.658 1.00 58.95 332 ALA A CA 1
ATOM 2442 C C . ALA A 1 324 ? -7.178 18.805 26.057 1.00 54.13 332 ALA A C 1
ATOM 2443 O O . ALA A 1 324 ? -6.471 17.901 25.604 1.00 46.22 332 ALA A O 1
ATOM 2445 N N . GLY A 1 325 ? -6.731 19.713 26.918 1.00 49.27 333 GLY A N 1
ATOM 2446 C CA . GLY A 1 325 ? -5.367 19.687 27.400 1.00 46.64 333 GLY A CA 1
ATOM 2447 C C . GLY A 1 325 ? -5.132 18.523 28.345 1.00 52.39 333 GLY A C 1
ATOM 2448 O O . GLY A 1 325 ? -4.100 17.858 28.282 1.00 52.60 333 GLY A O 1
ATOM 2449 N N . LEU A 1 326 ? -6.089 18.278 29.231 1.00 52.71 334 LEU A N 1
ATOM 2450 C CA . LEU A 1 326 ? -5.986 17.151 30.153 1.00 49.84 334 LEU A CA 1
ATOM 2451 C C . LEU A 1 326 ? -6.036 15.817 29.396 1.00 52.62 334 LEU A C 1
ATOM 2452 O O . LEU A 1 326 ? -5.386 14.844 29.791 1.00 48.53 334 LEU A O 1
ATOM 2457 N N . VAL A 1 327 ? -6.790 15.779 28.300 1.00 46.63 335 VAL A N 1
ATOM 2458 C CA . VAL A 1 327 ? -6.816 14.584 27.455 1.00 50.13 335 VAL A CA 1
ATOM 2459 C C . VAL A 1 327 ? -5.410 14.300 26.926 1.00 52.73 335 VAL A C 1
ATOM 2460 O O . VAL A 1 327 ? -4.924 13.170 26.999 1.00 49.42 335 VAL A O 1
ATOM 2464 N N . ARG A 1 328 ? -4.749 15.342 26.432 1.00 52.45 336 ARG A N 1
ATOM 2465 C CA . ARG A 1 328 ? -3.392 15.213 25.904 1.00 52.36 336 ARG A CA 1
ATOM 2466 C C . ARG A 1 328 ? -2.376 14.728 26.937 1.00 54.89 336 ARG A C 1
ATOM 2467 O O . ARG A 1 328 ? -1.623 13.799 26.668 1.00 52.81 336 ARG A O 1
ATOM 2475 N N . LEU A 1 329 ? -2.352 15.355 28.109 1.00 51.17 337 LEU A N 1
ATOM 2476 C CA . LEU A 1 329 ? -1.407 14.970 29.159 1.00 49.92 337 LEU A CA 1
ATOM 2477 C C . LEU A 1 329 ? -1.669 13.563 29.678 1.00 47.05 337 LEU A C 1
ATOM 2478 O O . LEU A 1 329 ? -0.746 12.837 30.027 1.00 47.37 337 LEU A O 1
ATOM 2483 N N . THR A 1 330 ? -2.937 13.181 29.750 1.00 51.34 338 THR A N 1
ATOM 2484 C CA . THR A 1 330 ? -3.279 11.841 30.209 1.00 51.02 338 THR A CA 1
ATOM 2485 C C . THR A 1 330 ? -2.782 10.777 29.229 1.00 54.67 338 THR A C 1
ATOM 2486 O O . THR A 1 330 ? -2.233 9.760 29.643 1.00 53.97 338 THR A O 1
ATOM 2490 N N . LEU A 1 331 ? -2.970 11.026 27.934 1.00 51.94 339 LEU A N 1
ATOM 2491 C CA . LEU A 1 331 ? -2.509 10.116 26.883 1.00 61.56 339 LEU A CA 1
ATOM 2492 C C . LEU A 1 331 ? -1.007 9.879 26.943 1.00 59.83 339 LEU A C 1
ATOM 2493 O O . LEU A 1 331 ? -0.533 8.754 26.765 1.00 63.59 339 LEU A O 1
ATOM 2498 N N . PHE A 1 332 ? -0.257 10.946 27.190 1.00 59.90 340 PHE A N 1
ATOM 2499 C CA . PHE A 1 332 ? 1.197 10.848 27.215 1.00 56.19 340 PHE A CA 1
ATOM 2500 C C . PHE A 1 332 ? 1.748 10.576 28.614 1.00 62.61 340 PHE A C 1
ATOM 2501 O O . PHE A 1 332 ? 2.960 10.537 28.811 1.00 56.47 340 PHE A O 1
ATOM 2509 N N . ALA A 1 333 ? 0.859 10.382 29.584 1.00 53.45 341 ALA A N 1
ATOM 2510 C CA . ALA A 1 333 ? 1.282 9.986 30.928 1.00 60.63 341 ALA A CA 1
ATOM 2511 C C . ALA A 1 333 ? 1.694 8.513 30.962 1.00 63.35 341 ALA A C 1
ATOM 2512 O O . ALA A 1 333 ? 2.293 8.047 31.931 1.00 59.91 341 ALA A O 1
ATOM 2514 N N . SER A 1 334 ? 1.353 7.784 29.905 1.00 66.76 342 SER A N 1
ATOM 2515 C CA . SER A 1 334 ? 1.745 6.387 29.764 1.00 57.95 342 SER A CA 1
ATOM 2516 C C . SER A 1 334 ? 2.430 6.181 28.420 1.00 67.74 342 SER A C 1
ATOM 2517 O O . SER A 1 334 ? 1.973 6.690 27.393 1.00 62.87 342 SER A O 1
ATOM 2520 N N . ASP A 1 335 ? 3.528 5.433 28.430 1.00 72.38 343 ASP A N 1
ATOM 2521 C CA . ASP A 1 335 ? 4.325 5.234 27.224 1.00 64.61 343 ASP A CA 1
ATOM 2522 C C . ASP A 1 335 ? 3.928 3.972 26.470 1.00 65.52 343 ASP A C 1
ATOM 2523 O O . ASP A 1 335 ? 4.555 3.606 25.476 1.00 72.05 343 ASP A O 1
ATOM 2528 N N . MET A 1 336 ? 2.880 3.309 26.944 1.00 63.46 344 MET A N 1
ATOM 2529 C CA . MET A 1 336 ? 2.384 2.123 26.265 1.00 65.73 344 MET A CA 1
ATOM 2530 C C . MET A 1 336 ? 1.645 2.503 24.990 1.00 60.09 344 MET A C 1
ATOM 2531 O O . MET A 1 336 ? 1.464 3.689 24.698 1.00 57.14 344 MET A O 1
ATOM 2536 N N . SER A 1 337 ? 1.214 1.492 24.241 1.00 71.17 345 SER A N 1
ATOM 2537 C CA . SER A 1 337 ? 0.557 1.703 22.956 1.00 62.98 345 SER A CA 1
ATOM 2538 C C . SER A 1 337 ? -0.644 2.626 23.094 1.00 71.14 345 SER A C 1
ATOM 2539 O O . SER A 1 337 ? -1.449 2.471 24.012 1.00 61.96 345 SER A O 1
ATOM 2542 N N . LYS A 1 338 ? -0.751 3.586 22.180 1.00 65.44 346 LYS A N 1
ATOM 2543 C CA . LYS A 1 338 ? -1.803 4.594 22.241 1.00 70.36 346 LYS A CA 1
ATOM 2544 C C . LYS A 1 338 ? -3.206 3.996 22.149 1.00 74.07 346 LYS A C 1
ATOM 2545 O O . LYS A 1 338 ? -4.142 4.533 22.730 1.00 65.14 346 LYS A O 1
ATOM 2551 N N . GLY A 1 339 ? -3.349 2.894 21.417 1.00 60.20 347 GLY A N 1
ATOM 2552 C CA . GLY A 1 339 ? -4.632 2.218 21.320 1.00 69.26 347 GLY A CA 1
ATOM 2553 C C . GLY A 1 339 ? -5.099 1.745 22.684 1.00 69.56 347 GLY A C 1
ATOM 2554 O O . GLY A 1 339 ? -6.252 1.957 23.083 1.00 56.68 347 GLY A O 1
ATOM 2555 N N . THR A 1 340 ? -4.181 1.114 23.406 1.00 49.17 348 THR A N 1
ATOM 2556 C CA . THR A 1 340 ? -4.437 0.606 24.747 1.00 61.28 348 THR A CA 1
ATOM 2557 C C . THR A 1 340 ? -4.716 1.746 25.723 1.00 48.82 348 THR A C 1
ATOM 2558 O O . THR A 1 340 ? -5.687 1.706 26.476 1.00 54.27 348 THR A O 1
ATOM 2562 N N . VAL A 1 341 ? -3.867 2.767 25.689 1.00 53.54 349 VAL A N 1
ATOM 2563 C CA . VAL A 1 341 ? -4.005 3.909 26.584 1.00 58.45 34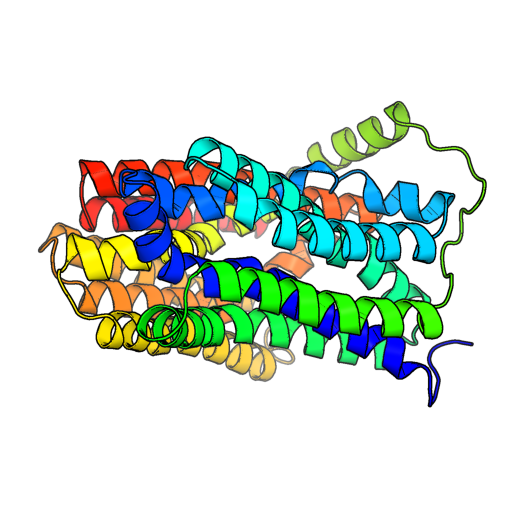9 VAL A CA 1
ATOM 2564 C C . VAL A 1 341 ? -5.326 4.644 26.329 1.00 53.87 349 VAL A C 1
ATOM 2565 O O . VAL A 1 341 ? -6.039 4.990 27.275 1.00 50.42 349 VAL A O 1
ATOM 2569 N N . SER A 1 342 ? -5.648 4.857 25.052 1.00 48.73 350 SER A N 1
ATOM 2570 C CA . SER A 1 342 ? -6.909 5.488 24.655 1.00 61.00 350 SER A CA 1
ATOM 2571 C C . SER A 1 342 ? -8.121 4.720 25.157 1.00 62.19 350 SER A C 1
ATOM 2572 O O . SER A 1 342 ? -9.046 5.303 25.732 1.00 52.86 350 SER A O 1
ATOM 2575 N N . ALA A 1 343 ? -8.124 3.413 24.910 1.00 51.55 351 ALA A N 1
ATOM 2576 C CA . ALA A 1 343 ? -9.250 2.569 25.279 1.00 55.75 351 ALA A CA 1
ATOM 2577 C C . ALA A 1 343 ? -9.409 2.567 26.790 1.00 53.07 351 ALA A C 1
ATOM 2578 O O . ALA A 1 343 ? -10.525 2.620 27.307 1.00 54.47 351 ALA A O 1
ATOM 2580 N N . ALA A 1 344 ? -8.280 2.532 27.487 1.00 48.19 352 ALA A N 1
ATOM 2581 C CA . ALA A 1 344 ? -8.274 2.536 28.947 1.00 52.15 352 ALA A CA 1
ATOM 2582 C C . ALA A 1 344 ? -8.879 3.819 29.514 1.00 50.50 352 ALA A C 1
ATOM 2583 O O . ALA A 1 344 ? -9.680 3.782 30.448 1.00 49.81 352 ALA A O 1
ATOM 2585 N N . MET A 1 345 ? -8.498 4.961 28.957 1.00 51.04 353 MET A N 1
ATOM 2586 C CA . MET A 1 345 ? -9.034 6.209 29.476 1.00 46.08 353 MET A CA 1
ATOM 2587 C C . MET A 1 345 ? -10.501 6.391 29.067 1.00 53.59 353 MET A C 1
ATOM 2588 O O . MET A 1 345 ? -11.287 6.947 29.821 1.00 48.14 353 MET A O 1
ATOM 2593 N N . GLY A 1 346 ? -10.863 5.884 27.891 1.00 50.32 354 GLY A N 1
ATOM 2594 C CA . GLY A 1 346 ? -12.246 5.865 27.458 1.00 55.09 354 GLY A CA 1
ATOM 2595 C C . GLY A 1 346 ? -13.125 5.078 28.414 1.00 57.70 354 GLY A C 1
ATOM 2596 O O . GLY A 1 346 ? -14.189 5.544 28.818 1.00 51.91 354 GLY A O 1
ATOM 2597 N N . MET A 1 347 ? -12.669 3.888 28.792 1.00 50.04 355 MET A N 1
ATOM 2598 C CA . MET A 1 347 ? -13.434 3.021 29.680 1.00 51.75 355 MET A CA 1
ATOM 2599 C C . MET A 1 347 ? -13.579 3.581 31.093 1.00 51.98 355 MET A C 1
ATOM 2600 O O . MET A 1 347 ? -14.644 3.471 31.706 1.00 48.45 355 MET A O 1
ATOM 2605 N N . LEU A 1 348 ? -12.514 4.193 31.600 1.00 47.85 356 LEU A N 1
ATOM 2606 C CA . LEU A 1 348 ? -12.540 4.781 32.935 1.00 47.74 356 LEU A CA 1
ATOM 2607 C C . LEU A 1 348 ? -13.511 5.959 33.003 1.00 47.22 356 LEU A C 1
ATOM 2608 O O . LEU A 1 348 ? -14.188 6.155 34.007 1.00 51.12 356 LEU A O 1
ATOM 2613 N N . GLN A 1 349 ? -13.578 6.735 31.927 1.00 47.14 357 GLN A N 1
ATOM 2614 C CA . GLN A 1 349 ? -14.520 7.849 31.853 1.00 52.36 357 GLN A CA 1
ATOM 2615 C C . GLN A 1 349 ? -15.960 7.346 31.828 1.00 53.18 357 GLN A C 1
ATOM 2616 O O . GLN A 1 349 ? -16.829 7.847 32.553 1.00 52.38 357 GLN A O 1
ATOM 2622 N N . MET A 1 350 ? -16.209 6.350 30.986 1.00 51.73 358 MET A N 1
ATOM 2623 C CA . MET A 1 350 ? -17.548 5.795 30.860 1.00 48.88 358 MET A CA 1
ATOM 2624 C C . MET A 1 350 ? -18.033 5.142 32.149 1.00 56.94 358 MET A C 1
ATOM 2625 O O . MET A 1 350 ? -19.216 5.232 32.486 1.00 50.87 358 MET A O 1
ATOM 2630 N N . LEU A 1 351 ? -17.124 4.487 32.864 1.00 49.02 359 LEU A N 1
ATOM 2631 C CA . LEU A 1 351 ? -17.456 3.924 34.169 1.00 55.03 359 LEU A CA 1
ATOM 2632 C C . LEU A 1 351 ? -17.980 5.010 35.108 1.00 49.56 359 LEU A C 1
ATOM 2633 O O . LEU A 1 351 ? -19.002 4.836 35.772 1.00 48.75 359 LEU A O 1
ATOM 2638 N N . ILE A 1 352 ? -17.271 6.133 35.154 1.00 47.56 360 ILE A N 1
ATOM 2639 C CA . ILE A 1 352 ? -17.648 7.248 36.012 1.00 43.35 360 ILE A CA 1
ATOM 2640 C C . ILE A 1 352 ? -18.966 7.883 35.561 1.00 45.02 360 ILE A C 1
ATOM 2641 O O . ILE A 1 352 ? -19.798 8.243 36.390 1.00 46.81 360 ILE A O 1
ATOM 2646 N N . PHE A 1 353 ? -19.155 8.003 34.248 1.00 46.33 361 PHE A N 1
ATOM 2647 C CA . PHE A 1 353 ? -20.363 8.617 33.694 1.00 50.30 361 PHE A CA 1
ATOM 2648 C C . PHE A 1 353 ? -21.588 7.767 33.996 1.00 55.14 361 PHE A C 1
ATOM 2649 O O . PHE A 1 353 ? -22.628 8.279 34.404 1.00 49.37 361 PHE A O 1
ATOM 2657 N N . THR A 1 354 ? -21.455 6.462 33.782 1.00 43.44 362 THR A N 1
ATOM 2658 C CA . THR A 1 354 ? -22.560 5.523 33.983 1.00 48.95 362 THR A CA 1
ATOM 2659 C C . THR A 1 354 ? -23.032 5.521 35.434 1.00 48.56 362 THR A C 1
ATOM 2660 O O . THR A 1 354 ? -24.205 5.774 35.720 1.00 49.34 362 THR A O 1
ATOM 2664 N N . VAL A 1 355 ? -22.111 5.243 36.347 1.00 48.56 363 VAL A N 1
ATOM 2665 C CA . VAL A 1 355 ? -22.426 5.206 37.772 1.00 54.15 363 VAL A CA 1
ATOM 2666 C C . VAL A 1 355 ? -22.817 6.593 38.288 1.00 44.99 363 VAL A C 1
ATOM 2667 O O . VAL A 1 355 ? -23.708 6.723 39.126 1.00 44.84 363 VAL A O 1
ATOM 2671 N N . GLY A 1 356 ? -22.146 7.623 37.776 1.00 49.54 364 GLY A N 1
ATOM 2672 C CA . GLY A 1 356 ? -22.379 8.990 38.209 1.00 42.72 364 GLY A CA 1
ATOM 2673 C C . GLY A 1 356 ? -23.751 9.523 37.822 1.00 46.50 364 GLY A C 1
ATOM 2674 O O . GLY A 1 356 ? -24.391 10.221 38.604 1.00 45.31 364 GLY A O 1
ATOM 2675 N N . ILE A 1 357 ? -24.195 9.206 36.609 1.00 47.50 365 ILE A N 1
ATOM 2676 C CA . ILE A 1 357 ? -25.526 9.607 36.158 1.00 46.07 365 ILE A CA 1
ATOM 2677 C C . ILE A 1 357 ? -26.605 8.957 37.025 1.00 44.95 365 ILE A C 1
ATOM 2678 O O . ILE A 1 357 ? -27.582 9.607 37.425 1.00 45.16 365 ILE A O 1
ATOM 2683 N N . GLU A 1 358 ? -26.419 7.680 37.343 1.00 41.86 366 GLU A N 1
ATOM 2684 C CA . GLU A 1 358 ? -27.376 6.985 38.215 1.00 45.71 366 GLU A CA 1
ATOM 2685 C C . GLU A 1 358 ? -27.408 7.582 39.629 1.00 49.18 366 GLU A C 1
ATOM 2686 O O . GLU A 1 358 ? -28.476 7.732 40.225 1.00 49.72 366 GLU A O 1
ATOM 2692 N N . ILE A 1 359 ? -26.239 7.925 40.160 1.00 48.70 367 ILE A N 1
ATOM 2693 C CA . ILE A 1 359 ? -26.163 8.587 41.461 1.00 46.11 367 ILE A CA 1
ATOM 2694 C C . ILE A 1 359 ? -26.798 9.976 41.401 1.00 47.63 367 ILE A C 1
ATOM 2695 O O . ILE A 1 359 ? -27.539 10.367 42.299 1.00 50.14 367 ILE A O 1
ATOM 2700 N N . SER A 1 360 ? -26.499 10.715 40.335 1.00 48.45 368 SER A N 1
ATOM 2701 C CA . SER A 1 360 ? -27.100 12.030 40.116 1.00 43.01 368 SER A CA 1
ATOM 2702 C C . SER A 1 360 ? -28.624 11.919 40.100 1.00 47.72 368 SER A C 1
ATOM 2703 O O . SER A 1 360 ? -29.330 12.759 40.668 1.00 46.64 368 SER A O 1
ATOM 2706 N N . LYS A 1 361 ? -29.120 10.865 39.458 1.00 41.60 369 LYS A N 1
ATOM 2707 C CA . LYS A 1 361 ? -30.557 10.612 39.380 1.00 48.30 369 LYS A CA 1
ATOM 2708 C C . LYS A 1 361 ? -31.188 10.481 40.765 1.00 50.34 369 LYS A C 1
ATOM 2709 O O . LYS A 1 361 ? -32.161 11.160 41.084 1.00 49.37 369 LYS A O 1
ATOM 2715 N N . HIS A 1 362 ? -30.626 9.598 41.584 1.00 48.07 370 HIS A N 1
ATOM 2716 C CA . HIS A 1 362 ? -31.128 9.398 42.933 1.00 50.76 370 HIS A CA 1
ATOM 2717 C C . HIS A 1 362 ? -30.966 10.638 43.803 1.00 49.26 370 HIS A C 1
ATOM 2718 O O . HIS A 1 362 ? -31.792 10.901 44.675 1.00 52.26 370 HIS A O 1
ATOM 2725 N N . ALA A 1 363 ? -29.903 11.397 43.556 1.00 44.60 371 ALA A N 1
ATOM 2726 C CA . ALA A 1 363 ? -29.709 12.673 44.228 1.00 48.93 371 ALA A CA 1
ATOM 2727 C C . ALA A 1 363 ? -30.879 13.620 43.953 1.00 45.56 371 ALA A C 1
ATOM 2728 O O . ALA A 1 363 ? -31.463 14.173 44.884 1.00 44.68 371 ALA A O 1
ATOM 2730 N N . TRP A 1 364 ? -31.226 13.795 42.679 1.00 48.64 372 TRP A N 1
ATOM 2731 C CA . TRP A 1 364 ? -32.300 14.714 42.303 1.00 46.22 372 TRP A CA 1
ATOM 2732 C C . TRP A 1 364 ? -33.675 14.212 42.754 1.00 47.89 372 TRP A C 1
ATOM 2733 O O . TRP A 1 364 ? -34.509 14.995 43.224 1.00 48.75 372 TRP A O 1
ATOM 2744 N N . LEU A 1 365 ? -33.907 12.909 42.613 1.00 46.81 373 LEU A N 1
ATOM 2745 C CA . LEU A 1 365 ? -35.189 12.316 43.003 1.00 45.19 373 LEU A CA 1
ATOM 2746 C C . LEU A 1 365 ? -35.435 12.500 44.493 1.00 56.68 373 LEU A C 1
ATOM 2747 O O . LEU A 1 365 ? -36.550 12.786 44.923 1.00 53.65 373 LEU A O 1
ATOM 2752 N N . ASN A 1 366 ? -34.385 12.315 45.282 1.00 51.02 374 ASN A N 1
ATOM 2753 C CA . ASN A 1 366 ? -34.487 12.473 46.727 1.00 53.15 374 ASN A CA 1
ATOM 2754 C C . ASN A 1 366 ? -34.373 13.907 47.244 1.00 53.40 374 ASN A C 1
ATOM 2755 O O . ASN A 1 366 ? -35.102 14.305 48.151 1.00 54.85 374 ASN A O 1
ATOM 2760 N N . GLY A 1 367 ? -33.417 14.657 46.705 1.00 52.47 375 GLY A N 1
ATOM 2761 C CA . GLY A 1 367 ? -33.142 15.999 47.181 1.00 48.05 375 GLY A CA 1
ATOM 2762 C C . GLY A 1 367 ? -33.432 17.194 46.292 1.00 51.82 375 GLY A C 1
ATOM 2763 O O . GLY A 1 367 ? -33.221 18.329 46.717 1.00 53.79 375 GLY A O 1
ATOM 2764 N N . GLY A 1 368 ? -33.881 16.963 45.061 1.00 46.85 376 GLY A N 1
ATOM 2765 C CA . GLY A 1 368 ? -34.143 18.061 44.143 1.00 47.95 376 GLY A CA 1
ATOM 2766 C C . GLY A 1 368 ? -32.880 18.715 43.592 1.00 52.00 376 GLY A C 1
ATOM 2767 O O . GLY A 1 368 ? -31.795 18.126 43.625 1.00 46.62 376 GLY A O 1
ATOM 2768 N N . ASN A 1 369 ? -33.018 19.941 43.091 1.00 44.62 377 ASN A N 1
ATOM 2769 C CA . ASN A 1 369 ? -31.913 20.635 42.424 1.00 51.75 377 ASN A CA 1
ATOM 2770 C C . ASN A 1 369 ? -30.688 20.876 43.307 1.00 48.56 377 ASN A C 1
ATOM 2771 O O . ASN A 1 369 ? -29.550 20.867 42.824 1.00 47.48 377 ASN A O 1
ATOM 2776 N N . GLY A 1 370 ? -30.923 21.099 44.596 1.00 50.83 378 GLY A N 1
ATOM 2777 C CA . GLY A 1 370 ? -29.835 21.323 45.528 1.00 53.48 378 GLY A CA 1
ATOM 2778 C C . GLY A 1 370 ? -28.884 20.141 45.549 1.00 44.80 378 GLY A C 1
ATOM 2779 O O . GLY A 1 370 ? -27.672 20.309 45.421 1.00 49.56 378 GLY A O 1
ATOM 2780 N N . LEU A 1 371 ? -29.442 18.943 45.697 1.00 50.21 379 LEU A N 1
ATOM 2781 C CA . LEU A 1 371 ? -28.647 17.719 45.732 1.00 50.78 379 LEU A CA 1
ATOM 2782 C C . LEU A 1 371 ? -27.977 17.437 44.397 1.00 43.54 379 LEU A C 1
ATOM 2783 O O . LEU A 1 371 ? -26.822 17.014 44.356 1.00 48.31 379 LEU A O 1
ATOM 2788 N N . PHE A 1 372 ? -28.710 17.660 43.309 1.00 46.62 380 PHE A N 1
ATOM 2789 C CA . PHE A 1 372 ? -28.162 17.504 41.965 1.00 46.61 380 PHE A CA 1
ATOM 2790 C C . PHE A 1 372 ? -26.876 18.317 41.813 1.00 50.03 380 PHE A C 1
ATOM 2791 O O . PHE A 1 372 ? -25.849 17.800 41.370 1.00 43.24 380 PHE A O 1
ATOM 2799 N N . ASN A 1 373 ? -26.941 19.583 42.211 1.00 44.69 381 ASN A N 1
ATOM 2800 C CA . ASN A 1 373 ? -25.818 20.498 42.072 1.00 46.58 381 ASN A CA 1
ATOM 2801 C C . ASN A 1 373 ? -24.716 20.255 43.101 1.00 44.82 381 ASN A C 1
ATOM 2802 O O . ASN A 1 373 ? -23.538 20.438 42.806 1.00 46.95 381 ASN A O 1
ATOM 2807 N N . LEU A 1 374 ? -25.099 19.835 44.304 1.00 45.61 382 LEU A N 1
ATOM 2808 C CA . LEU A 1 374 ? -24.116 19.465 45.318 1.00 51.02 382 LEU A CA 1
ATOM 2809 C C . LEU A 1 374 ? -23.299 18.240 44.895 1.00 46.84 382 LEU A C 1
ATOM 2810 O O . LEU A 1 374 ? -22.092 18.175 45.144 1.00 48.45 382 LEU A O 1
ATOM 2815 N N . PHE A 1 375 ? -23.949 17.273 44.253 1.00 45.91 383 PHE A N 1
ATOM 2816 C CA . PHE A 1 375 ? -23.219 16.113 43.746 1.00 44.99 383 PHE A CA 1
ATOM 2817 C C . PHE A 1 375 ? -22.269 16.534 42.636 1.00 45.49 383 PHE A C 1
ATOM 2818 O O . PHE A 1 375 ? -21.133 16.072 42.577 1.00 43.48 383 PHE A O 1
ATOM 2826 N N . ASN A 1 376 ? -22.732 17.412 41.753 1.00 46.29 384 ASN A N 1
ATOM 2827 C CA . ASN A 1 376 ? -21.860 17.939 40.712 1.00 45.42 384 ASN A CA 1
ATOM 2828 C C . ASN A 1 376 ? -20.652 18.654 41.305 1.00 46.44 384 ASN A C 1
ATOM 2829 O O . ASN A 1 376 ? -19.542 18.538 40.786 1.00 42.03 384 ASN A O 1
ATOM 2834 N N . LEU A 1 377 ? -20.864 19.367 42.410 1.00 46.27 385 LEU A N 1
ATOM 2835 C CA . LEU A 1 377 ? -19.764 20.070 43.066 1.00 48.54 385 LEU A CA 1
ATOM 2836 C C . LEU A 1 377 ? -18.702 19.109 43.615 1.00 49.22 385 LEU A C 1
ATOM 2837 O O . LEU A 1 377 ? -17.502 19.365 43.483 1.00 46.66 385 LEU A O 1
ATOM 2842 N N . VAL A 1 378 ? -19.127 18.010 44.237 1.00 46.69 386 VAL A N 1
ATOM 2843 C CA . VAL A 1 378 ? -18.145 17.051 44.745 1.00 48.51 386 VAL A CA 1
ATOM 2844 C C . VAL A 1 378 ? -17.319 16.486 43.594 1.00 42.70 386 VAL A C 1
ATOM 2845 O O . VAL A 1 378 ? -16.105 16.281 43.732 1.00 43.79 386 VAL A O 1
ATOM 2849 N N . ASN A 1 379 ? -17.966 16.270 42.449 1.00 42.25 387 ASN A N 1
ATOM 2850 C CA . ASN A 1 379 ? -17.252 15.810 41.263 1.00 45.62 387 ASN A CA 1
ATOM 2851 C C . ASN A 1 379 ? -16.184 16.804 40.807 1.00 49.91 387 ASN A C 1
ATOM 2852 O O . ASN A 1 379 ? -15.090 16.401 40.413 1.00 45.87 387 ASN A O 1
ATOM 2857 N N . GLY A 1 380 ? -16.497 18.096 40.881 1.00 45.89 388 GLY A N 1
ATOM 2858 C CA . GLY A 1 380 ? -15.527 19.132 40.555 1.00 47.98 388 GLY A CA 1
ATOM 2859 C C . GLY A 1 380 ? -14.356 19.116 41.523 1.00 41.69 388 GLY A C 1
ATOM 2860 O O . GLY A 1 380 ? -13.200 19.282 41.134 1.00 45.04 388 GLY A O 1
ATOM 2861 N N . ILE A 1 381 ? -14.661 18.905 42.799 1.00 49.52 389 ILE A N 1
ATOM 2862 C CA . ILE A 1 381 ? -13.631 18.799 43.821 1.00 49.14 389 ILE A CA 1
ATOM 2863 C C . ILE A 1 381 ? -12.738 17.571 43.616 1.00 48.39 389 ILE A C 1
ATOM 2864 O O . ILE A 1 381 ? -11.530 17.624 43.848 1.00 48.88 389 ILE A O 1
ATOM 2869 N N . LEU A 1 382 ? -13.329 16.468 43.171 1.00 42.96 390 LEU A N 1
ATOM 2870 C CA . LEU A 1 382 ? -12.545 15.275 42.858 1.00 45.70 390 LEU A CA 1
ATOM 2871 C C . LEU A 1 382 ? -11.564 15.545 41.719 1.00 46.58 390 LEU A C 1
ATOM 2872 O O . LEU A 1 382 ? -10.397 15.147 41.785 1.00 46.13 390 LEU A O 1
ATOM 2877 N N . TRP A 1 383 ? -12.041 16.218 40.675 1.00 42.94 391 TRP A N 1
ATOM 2878 C CA . TRP A 1 383 ? -11.168 16.632 39.580 1.00 47.31 391 TRP A CA 1
ATOM 2879 C C . TRP A 1 383 ? -10.032 17.527 40.092 1.00 49.00 391 TRP A C 1
ATOM 2880 O O . TRP A 1 383 ? -8.864 17.326 39.749 1.00 46.73 391 TRP A O 1
ATOM 2891 N N . LEU A 1 384 ? -10.386 18.513 40.911 1.00 46.99 392 LEU A N 1
ATOM 2892 C CA . LEU A 1 384 ? -9.411 19.463 41.444 1.00 43.13 392 LEU A CA 1
ATOM 2893 C C . LEU A 1 384 ? -8.364 18.755 42.292 1.00 45.86 392 LEU A C 1
ATOM 2894 O O . LEU A 1 384 ? -7.168 19.026 42.173 1.00 49.63 392 LEU A O 1
ATOM 2899 N N . SER A 1 385 ? -8.831 17.847 43.143 1.00 46.72 393 SER A N 1
ATOM 2900 C CA . SER A 1 385 ? -7.959 17.054 44.000 1.00 48.48 393 SER A CA 1
ATOM 2901 C C . SER A 1 385 ? -6.973 16.241 43.177 1.00 52.21 393 SER A C 1
ATOM 2902 O O . SER A 1 385 ? -5.780 16.171 43.494 1.00 51.76 393 SER A O 1
ATOM 2905 N N . LEU A 1 386 ? -7.473 15.625 42.113 1.00 45.25 394 LEU A N 1
ATOM 2906 C CA . LEU A 1 386 ? -6.614 14.849 41.236 1.00 49.22 394 LEU A CA 1
ATOM 2907 C C . LEU A 1 386 ? -5.621 15.732 40.483 1.00 50.39 394 LEU A C 1
ATOM 2908 O O . LEU A 1 386 ? -4.488 15.317 40.238 1.00 51.73 394 LEU A O 1
ATOM 2913 N N . MET A 1 387 ? -6.036 16.952 40.142 1.00 51.78 395 MET A N 1
ATOM 2914 C CA . MET A 1 387 ? -5.159 17.890 39.439 1.00 44.64 395 MET A CA 1
ATOM 2915 C C . MET A 1 387 ? -3.974 18.362 40.288 1.00 54.12 395 MET A C 1
ATOM 2916 O O . MET A 1 387 ? -2.880 18.551 39.766 1.00 51.48 395 MET A O 1
ATOM 2921 N N . VAL A 1 388 ? -4.182 18.570 41.586 1.00 47.43 396 VAL A N 1
ATOM 2922 C CA . VAL A 1 388 ? -3.062 18.974 42.432 1.00 64.22 396 VAL A CA 1
ATOM 2923 C C . VAL A 1 388 ? -2.007 17.864 42.497 1.00 64.34 396 VAL A C 1
ATOM 2924 O O . VAL A 1 388 ? -0.811 18.143 42.552 1.00 67.46 396 VAL A O 1
ATOM 2928 N N . ILE A 1 389 ? -2.451 16.610 42.441 1.00 53.23 397 ILE A N 1
ATOM 2929 C CA . ILE A 1 389 ? -1.525 15.478 42.373 1.00 54.47 397 ILE A CA 1
ATOM 2930 C C . ILE A 1 389 ? -0.946 15.323 40.967 1.00 63.45 397 ILE A C 1
ATOM 2931 O O . ILE A 1 389 ? 0.263 15.173 40.797 1.00 64.41 397 ILE A O 1
ATOM 2936 N N . PHE A 1 390 ? -1.818 15.376 39.963 1.00 53.62 398 PHE A N 1
ATOM 29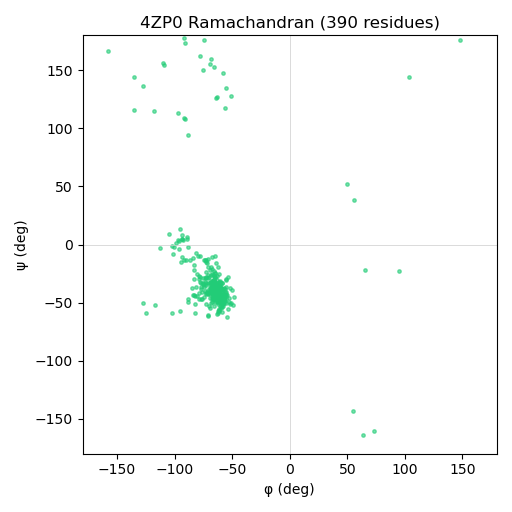37 C CA . PHE A 1 390 ? -1.428 15.157 38.571 1.00 54.84 398 PHE A CA 1
ATOM 2938 C C . PHE A 1 390 ? -0.443 16.218 38.090 1.00 63.13 398 PHE A C 1
ATOM 2939 O O . PHE A 1 390 ? 0.442 15.929 37.282 1.00 58.85 398 PHE A O 1
ATOM 2947 N N . LEU A 1 391 ? -0.600 17.439 38.597 1.00 61.56 399 LEU A N 1
ATOM 2948 C CA . LEU A 1 391 ? 0.270 18.558 38.231 1.00 65.01 399 LEU A CA 1
ATOM 2949 C C . LEU A 1 391 ? 1.455 18.747 39.178 1.00 68.70 399 LEU A C 1
ATOM 2950 O O . LEU A 1 391 ? 2.206 19.711 39.049 1.00 83.37 399 LEU A O 1
ATOM 2955 N N . LYS A 1 392 ? 1.610 17.841 40.137 1.00 69.47 400 LYS A N 1
ATOM 2956 C CA . LYS A 1 392 ? 2.748 17.891 41.051 1.00 80.99 400 LYS A CA 1
ATOM 2957 C C . LYS A 1 392 ? 3.376 16.514 41.234 1.00 85.11 400 LYS A C 1
ATOM 2958 O O . LYS A 1 392 ? 3.125 15.836 42.233 1.00 84.87 400 LYS A O 1
#

Solvent-accessible surface area: 16658 Å² total; per-residue (Å²): 145,144,18,47,105,98,36,95,75,2,6,106,7,0,11,46,0,6,46,0,1,76,3,0,15,13,2,1,1,5,1,0,34,31,1,10,120,124,53,154,21,39,63,56,65,0,0,20,0,5,11,10,5,25,25,0,0,42,106,41,23,85,32,5,16,33,49,0,15,33,96,1,15,66,64,8,0,23,57,0,0,62,99,1,30,78,5,1,82,33,0,64,146,3,161,56,10,95,78,0,18,101,24,2,55,47,0,0,13,0,35,8,12,19,46,19,0,0,87,26,0,0,50,54,12,6,93,148,74,35,17,117,142,13,33,50,83,18,57,76,15,33,35,81,0,13,42,60,0,8,61,61,0,11,64,48,47,136,120,85,82,8,45,18,0,0,72,51,0,5,49,34,0,30,103,0,32,123,11,0,84,197,26,2,61,70,23,14,117,116,96,58,98,181,54,40,114,180,113,16,32,156,48,32,141,81,0,88,164,43,52,109,0,34,9,0,0,49,0,5,0,39,0,15,2,0,13,29,0,0,21,0,0,1,0,0,0,0,44,44,28,28,154,38,53,31,166,60,3,9,100,16,2,69,59,0,1,27,18,14,44,39,0,36,91,51,24,68,176,34,80,84,191,106,95,33,44,39,5,1,104,59,0,8,178,25,0,25,74,0,1,83,40,1,2,61,18,2,84,150,54,49,120,25,45,111,155,1,6,43,0,1,14,69,0,0,60,0,6,3,2,1,25,38,5,1,55,140,51,0,44,132,18,9,150,57,76,135,51,15,0,51,9,6,9,17,45,28,37,25,88,18,17,23,76,4,0,40,82,0,17,100,13,26,73,123,35,21,4,8,74,0,1,70,40,1,22,68,2,0,81,75,4,78,52,32,7,97,108,2,64,115

InterPro domains:
  IPR005829 Sugar transporter, conserved site [PS00216] (72-88)
  IPR011701 Major facilitator superfamily [PF07690] (25-364)
  IPR020846 Major facilitator superfamily domain [PS50850] (14-405)
  IPR036259 MFS transporter superfamily [SSF103473] (21-399)

Nearest PDB structures (foldseek):
  4zow-assembly1_A  TM=9.971E-01  e=2.507E-47  Escherichia coli K-12
  6euq-assembly1_A  TM=1.002E+00  e=3.811E-46  Escherichia coli K-12
  6vrz-assembly1_A  TM=9.996E-01  e=4.322E-46  Escherichia coli
  6oop-assembly1_A  TM=9.922E-01  e=3.362E-46  Escherichia coli
  6gv1-assembly1_A  TM=7.991E-01  e=2.307E-41  Escherichia coli K-12